Protein AF-0000000069421780 (afdb_homodimer)

Organism: NCBI:txid2607531

Sequence (414 aa):
MPTYKLTYFNGKGRAELTRLLFTAADVEFTDHRIDYYTDWPEIKPHTPNNQLPVLEIDDKHQIPQSLSIARYIAREYGLAGNGNLNQAYADSIVETFDDLHVEFGKTLNEKDEKKKAELTLRFRKETLPRYLGNLEKALKRNNEGTGYFVGDSLTWADLQAFHILDITLGDDDEILKQYPKLEGLRQRIENLPRISIYLQTRPQSKVMPTYKLTYFNGKGRAELTRLLFTAADVEFTDHRIDYYTDWPEIKPHTPNNQLPVLEIDDKHQIPQSLSIARYIAREYGLAGNGNLNQAYADSIVETFDDLHVEFGKTLNEKDEKKKAELTLRFRKETLPRYLGNLEKALKRNNEGTGYFVGDSLTWADLQAFHILDITLGDDDEILKQYPKLEGLRQRIENLPRISIYLQTRPQSKV

Radius of gyration: 21.0 Å; Cα contacts (8 Å, |Δi|>4): 585; chains: 2; bounding box: 51×53×54 Å

Foldseek 3Di:
DKAKEKEDAPACPLQVLVVLLCLVLVHDYHDHHDHVPPPLVPCQVVAPVSDDTWMDINVPDIDHDSVVSNCVSLVVRVQQADDPVLNVQLVVLLVLLVVLLVLVVVLVPDPDPVVSVVSVVCCLPPVLCVSLVVSLVQCCVPPHLQADSGDHDHHSSLSSLLVSVVLVCVVPVCSCVVRVSSVNSNVVSCPDPSNVVCVVPPDDDDD/DKAKEKEDAPACPLQVLVVLLCLVLVHDYHDHHDHPPPPLVPCQVVAPVSDDTWMDINVPDIDHDSVVSNCVSLVVRVQQAPDPVLNVQLVVLLVLLVVLLVLVVVLVPDPDPVVSVVSVVCCLPPVLCVSLVVSLVQCCVPPHLQADSGDHDHHSSLSSLLVSVVLVCVVPVCSCVVRVSSVNSNVVSCPDPSNVVCVVPPDDDDD

Solvent-accessible surface area (backbone atoms only — not comparable to full-atom values): 22089 Å² total; per-residue (Å²): 131,81,46,41,36,41,38,35,56,76,45,46,68,72,46,35,54,42,53,51,49,33,44,68,61,71,49,80,62,43,79,44,61,39,48,70,82,82,41,36,74,76,49,34,84,75,35,78,72,60,57,74,28,37,37,32,40,66,87,73,43,76,39,44,45,46,66,24,43,33,50,39,53,20,53,73,64,71,19,37,46,77,57,67,68,37,27,27,52,26,43,25,49,35,51,50,48,48,51,51,49,52,57,53,46,54,33,70,67,43,79,52,64,71,59,20,53,51,44,41,50,45,36,66,70,47,51,48,49,53,53,51,50,34,51,36,52,49,24,32,72,28,75,70,22,74,61,32,62,46,76,92,46,79,31,53,31,50,50,38,48,39,54,49,48,53,59,51,36,72,78,41,81,63,72,47,72,87,32,57,46,52,46,49,39,39,51,54,53,50,62,35,68,57,43,36,54,44,70,72,66,49,80,88,50,66,115,130,82,47,41,37,40,36,36,56,75,43,47,67,73,47,35,55,41,52,51,49,32,43,68,61,71,47,82,64,42,79,47,61,40,48,68,82,83,42,35,76,74,49,34,84,75,36,78,71,58,56,75,28,35,39,31,40,65,87,75,43,77,40,42,47,47,66,24,43,32,49,40,52,21,54,75,63,70,19,37,46,78,57,67,67,37,27,27,52,25,42,25,51,34,51,51,46,48,51,51,49,52,57,52,46,55,33,72,68,43,79,50,64,70,58,20,54,52,44,42,50,47,34,65,71,47,52,49,50,52,53,51,51,34,50,37,51,50,23,33,72,27,74,70,23,76,61,33,61,44,76,93,47,79,31,52,32,50,49,38,48,38,55,50,49,53,57,52,37,73,77,41,82,61,72,46,74,88,32,60,46,50,46,49,39,39,52,54,54,51,61,35,68,57,43,35,52,46,70,71,65,50,80,89,50,66,116

Structure (mmCIF, N/CA/C/O backbone):
data_AF-0000000069421780-model_v1
#
loop_
_entity.id
_entity.type
_entity.pdbx_description
1 polymer 'Glutathione S-transferase 1'
#
loop_
_atom_site.group_PDB
_atom_site.id
_atom_site.type_symbol
_atom_site.label_atom_id
_atom_site.label_alt_id
_atom_site.label_comp_id
_atom_site.label_asym_id
_atom_site.label_entity_id
_atom_site.label_seq_id
_atom_site.pdbx_PDB_ins_code
_atom_site.Cartn_x
_atom_site.Cartn_y
_atom_site.Cartn_z
_atom_site.occupancy
_atom_site.B_iso_or_equiv
_atom_site.auth_seq_id
_atom_site.auth_comp_id
_atom_site.auth_asym_id
_atom_site.auth_atom_id
_atom_site.pdbx_PDB_model_num
ATOM 1 N N . MET A 1 1 ? -22.906 2.803 -17.234 1 87.81 1 MET A N 1
ATOM 2 C CA . MET A 1 1 ? -21.656 2.355 -16.625 1 87.81 1 MET A CA 1
ATOM 3 C C . MET A 1 1 ? -20.578 3.414 -16.781 1 87.81 1 MET A C 1
ATOM 5 O O . MET A 1 1 ? -20.531 4.133 -17.781 1 87.81 1 MET A O 1
ATOM 9 N N . PRO A 1 2 ? -19.688 3.568 -15.742 1 96.25 2 PRO A N 1
ATOM 10 C CA . PRO A 1 2 ? -18.641 4.582 -15.867 1 96.25 2 PRO A CA 1
ATOM 11 C C . PRO A 1 2 ? -17.672 4.281 -17 1 96.25 2 PRO A C 1
ATOM 13 O O . PRO A 1 2 ? -17.531 3.129 -17.422 1 96.25 2 PRO A O 1
ATOM 16 N N . THR A 1 3 ? -17.094 5.301 -17.562 1 98.38 3 THR A N 1
ATOM 17 C CA . THR A 1 3 ? -15.969 5.141 -18.484 1 98.38 3 THR A CA 1
ATOM 18 C C . THR A 1 3 ? -14.648 5.184 -17.734 1 98.38 3 THR A C 1
ATOM 20 O O . THR A 1 3 ? -14.461 6.016 -16.844 1 98.38 3 THR A O 1
ATOM 23 N N . TYR A 1 4 ? -13.781 4.281 -18.156 1 98.81 4 TYR A N 1
ATOM 24 C CA . TYR A 1 4 ? -12.469 4.191 -17.516 1 98.81 4 TYR A CA 1
ATOM 25 C C . TYR A 1 4 ? -11.352 4.449 -18.516 1 98.81 4 TYR A C 1
ATOM 27 O O . TYR A 1 4 ? -11.383 3.924 -19.625 1 98.81 4 TYR A O 1
ATOM 35 N N . LYS A 1 5 ? -10.359 5.262 -18.094 1 98.88 5 LYS A N 1
ATOM 36 C CA . LYS A 1 5 ? -9.109 5.445 -18.828 1 98.88 5 LYS A CA 1
ATOM 37 C C . LYS A 1 5 ? -7.898 5.281 -17.922 1 98.88 5 LYS A C 1
ATOM 39 O O . LYS A 1 5 ? -7.715 6.055 -16.984 1 98.88 5 LYS A O 1
ATOM 44 N N . LEU A 1 6 ? -7.141 4.242 -18.188 1 98.81 6 LEU A N 1
ATOM 45 C CA . LEU A 1 6 ? -5.914 3.975 -17.438 1 98.81 6 LEU A CA 1
ATOM 46 C C . LEU A 1 6 ? -4.695 4.477 -18.203 1 98.81 6 LEU A C 1
ATOM 48 O O . LEU A 1 6 ? -4.426 4.02 -19.328 1 98.81 6 LEU A O 1
ATOM 52 N N . THR A 1 7 ? -3.977 5.422 -17.625 1 98.88 7 THR A N 1
ATOM 53 C CA . THR A 1 7 ? -2.781 5.965 -18.266 1 98.88 7 THR A CA 1
ATOM 54 C C . THR A 1 7 ? -1.52 5.418 -17.609 1 98.88 7 THR A C 1
ATOM 56 O O . THR A 1 7 ? -1.373 5.488 -16.375 1 98.88 7 THR A O 1
ATOM 59 N N . TYR A 1 8 ? -0.676 4.879 -18.391 1 98.38 8 TYR A N 1
ATOM 60 C CA . TYR A 1 8 ? 0.622 4.359 -17.969 1 98.38 8 TYR A CA 1
ATOM 61 C C . TYR A 1 8 ? 1.586 4.281 -19.156 1 98.38 8 TYR A C 1
ATOM 63 O O . TYR A 1 8 ? 1.231 4.641 -20.281 1 98.38 8 TYR A O 1
ATOM 71 N N . PHE A 1 9 ? 2.869 3.963 -18.875 1 97.38 9 PHE A N 1
ATOM 72 C CA . PHE A 1 9 ? 3.857 3.777 -19.938 1 97.38 9 PHE A CA 1
ATOM 73 C C . PHE A 1 9 ? 3.57 2.512 -20.734 1 97.38 9 PHE A C 1
ATOM 75 O O . PHE A 1 9 ? 2.723 1.706 -20.344 1 97.38 9 PHE A O 1
ATOM 82 N N . ASN A 1 10 ? 4.332 2.441 -21.828 1 93.12 10 ASN A N 1
ATOM 83 C CA . ASN A 1 10 ? 4.148 1.284 -22.703 1 93.12 10 ASN A CA 1
ATOM 84 C C . ASN A 1 10 ? 4.832 0.044 -22.125 1 93.12 10 ASN A C 1
ATOM 86 O O . ASN A 1 10 ? 5.797 -0.457 -22.719 1 93.12 10 ASN A O 1
ATOM 90 N N . GLY A 1 11 ? 4.332 -0.575 -21.141 1 92.56 11 GLY A N 1
ATOM 91 C CA . GLY A 1 11 ? 4.805 -1.758 -20.438 1 92.56 11 GLY A CA 1
ATOM 92 C C . GLY A 1 11 ? 3.826 -2.264 -19.391 1 92.56 11 GLY A C 1
ATOM 93 O O . GLY A 1 11 ? 2.77 -1.664 -19.188 1 92.56 11 GLY A O 1
ATOM 94 N N . LYS A 1 12 ? 3.992 -3.418 -18.828 1 93 12 LYS A N 1
ATOM 95 C CA . LYS A 1 12 ? 3.143 -3.969 -17.781 1 93 12 LYS A CA 1
ATOM 96 C C . LYS A 1 12 ? 3.223 -3.125 -16.5 1 93 12 LYS A C 1
ATOM 98 O O . LYS A 1 12 ? 2.295 -2.377 -16.188 1 93 12 LYS A O 1
ATOM 103 N N . GLY A 1 13 ? 4.504 -3.129 -15.898 1 93.62 13 GLY A N 1
ATOM 104 C CA . GLY A 1 13 ? 4.797 -2.297 -14.742 1 93.62 13 GLY A CA 1
ATOM 105 C C . GLY A 1 13 ? 3.67 -2.266 -13.727 1 93.62 13 GLY A C 1
ATOM 106 O O . GLY A 1 13 ? 2.984 -3.27 -13.523 1 93.62 13 GLY A O 1
ATOM 107 N N . ARG A 1 14 ? 3.459 -1.123 -13.109 1 96.62 14 ARG A N 1
ATOM 108 C CA . ARG A 1 14 ? 2.549 -0.951 -11.984 1 96.62 14 ARG A CA 1
ATOM 109 C C . ARG A 1 14 ? 1.099 -0.902 -12.453 1 96.62 14 ARG A C 1
ATOM 111 O O . ARG A 1 14 ? 0.175 -1.027 -11.648 1 96.62 14 ARG A O 1
ATOM 118 N N . ALA A 1 15 ? 0.823 -0.806 -13.695 1 98.06 15 ALA A N 1
ATOM 119 C CA . ALA A 1 15 ? -0.54 -0.715 -14.211 1 98.06 15 ALA A CA 1
ATOM 120 C C . ALA A 1 15 ? -1.096 -2.098 -14.539 1 98.06 15 ALA A C 1
ATOM 122 O O . ALA A 1 15 ? -2.299 -2.252 -14.766 1 98.06 15 ALA A O 1
ATOM 123 N N . GLU A 1 16 ? -0.221 -3.105 -14.57 1 98 16 GLU A N 1
ATOM 124 C CA . GLU A 1 16 ? -0.622 -4.426 -15.047 1 98 16 GLU A CA 1
ATOM 125 C C . GLU A 1 16 ? -1.702 -5.031 -14.156 1 98 16 GLU A C 1
ATOM 127 O O . GLU A 1 16 ? -2.629 -5.68 -14.648 1 98 16 GLU A O 1
ATOM 132 N N . LEU A 1 17 ? -1.587 -4.906 -12.875 1 98.81 17 LEU A N 1
ATOM 133 C CA . LEU A 1 17 ? -2.604 -5.449 -11.984 1 98.81 17 LEU A CA 1
ATOM 134 C C . LEU A 1 17 ? -3.982 -4.895 -12.328 1 98.81 17 LEU A C 1
ATOM 136 O O . LEU A 1 17 ? -4.969 -5.633 -12.336 1 98.81 17 LEU A O 1
ATOM 140 N N . THR A 1 18 ? -4.082 -3.592 -12.578 1 98.94 18 THR A N 1
ATOM 141 C CA . THR A 1 18 ? -5.355 -2.965 -12.922 1 98.94 18 THR A CA 1
ATOM 142 C C . THR A 1 18 ? -5.875 -3.496 -14.258 1 98.94 18 THR A C 1
ATOM 144 O O . THR A 1 18 ? -7.07 -3.756 -14.398 1 98.94 18 THR A O 1
ATOM 147 N N . ARG A 1 19 ? -4.98 -3.707 -15.227 1 98.62 19 ARG A N 1
ATOM 148 C CA . ARG A 1 19 ? -5.371 -4.289 -16.5 1 98.62 19 ARG A CA 1
ATOM 149 C C . ARG A 1 19 ? -5.938 -5.691 -16.312 1 98.62 19 ARG A C 1
ATOM 151 O O . ARG A 1 19 ? -6.957 -6.043 -16.922 1 98.62 19 ARG A O 1
ATOM 158 N N . LEU A 1 20 ? -5.277 -6.469 -15.492 1 98.81 20 LEU A N 1
ATOM 159 C CA . LEU A 1 20 ? -5.746 -7.816 -15.188 1 98.81 20 LEU A CA 1
ATOM 160 C C . LEU A 1 20 ? -7.113 -7.777 -14.516 1 98.81 20 LEU A C 1
ATOM 162 O O . LEU A 1 20 ? -7.969 -8.625 -14.781 1 98.81 20 LEU A O 1
ATOM 166 N N . LEU A 1 21 ? -7.34 -6.82 -13.656 1 98.94 21 LEU A N 1
ATOM 167 C CA . LEU A 1 21 ? -8.617 -6.672 -12.961 1 98.94 21 LEU A CA 1
ATOM 168 C C . LEU A 1 21 ? -9.734 -6.352 -13.945 1 98.94 21 LEU A C 1
ATOM 170 O O . LEU A 1 21 ? -10.805 -6.969 -13.898 1 98.94 21 LEU A O 1
ATOM 174 N N . PHE A 1 22 ? -9.523 -5.344 -14.812 1 98.81 22 PHE A N 1
ATOM 175 C CA . PHE A 1 22 ? -10.516 -5.016 -15.828 1 98.81 22 PHE A CA 1
ATOM 176 C C . PHE A 1 22 ? -10.844 -6.238 -16.672 1 98.81 22 PHE A C 1
ATOM 178 O O . PHE A 1 22 ? -12.008 -6.496 -16.969 1 98.81 22 PHE A O 1
ATOM 185 N N . THR A 1 23 ? -9.812 -6.969 -17.047 1 98.69 23 THR A N 1
ATOM 186 C CA . THR A 1 23 ? -9.953 -8.156 -17.875 1 98.69 23 THR A CA 1
ATOM 187 C C . THR A 1 23 ? -10.781 -9.227 -17.172 1 98.69 23 THR A C 1
ATOM 189 O O . THR A 1 23 ? -11.758 -9.734 -17.719 1 98.69 23 THR A O 1
ATOM 192 N N . ALA A 1 24 ? -10.414 -9.531 -15.953 1 98.75 24 ALA A N 1
ATOM 193 C CA . ALA A 1 24 ? -11.117 -10.547 -15.172 1 98.75 24 ALA A CA 1
ATOM 194 C C . ALA A 1 24 ? -12.578 -10.164 -14.969 1 98.75 24 ALA A C 1
ATOM 196 O O . ALA A 1 24 ? -13.453 -11.031 -14.953 1 98.75 24 ALA A O 1
ATOM 197 N N . ALA A 1 25 ? -12.828 -8.891 -14.789 1 98.44 25 ALA A N 1
ATOM 198 C CA . ALA A 1 25 ? -14.172 -8.391 -14.508 1 98.44 25 ALA A CA 1
ATOM 199 C C . ALA A 1 25 ? -14.969 -8.203 -15.797 1 98.44 25 ALA A C 1
ATOM 201 O O . ALA A 1 25 ? -16.156 -7.891 -15.75 1 98.44 25 ALA A O 1
ATOM 202 N N . ASP A 1 26 ? -14.336 -8.375 -16.906 1 98.25 26 ASP A N 1
ATOM 203 C CA . ASP A 1 26 ? -14.953 -8.141 -18.203 1 98.25 26 ASP A CA 1
ATOM 204 C C . ASP A 1 26 ? -15.5 -6.719 -18.312 1 98.25 26 ASP A C 1
ATOM 206 O O . ASP A 1 26 ? -16.672 -6.52 -18.656 1 98.25 26 ASP A O 1
ATOM 210 N N . VAL A 1 27 ? -14.664 -5.773 -17.938 1 98.56 27 VAL A N 1
ATOM 211 C CA . VAL A 1 27 ? -15.016 -4.359 -17.969 1 98.56 27 VAL A CA 1
ATOM 212 C C . VAL A 1 27 ? -14.148 -3.633 -18.984 1 98.56 27 VAL A C 1
ATOM 214 O O . VAL A 1 27 ? -12.922 -3.758 -18.984 1 98.56 27 VAL A O 1
ATOM 217 N N . GLU A 1 28 ? -14.781 -2.93 -19.891 1 98.12 28 GLU A N 1
ATOM 218 C CA . GLU A 1 28 ? -14.055 -2.166 -20.891 1 98.12 28 GLU A CA 1
ATOM 219 C C . GLU A 1 28 ? -13.367 -0.951 -20.281 1 98.12 28 GLU A C 1
ATOM 221 O O . GLU A 1 28 ? -13.914 -0.305 -19.391 1 98.12 28 GLU A O 1
ATOM 226 N N . PHE A 1 29 ? -12.219 -0.685 -20.828 1 98.5 29 PHE A N 1
ATOM 227 C CA . PHE A 1 29 ? -11.477 0.51 -20.438 1 98.5 29 PHE A CA 1
ATOM 228 C C . PHE A 1 29 ? -10.531 0.955 -21.547 1 98.5 29 PHE A C 1
ATOM 230 O O . PHE A 1 29 ? -10.18 0.162 -22.422 1 98.5 29 PHE A O 1
ATOM 237 N N . THR A 1 30 ? -10.164 2.207 -21.531 1 98.5 30 THR A N 1
ATOM 238 C CA . THR A 1 30 ? -9.125 2.711 -22.422 1 98.5 30 THR A CA 1
ATOM 239 C C . THR A 1 30 ? -7.742 2.525 -21.797 1 98.5 30 THR A C 1
ATOM 241 O O . THR A 1 30 ? -7.453 3.084 -20.734 1 98.5 30 THR A O 1
ATOM 244 N N . ASP A 1 31 ? -6.957 1.735 -22.438 1 97.75 31 ASP A N 1
ATOM 245 C CA . ASP A 1 31 ? -5.566 1.562 -22.047 1 97.75 31 ASP A CA 1
ATOM 246 C C . ASP A 1 31 ? -4.664 2.592 -22.719 1 97.75 31 ASP A C 1
ATOM 248 O O . ASP A 1 31 ? -4.094 2.324 -23.781 1 97.75 31 ASP A O 1
ATOM 252 N N . HIS A 1 32 ? -4.512 3.719 -22.094 1 98.12 32 HIS A N 1
ATOM 253 C CA . HIS A 1 32 ? -3.73 4.812 -22.656 1 98.12 32 HIS A CA 1
ATOM 254 C C . HIS A 1 32 ? -2.248 4.656 -22.328 1 98.12 32 HIS A C 1
ATOM 256 O O . HIS A 1 32 ? -1.786 5.109 -21.281 1 98.12 32 HIS A O 1
ATOM 262 N N . ARG A 1 33 ? -1.54 4.086 -23.266 1 97.12 33 ARG A N 1
ATOM 263 C CA . ARG A 1 33 ? -0.105 3.857 -23.125 1 97.12 33 ARG A CA 1
ATOM 264 C C . ARG A 1 33 ? 0.691 5.012 -23.734 1 97.12 33 ARG A C 1
ATOM 266 O O . ARG A 1 33 ? 0.492 5.371 -24.891 1 97.12 33 ARG A O 1
ATOM 273 N N . ILE A 1 34 ? 1.571 5.531 -22.906 1 97.69 34 ILE A N 1
ATOM 274 C CA . ILE A 1 34 ? 2.303 6.699 -23.391 1 97.69 34 ILE A CA 1
ATOM 275 C C . ILE A 1 34 ? 3.797 6.387 -23.422 1 97.69 34 ILE A C 1
ATOM 277 O O . ILE A 1 34 ? 4.262 5.453 -22.766 1 97.69 34 ILE A O 1
ATOM 281 N N . ASP A 1 35 ? 4.492 7.223 -24.188 1 97.12 35 ASP A N 1
ATOM 282 C CA . ASP A 1 35 ? 5.941 7.09 -24.297 1 97.12 35 ASP A CA 1
ATOM 283 C C . ASP A 1 35 ? 6.645 7.93 -23.219 1 97.12 35 ASP A C 1
ATOM 285 O O . ASP A 1 35 ? 6.281 9.086 -23 1 97.12 35 ASP A O 1
ATOM 289 N N . TYR A 1 36 ? 7.656 7.383 -22.641 1 96.31 36 TYR A N 1
ATOM 290 C CA . TYR A 1 36 ? 8.359 8.039 -21.547 1 96.31 36 TYR A CA 1
ATOM 291 C C . TYR A 1 36 ? 9.078 9.297 -22.031 1 96.31 36 TYR A C 1
ATOM 293 O O . TYR A 1 36 ? 9.047 10.328 -21.359 1 96.31 36 TYR A O 1
ATOM 301 N N . TYR A 1 37 ? 9.695 9.227 -23.141 1 96.75 37 TYR A N 1
ATOM 302 C CA . TYR A 1 37 ? 10.562 10.312 -23.594 1 96.75 37 TYR A CA 1
ATOM 303 C C . TYR A 1 37 ? 9.766 11.375 -24.328 1 96.75 37 TYR A C 1
ATOM 305 O O . TYR A 1 37 ? 9.969 12.57 -24.109 1 96.75 37 TYR A O 1
ATOM 313 N N . THR A 1 38 ? 8.828 11.016 -25.078 1 97.88 38 THR A N 1
ATOM 314 C CA . THR A 1 38 ? 8.172 11.969 -25.969 1 97.88 38 THR A CA 1
ATOM 315 C C . THR A 1 38 ? 6.914 12.531 -25.312 1 97.88 38 THR A C 1
ATOM 317 O O . THR A 1 38 ? 6.555 13.695 -25.531 1 97.88 38 THR A O 1
ATOM 320 N N . ASP A 1 39 ? 6.238 11.734 -24.469 1 98.44 39 ASP A N 1
ATOM 321 C CA . ASP A 1 39 ? 4.926 12.133 -23.969 1 98.44 39 ASP A CA 1
ATOM 322 C C . ASP A 1 39 ? 4.996 12.547 -22.5 1 98.44 39 ASP A C 1
ATOM 324 O O . ASP A 1 39 ? 4.371 13.531 -22.094 1 98.44 39 ASP A O 1
ATOM 328 N N . TRP A 1 40 ? 5.758 11.906 -21.719 1 98.19 40 TRP A N 1
ATOM 329 C CA . TRP A 1 40 ? 5.715 12.008 -20.266 1 98.19 40 TRP A CA 1
ATOM 330 C C . TRP A 1 40 ? 6.051 13.422 -19.812 1 98.19 40 TRP A C 1
ATOM 332 O O . TRP A 1 40 ? 5.363 13.984 -18.953 1 98.19 40 TRP A O 1
ATOM 342 N N . PRO A 1 41 ? 7.07 14.07 -20.359 1 98.19 41 PRO A N 1
ATOM 343 C CA . PRO A 1 41 ? 7.402 15.422 -19.891 1 98.19 41 PRO A CA 1
ATOM 344 C C . PRO A 1 41 ? 6.219 16.375 -19.969 1 98.19 41 PRO A C 1
ATOM 346 O O . PRO A 1 41 ? 6.059 17.234 -19.094 1 98.19 41 PRO A O 1
ATOM 349 N N . GLU A 1 42 ? 5.367 16.25 -20.891 1 98.12 42 GLU A N 1
ATOM 350 C CA . GLU A 1 42 ? 4.211 17.141 -21.047 1 98.12 42 GLU A CA 1
ATOM 351 C C . GLU A 1 42 ? 3.068 16.719 -20.125 1 98.12 42 GLU A C 1
ATOM 353 O O . GLU A 1 42 ? 2.338 17.578 -19.625 1 98.12 42 GLU A O 1
ATOM 358 N N . ILE A 1 43 ? 2.934 15.461 -19.891 1 98.12 43 ILE A N 1
ATOM 359 C CA . ILE A 1 43 ? 1.798 14.914 -19.156 1 98.12 43 ILE A CA 1
ATOM 360 C C . ILE A 1 43 ? 2.053 15.023 -17.656 1 98.12 43 ILE A C 1
ATOM 362 O O . ILE A 1 43 ? 1.131 15.289 -16.891 1 98.12 43 ILE A O 1
ATOM 366 N N . LYS A 1 44 ? 3.244 14.906 -17.219 1 97.94 44 LYS A N 1
ATOM 367 C CA . LYS A 1 44 ? 3.666 14.75 -15.836 1 97.94 44 LYS A CA 1
ATOM 368 C C . LYS A 1 44 ? 3.096 15.859 -14.953 1 97.94 44 LYS A C 1
ATOM 370 O O . LYS A 1 44 ? 2.484 15.594 -13.922 1 97.94 44 LYS A O 1
ATOM 375 N N . PRO A 1 45 ? 3.174 17.125 -15.305 1 96.94 45 PRO A N 1
ATOM 376 C CA . PRO A 1 45 ? 2.727 18.188 -14.398 1 96.94 45 PRO A CA 1
ATOM 377 C C . PRO A 1 45 ? 1.213 18.188 -14.203 1 96.94 45 PRO A C 1
ATOM 379 O O . PRO A 1 45 ? 0.708 18.875 -13.305 1 96.94 45 PRO A O 1
ATOM 382 N N . HIS A 1 46 ? 0.501 17.406 -14.969 1 96 46 HIS A N 1
ATOM 383 C CA . HIS A 1 46 ? -0.956 17.438 -14.914 1 96 46 HIS A CA 1
ATOM 384 C C . HIS A 1 46 ? -1.505 16.203 -14.211 1 96 46 HIS A C 1
ATOM 386 O O . HIS A 1 46 ? -2.721 16.062 -14.062 1 96 46 HIS A O 1
ATOM 392 N N . THR A 1 47 ? -0.574 15.328 -13.805 1 98.12 47 THR A N 1
ATOM 393 C CA . THR A 1 47 ? -1.006 14.18 -13.008 1 98.12 47 THR A CA 1
ATOM 394 C C . THR A 1 47 ? -1.07 14.531 -11.531 1 98.12 47 THR A C 1
ATOM 396 O O . THR A 1 47 ? -0.357 15.43 -11.07 1 98.12 47 THR A O 1
ATOM 399 N N . PRO A 1 48 ? -1.863 13.82 -10.766 1 97.94 48 PRO A N 1
ATOM 400 C CA . PRO A 1 48 ? -2.062 14.188 -9.359 1 97.94 48 PRO A CA 1
ATOM 401 C C . PRO A 1 48 ? -0.764 14.172 -8.555 1 97.94 48 PRO A C 1
ATOM 403 O O . PRO A 1 48 ? -0.557 15.031 -7.695 1 97.94 48 PRO A O 1
ATOM 406 N N . ASN A 1 49 ? 0.132 13.219 -8.805 1 98.31 49 ASN A N 1
ATOM 407 C CA . ASN A 1 49 ? 1.322 13.047 -7.977 1 98.31 49 ASN A CA 1
ATOM 408 C C . ASN A 1 49 ? 2.6 13.133 -8.812 1 98.31 49 ASN A C 1
ATOM 410 O O . ASN A 1 49 ? 3.674 12.742 -8.344 1 98.31 49 ASN A O 1
ATOM 414 N N . ASN A 1 50 ? 2.467 13.539 -10.07 1 98.12 50 ASN A N 1
ATOM 415 C CA . ASN A 1 50 ? 3.588 13.531 -11.008 1 98.12 50 ASN A CA 1
ATOM 416 C C . ASN A 1 50 ? 4.133 12.117 -11.219 1 98.12 50 ASN A C 1
ATOM 418 O O . ASN A 1 50 ? 5.344 11.93 -11.344 1 98.12 50 ASN A O 1
ATOM 422 N N . GLN A 1 51 ? 3.238 11.203 -11.047 1 98 51 GLN A N 1
ATOM 423 C CA . GLN A 1 51 ? 3.541 9.789 -11.242 1 98 51 GLN A CA 1
ATOM 424 C C . GLN A 1 51 ? 2.418 9.078 -12 1 98 51 GLN A C 1
ATOM 426 O O . GLN A 1 51 ? 1.301 9.594 -12.078 1 98 51 GLN A O 1
ATOM 431 N N . LEU A 1 52 ? 2.73 8.031 -12.57 1 98.38 52 LEU A N 1
ATOM 432 C CA . LEU A 1 52 ? 1.783 7.105 -13.18 1 98.38 52 LEU A CA 1
ATOM 433 C C . LEU A 1 52 ? 1.826 5.754 -12.469 1 98.38 52 LEU A C 1
ATOM 435 O O . LEU A 1 52 ? 2.836 5.398 -11.859 1 98.38 52 LEU A O 1
ATOM 439 N N . PRO A 1 53 ? 0.707 5.031 -12.453 1 98.75 53 PRO A N 1
ATOM 440 C CA . PRO A 1 53 ? -0.52 5.145 -13.242 1 98.75 53 PRO A CA 1
ATOM 441 C C . PRO A 1 53 ? -1.529 6.113 -12.633 1 98.75 53 PRO A C 1
ATOM 443 O O . PRO A 1 53 ? -1.446 6.434 -11.445 1 98.75 53 PRO A O 1
ATOM 446 N N . VAL A 1 54 ? -2.414 6.605 -13.492 1 98.88 54 VAL A N 1
ATOM 447 C CA . VAL A 1 54 ? -3.594 7.375 -13.109 1 98.88 54 VAL A CA 1
ATOM 448 C C . VAL A 1 54 ? -4.836 6.781 -13.773 1 98.88 54 VAL A C 1
ATOM 450 O O . VAL A 1 54 ? -4.816 6.465 -14.969 1 98.88 54 VAL A O 1
ATOM 453 N N . LEU A 1 55 ? -5.871 6.543 -13.008 1 98.94 55 LEU A N 1
ATOM 454 C CA . LEU A 1 55 ? -7.168 6.129 -13.539 1 98.94 55 LEU A CA 1
ATOM 455 C C . LEU A 1 55 ? -8.125 7.312 -13.617 1 98.94 55 LEU A C 1
ATOM 457 O O . LEU A 1 55 ? -8.375 7.973 -12.609 1 98.94 55 LEU A O 1
ATOM 461 N N . GLU A 1 56 ? -8.578 7.605 -14.766 1 98.81 56 GLU A N 1
ATOM 462 C CA . GLU A 1 56 ? -9.656 8.57 -14.953 1 98.81 56 GLU A CA 1
ATOM 463 C C . GLU A 1 56 ? -11.008 7.879 -15.039 1 98.81 56 GLU A C 1
ATOM 465 O O . GLU A 1 56 ? -11.156 6.871 -15.727 1 98.81 56 GLU A O 1
ATOM 470 N N . ILE A 1 57 ? -11.984 8.398 -14.297 1 98.69 57 ILE A N 1
ATOM 471 C CA . ILE A 1 57 ? -13.344 7.867 -14.289 1 98.69 57 ILE A CA 1
ATOM 472 C C . ILE A 1 57 ? -14.312 8.93 -14.797 1 98.69 57 ILE A C 1
ATOM 474 O O . ILE A 1 57 ? -14.43 10.008 -14.211 1 98.69 57 ILE A O 1
ATOM 478 N N . ASP A 1 58 ? -15.102 8.719 -15.859 1 98.25 58 ASP A N 1
ATOM 479 C CA . ASP A 1 58 ? -16.109 9.57 -16.484 1 98.25 58 ASP A CA 1
ATOM 480 C C . ASP A 1 58 ? -15.531 10.938 -16.828 1 98.25 58 ASP A C 1
ATOM 482 O O . ASP A 1 58 ? -16.234 11.953 -16.766 1 98.25 58 ASP A O 1
ATOM 486 N N . ASP A 1 59 ? -14.297 10.992 -16.953 1 94.75 59 ASP A N 1
ATOM 487 C CA . ASP A 1 59 ? -13.602 12.242 -17.234 1 94.75 59 ASP A CA 1
ATOM 488 C C . ASP A 1 59 ? -13.852 13.266 -16.125 1 94.75 59 ASP A C 1
ATOM 490 O O . ASP A 1 59 ? -13.906 14.469 -16.391 1 94.75 59 ASP A O 1
ATOM 494 N N . LYS A 1 60 ? -14.133 12.789 -15.008 1 96.31 60 LYS A N 1
ATOM 495 C CA . LYS A 1 60 ? -14.477 13.648 -13.883 1 96.31 60 LYS A CA 1
ATOM 496 C C . LYS A 1 60 ? -13.531 13.414 -12.703 1 96.31 60 LYS A C 1
ATOM 498 O O . LYS A 1 60 ? -13.211 14.344 -11.969 1 96.31 60 LYS A O 1
ATOM 503 N N . HIS A 1 61 ? -13.125 12.18 -12.523 1 97.5 61 HIS A N 1
ATOM 504 C CA . HIS A 1 61 ? -12.305 11.805 -11.375 1 97.5 61 HIS A CA 1
ATOM 505 C C . HIS A 1 61 ? -10.961 11.234 -11.828 1 97.5 61 HIS A C 1
ATOM 507 O O . HIS A 1 61 ? -10.875 10.578 -12.867 1 97.5 61 HIS A O 1
ATOM 513 N N . GLN A 1 62 ? -9.906 11.531 -11.109 1 98.44 62 GLN A N 1
ATOM 514 C CA . GLN A 1 62 ? -8.586 10.938 -11.297 1 98.44 62 GLN A CA 1
ATOM 515 C C . GLN A 1 62 ? -8.086 10.297 -10 1 98.44 62 GLN A C 1
ATOM 517 O O . GLN A 1 62 ? -8.023 10.953 -8.961 1 98.44 62 GLN A O 1
ATOM 522 N N . ILE A 1 63 ? -7.789 9.062 -10.078 1 98.69 63 ILE A N 1
ATOM 523 C CA . ILE A 1 63 ? -7.23 8.344 -8.945 1 98.69 63 ILE A CA 1
ATOM 524 C C . ILE A 1 63 ? -5.777 7.977 -9.227 1 98.69 63 ILE A C 1
ATOM 526 O O . ILE A 1 63 ? -5.477 7.328 -10.234 1 98.69 63 ILE A O 1
ATOM 530 N N . PRO A 1 64 ? -4.859 8.438 -8.367 1 98.81 64 PRO A N 1
ATOM 531 C CA . PRO A 1 64 ? -3.465 8 -8.469 1 98.81 64 PRO A CA 1
ATOM 532 C C . PRO A 1 64 ? -3.162 6.793 -7.582 1 98.81 64 PRO A C 1
ATOM 534 O O . PRO A 1 64 ? -4.043 6.305 -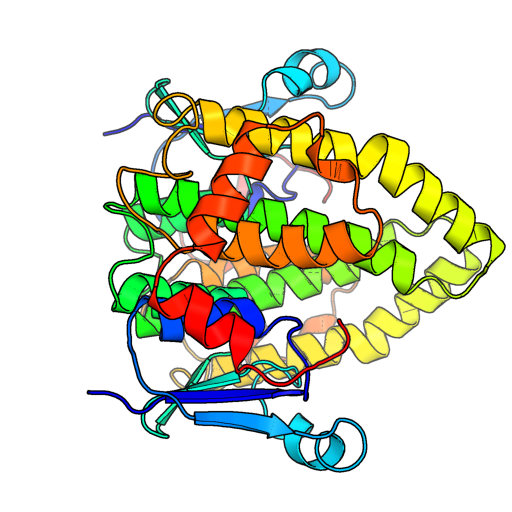6.871 1 98.81 64 PRO A O 1
ATOM 537 N N . GLN A 1 65 ? -1.914 6.336 -7.617 1 98.81 65 GLN A N 1
ATOM 538 C CA . GLN A 1 65 ? -1.4 5.219 -6.836 1 98.81 65 GLN A CA 1
ATOM 539 C C . GLN A 1 65 ? -1.95 3.889 -7.348 1 98.81 65 GLN A C 1
ATOM 541 O O . GLN A 1 65 ? -3.15 3.629 -7.25 1 98.81 65 GLN A O 1
ATOM 546 N N . SER A 1 66 ? -1.064 3.051 -7.793 1 98.75 66 SER A N 1
ATOM 547 C CA . SER A 1 66 ? -1.419 1.832 -8.516 1 98.75 66 SER A CA 1
ATOM 548 C C . SER A 1 66 ? -2.303 0.924 -7.664 1 98.75 66 SER A C 1
ATOM 550 O O . SER A 1 66 ? -3.336 0.442 -8.133 1 98.75 66 SER A O 1
ATOM 552 N N . LEU A 1 67 ? -2 0.771 -6.371 1 98.88 67 LEU A N 1
ATOM 553 C CA . LEU A 1 67 ? -2.766 -0.167 -5.555 1 98.88 67 LEU A CA 1
ATOM 554 C C . LEU A 1 67 ? -4.094 0.444 -5.125 1 98.88 67 LEU A C 1
ATOM 556 O O . LEU A 1 67 ? -5.07 -0.276 -4.902 1 98.88 67 LEU A O 1
ATOM 560 N N . SER A 1 68 ? -4.16 1.796 -5.004 1 98.88 68 SER A N 1
ATOM 561 C CA . SER A 1 68 ? -5.441 2.451 -4.766 1 98.88 68 SER A CA 1
ATOM 562 C C . SER A 1 68 ? -6.383 2.264 -5.949 1 98.88 68 SER A C 1
ATOM 564 O O . SER A 1 68 ? -7.566 1.964 -5.766 1 98.88 68 SER A O 1
ATOM 566 N N . ILE A 1 69 ? -5.836 2.412 -7.152 1 98.94 69 ILE A N 1
ATOM 567 C CA . ILE A 1 69 ? -6.602 2.221 -8.383 1 98.94 69 ILE A CA 1
ATOM 568 C C . ILE A 1 69 ? -7.129 0.788 -8.438 1 98.94 69 ILE A C 1
ATOM 570 O O . ILE A 1 69 ? -8.328 0.568 -8.625 1 98.94 69 ILE A O 1
ATOM 574 N N . ALA A 1 70 ? -6.219 -0.125 -8.242 1 98.94 70 ALA A N 1
ATOM 575 C CA . ALA A 1 70 ? -6.566 -1.539 -8.352 1 98.94 70 ALA A CA 1
ATOM 576 C C . ALA A 1 70 ? -7.613 -1.928 -7.309 1 98.94 70 ALA A C 1
ATOM 578 O O . ALA A 1 70 ? -8.562 -2.654 -7.613 1 98.94 70 ALA A O 1
ATOM 579 N N . ARG A 1 71 ? -7.438 -1.455 -6.102 1 98.88 71 ARG A N 1
ATOM 580 C CA . ARG A 1 71 ? -8.383 -1.759 -5.031 1 98.88 71 ARG A CA 1
ATOM 581 C C . ARG A 1 71 ? -9.766 -1.198 -5.344 1 98.88 71 ARG A C 1
ATOM 583 O O . ARG A 1 71 ? -10.781 -1.838 -5.059 1 98.88 71 ARG A O 1
ATOM 590 N N . TYR A 1 72 ? -9.828 0.006 -5.891 1 98.88 72 TYR A N 1
ATOM 591 C CA . TYR A 1 72 ? -11.094 0.611 -6.293 1 98.88 72 TYR A CA 1
ATOM 592 C C . TYR A 1 72 ? -11.836 -0.282 -7.281 1 98.88 72 TYR A C 1
ATOM 594 O O . TYR A 1 72 ? -13.023 -0.549 -7.117 1 98.88 72 TYR A O 1
ATOM 602 N N . ILE A 1 73 ? -11.125 -0.761 -8.312 1 98.94 73 ILE A N 1
ATOM 603 C CA . ILE A 1 73 ? -11.727 -1.6 -9.344 1 98.94 73 ILE A CA 1
ATOM 604 C C . ILE A 1 73 ? -12.148 -2.939 -8.742 1 98.94 73 ILE A C 1
ATOM 606 O O . ILE A 1 73 ? -13.227 -3.449 -9.031 1 98.94 73 ILE A O 1
ATOM 610 N N . ALA A 1 74 ? -11.281 -3.525 -7.898 1 98.94 74 ALA A N 1
ATOM 611 C CA . ALA A 1 74 ? -11.594 -4.801 -7.262 1 98.94 74 ALA A CA 1
ATOM 612 C C . ALA A 1 74 ? -12.883 -4.711 -6.457 1 98.94 74 ALA A C 1
ATOM 614 O O . ALA A 1 74 ? -13.711 -5.621 -6.496 1 98.94 74 ALA A O 1
ATOM 615 N N . ARG A 1 75 ? -13.039 -3.619 -5.727 1 98.62 75 ARG A N 1
ATOM 616 C CA . ARG A 1 75 ? -14.242 -3.432 -4.926 1 98.62 75 ARG A CA 1
ATOM 617 C C . ARG A 1 75 ? -15.461 -3.219 -5.812 1 98.62 75 ARG A C 1
ATOM 619 O O . ARG A 1 75 ? -16.531 -3.787 -5.562 1 98.62 75 ARG A O 1
ATOM 626 N N . GLU A 1 76 ? -15.297 -2.424 -6.816 1 98.5 76 GLU A N 1
ATOM 627 C CA . GLU A 1 76 ? -16.406 -2.084 -7.691 1 98.5 76 GLU A CA 1
ATOM 628 C C . GLU A 1 76 ? -16.984 -3.33 -8.359 1 98.5 76 GLU A C 1
ATOM 630 O O . GLU A 1 76 ? -18.188 -3.41 -8.602 1 98.5 76 GLU A O 1
ATOM 635 N N . TYR A 1 77 ? -16.156 -4.262 -8.594 1 98.44 77 TYR A N 1
ATOM 636 C CA . TYR A 1 77 ? -16.609 -5.359 -9.445 1 98.44 77 TYR A CA 1
ATOM 637 C C . TYR A 1 77 ? -16.5 -6.691 -8.719 1 98.44 77 TYR A C 1
ATOM 639 O O . TYR A 1 77 ? -16.344 -7.742 -9.352 1 98.44 77 TYR A O 1
ATOM 647 N N . GLY A 1 78 ? -16.453 -6.648 -7.438 1 98.06 78 GLY A N 1
ATOM 648 C CA . GLY A 1 78 ? -16.656 -7.82 -6.605 1 98.06 78 GLY A CA 1
ATOM 649 C C . GLY A 1 78 ? -15.438 -8.727 -6.539 1 98.06 78 GLY A C 1
ATOM 650 O O . GLY A 1 78 ? -15.57 -9.945 -6.387 1 98.06 78 GLY A O 1
ATOM 651 N N . LEU A 1 79 ? -14.242 -8.164 -6.637 1 98.88 79 LEU A N 1
ATOM 652 C CA . LEU A 1 79 ? -13.016 -8.961 -6.652 1 98.88 79 LEU A CA 1
ATOM 653 C C . LEU A 1 79 ? -12.148 -8.641 -5.438 1 98.88 79 LEU A C 1
ATOM 655 O O . LEU A 1 79 ? -11 -9.086 -5.355 1 98.88 79 LEU A O 1
ATOM 659 N N . ALA A 1 80 ? -12.656 -7.867 -4.465 1 98.69 80 ALA A N 1
ATOM 660 C CA . ALA A 1 80 ? -11.844 -7.414 -3.338 1 98.69 80 ALA A CA 1
ATOM 661 C C . ALA A 1 80 ? -11.875 -8.422 -2.193 1 98.69 80 ALA A C 1
ATOM 663 O O . ALA A 1 80 ? -11.039 -8.375 -1.288 1 98.69 80 ALA A O 1
ATOM 664 N N . GLY A 1 81 ? -12.758 -9.391 -2.244 1 98.06 81 GLY A N 1
ATOM 665 C CA . GLY A 1 81 ? -13.039 -10.273 -1.122 1 98.06 81 GLY A CA 1
ATOM 666 C C . GLY A 1 81 ? -14.344 -9.945 -0.421 1 98.06 81 GLY A C 1
ATOM 667 O O . GLY A 1 81 ? -14.695 -8.773 -0.265 1 98.06 81 GLY A O 1
ATOM 668 N N . ASN A 1 82 ? -15.055 -11 0.008 1 97.56 82 ASN A N 1
ATOM 669 C CA . ASN A 1 82 ? -16.359 -10.805 0.645 1 97.56 82 ASN A CA 1
ATOM 670 C C . ASN A 1 82 ? -16.203 -10.453 2.123 1 97.56 82 ASN A C 1
ATOM 672 O O . ASN A 1 82 ? -15.656 -11.242 2.898 1 97.56 82 ASN A O 1
ATOM 676 N N . GLY A 1 83 ? -16.719 -9.273 2.447 1 97.62 83 GLY A N 1
ATOM 677 C CA . GLY A 1 83 ? -16.641 -8.836 3.832 1 97.62 83 GLY A CA 1
ATOM 678 C C . GLY A 1 83 ? -15.32 -8.172 4.176 1 97.62 83 GLY A C 1
ATOM 679 O O . GLY A 1 83 ? -14.32 -8.352 3.471 1 97.62 83 GLY A O 1
ATOM 680 N N . ASN A 1 84 ? -15.32 -7.379 5.238 1 98.12 84 ASN A N 1
ATOM 681 C CA . ASN A 1 84 ? -14.172 -6.551 5.59 1 98.12 84 ASN A CA 1
ATOM 682 C C . ASN A 1 84 ? -12.953 -7.402 5.957 1 98.12 84 ASN A C 1
ATOM 684 O O . ASN A 1 84 ? -11.82 -7.055 5.617 1 98.12 84 ASN A O 1
ATOM 688 N N . LEU A 1 85 ? -13.18 -8.5 6.648 1 98.31 85 LEU A N 1
ATOM 689 C CA . LEU A 1 85 ? -12.062 -9.352 7.059 1 98.31 85 LEU A CA 1
ATOM 690 C C . LEU A 1 85 ? -11.383 -9.969 5.848 1 98.31 85 LEU A C 1
ATOM 692 O O . LEU A 1 85 ? -10.148 -9.938 5.738 1 98.31 85 LEU A O 1
ATOM 696 N N . ASN A 1 86 ? -12.188 -10.531 4.914 1 98.56 86 ASN A N 1
ATOM 697 C CA . ASN A 1 86 ? -11.617 -11.102 3.703 1 98.56 86 ASN A CA 1
ATOM 698 C C . ASN A 1 86 ? -10.914 -10.047 2.855 1 98.56 86 ASN A C 1
ATOM 700 O O . ASN A 1 86 ? -9.883 -10.32 2.246 1 98.56 86 ASN A O 1
ATOM 704 N N . GLN A 1 87 ? -11.461 -8.867 2.822 1 98.81 87 GLN A N 1
ATOM 705 C CA . GLN A 1 87 ? -10.797 -7.777 2.107 1 98.81 87 GLN A CA 1
ATOM 706 C C . GLN A 1 87 ? -9.461 -7.43 2.748 1 98.81 87 GLN A C 1
ATOM 708 O O . GLN A 1 87 ? -8.492 -7.125 2.049 1 98.81 87 GLN A O 1
ATOM 713 N N . ALA A 1 88 ? -9.383 -7.484 4.051 1 98.81 88 ALA A N 1
ATOM 714 C CA . ALA A 1 88 ? -8.133 -7.211 4.75 1 98.81 88 ALA A CA 1
ATOM 715 C C . ALA A 1 88 ? -7.074 -8.266 4.418 1 98.81 88 ALA A C 1
ATOM 717 O O . ALA A 1 88 ? -5.906 -7.938 4.211 1 98.81 88 ALA A O 1
ATOM 718 N N . TYR A 1 89 ? -7.504 -9.477 4.375 1 98.75 89 TYR A N 1
ATOM 719 C CA . TYR A 1 89 ? -6.582 -10.547 4.004 1 98.75 89 TYR A CA 1
ATOM 720 C C . TYR A 1 89 ? -6.094 -10.367 2.57 1 98.75 89 TYR A C 1
ATOM 722 O O . TYR A 1 89 ? -4.895 -10.5 2.299 1 98.75 89 TYR A O 1
ATOM 730 N N . ALA A 1 90 ? -6.988 -10.062 1.7 1 98.94 90 ALA A N 1
ATOM 731 C CA . ALA A 1 90 ? -6.602 -9.836 0.311 1 98.94 90 ALA A CA 1
ATOM 732 C C . ALA A 1 90 ? -5.629 -8.664 0.198 1 98.94 90 ALA A C 1
ATOM 734 O O . ALA A 1 90 ? -4.609 -8.758 -0.486 1 98.94 90 ALA A O 1
ATOM 735 N N . ASP A 1 91 ? -5.93 -7.586 0.913 1 98.88 91 ASP A N 1
ATOM 736 C CA . ASP A 1 91 ? -5.031 -6.434 0.956 1 98.88 91 ASP A CA 1
ATOM 737 C C . ASP A 1 91 ? -3.631 -6.848 1.403 1 98.88 91 ASP A C 1
ATOM 739 O O . ASP A 1 91 ? -2.635 -6.418 0.816 1 98.88 91 ASP A O 1
ATOM 743 N N . SER A 1 92 ? -3.57 -7.613 2.422 1 98.88 92 SER A N 1
ATOM 744 C CA . SER A 1 92 ? -2.279 -7.973 3.004 1 98.88 92 SER A CA 1
ATOM 745 C C . SER A 1 92 ? -1.454 -8.82 2.037 1 98.88 92 SER A C 1
ATOM 747 O O . SER A 1 92 ? -0.232 -8.672 1.97 1 98.88 92 SER A O 1
ATOM 749 N N . ILE A 1 93 ? -2.098 -9.695 1.302 1 98.94 93 ILE A N 1
ATOM 750 C CA . ILE A 1 93 ? -1.413 -10.508 0.305 1 98.94 93 ILE A CA 1
ATOM 751 C C . ILE A 1 93 ? -0.875 -9.617 -0.811 1 98.94 93 ILE A C 1
ATOM 753 O O . ILE A 1 93 ? 0.284 -9.75 -1.212 1 98.94 93 ILE A O 1
ATOM 757 N N . VAL A 1 94 ? -1.708 -8.688 -1.267 1 98.94 94 VAL A N 1
ATOM 758 C CA . VAL A 1 94 ? -1.315 -7.773 -2.334 1 98.94 94 VAL A CA 1
ATOM 759 C C . VAL A 1 94 ? -0.114 -6.941 -1.89 1 98.94 94 VAL A C 1
ATOM 761 O O . VAL A 1 94 ? 0.868 -6.816 -2.625 1 98.94 94 VAL A O 1
ATOM 764 N N . GLU A 1 95 ? -0.206 -6.418 -0.726 1 98.81 95 GLU A N 1
ATOM 765 C CA . GLU A 1 95 ? 0.88 -5.598 -0.201 1 98.81 95 GLU A CA 1
ATOM 766 C C . GLU A 1 95 ? 2.158 -6.414 -0.031 1 98.81 95 GLU A C 1
ATOM 768 O O . GLU A 1 95 ? 3.26 -5.898 -0.229 1 98.81 95 GLU A O 1
ATOM 773 N N . THR A 1 96 ? 2.053 -7.641 0.374 1 98.88 96 THR A N 1
ATOM 774 C CA . THR A 1 96 ? 3.221 -8.5 0.542 1 98.88 96 THR A CA 1
ATOM 775 C C . THR A 1 96 ? 3.896 -8.758 -0.801 1 98.88 96 THR A C 1
ATOM 777 O O . THR A 1 96 ? 5.121 -8.688 -0.909 1 98.88 96 THR A O 1
ATOM 780 N N . PHE A 1 97 ? 3.107 -9.047 -1.805 1 98.75 97 PHE A N 1
ATOM 781 C CA . PHE A 1 97 ? 3.676 -9.211 -3.137 1 98.75 97 PHE A CA 1
ATOM 782 C C . PHE A 1 97 ? 4.297 -7.91 -3.631 1 98.75 97 PHE A C 1
ATOM 784 O O . PHE A 1 97 ? 5.305 -7.93 -4.344 1 98.75 97 PHE A O 1
ATOM 791 N N . ASP A 1 98 ? 3.66 -6.797 -3.295 1 98.44 98 ASP A N 1
ATOM 792 C CA . ASP A 1 98 ? 4.223 -5.508 -3.682 1 98.44 98 ASP A CA 1
ATOM 793 C C . ASP A 1 98 ? 5.586 -5.285 -3.027 1 98.44 98 ASP A C 1
ATOM 795 O O . ASP A 1 98 ? 6.508 -4.77 -3.664 1 98.44 98 ASP A O 1
ATOM 799 N N . ASP A 1 99 ? 5.691 -5.668 -1.739 1 98.06 99 ASP A N 1
ATOM 800 C CA . ASP A 1 99 ? 6.98 -5.598 -1.058 1 98.06 99 ASP A CA 1
ATOM 801 C C . ASP A 1 99 ? 8.031 -6.434 -1.782 1 98.06 99 ASP A C 1
ATOM 803 O O . ASP A 1 99 ? 9.18 -6.012 -1.923 1 98.06 99 ASP A O 1
ATOM 807 N N . LEU A 1 100 ? 7.648 -7.59 -2.168 1 97.81 100 LEU A N 1
ATOM 808 C CA . LEU A 1 100 ? 8.562 -8.453 -2.912 1 97.81 100 LEU A CA 1
ATOM 809 C C . LEU A 1 100 ? 9 -7.793 -4.211 1 97.81 100 LEU A C 1
ATOM 811 O O . LEU A 1 100 ? 10.18 -7.836 -4.562 1 97.81 100 LEU A O 1
ATOM 815 N N . HIS A 1 101 ? 8.055 -7.18 -4.879 1 96.56 101 HIS A N 1
ATOM 816 C CA . HIS A 1 101 ? 8.336 -6.488 -6.133 1 96.56 101 HIS A CA 1
ATOM 817 C C . HIS A 1 101 ? 9.328 -5.355 -5.926 1 96.56 101 HIS A C 1
ATOM 819 O O . HIS A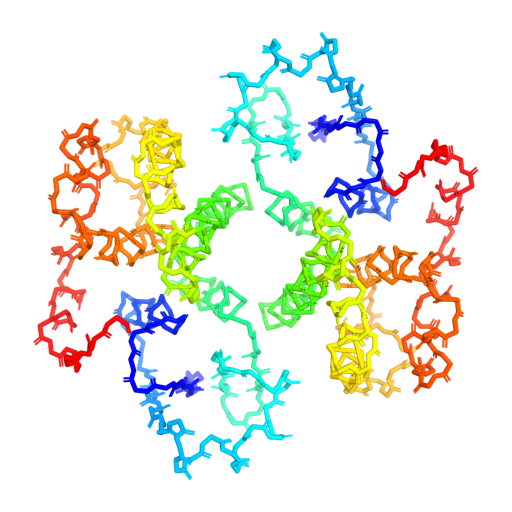 1 101 ? 10.227 -5.152 -6.746 1 96.56 101 HIS A O 1
ATOM 825 N N . VAL A 1 102 ? 9.172 -4.605 -4.91 1 95.75 102 VAL A N 1
ATOM 826 C CA . VAL A 1 102 ? 10.055 -3.496 -4.578 1 95.75 102 VAL A CA 1
ATOM 827 C C . VAL A 1 102 ? 11.461 -4.023 -4.301 1 95.75 102 VAL A C 1
ATOM 829 O O . VAL A 1 102 ? 12.445 -3.455 -4.781 1 95.75 102 VAL A O 1
ATOM 832 N N . GLU A 1 103 ? 11.555 -5.094 -3.506 1 95.75 103 GLU A N 1
ATOM 833 C CA . GLU A 1 103 ? 12.852 -5.695 -3.223 1 95.75 103 GLU A CA 1
ATOM 834 C C . GLU A 1 103 ? 13.547 -6.148 -4.508 1 95.75 103 GLU A C 1
ATOM 836 O O . GLU A 1 103 ? 14.75 -5.961 -4.668 1 95.75 103 GLU A O 1
ATOM 841 N N . PHE A 1 104 ? 12.828 -6.742 -5.355 1 94.94 104 PHE A N 1
ATOM 842 C CA . PHE A 1 104 ? 13.367 -7.164 -6.641 1 94.94 104 PHE A CA 1
ATOM 843 C C . PHE A 1 104 ? 13.867 -5.961 -7.441 1 94.94 104 PHE A C 1
ATOM 845 O O . PHE A 1 104 ? 14.945 -6.008 -8.039 1 94.94 104 PHE A O 1
ATOM 852 N N . GLY A 1 105 ? 13.094 -4.902 -7.457 1 93.06 105 GLY A N 1
ATOM 853 C CA . GLY A 1 105 ? 13.461 -3.688 -8.172 1 93.06 105 GLY A CA 1
ATOM 854 C C . GLY A 1 105 ? 14.781 -3.1 -7.707 1 93.06 105 GLY A C 1
ATOM 855 O O . GLY A 1 105 ? 15.539 -2.547 -8.508 1 93.06 105 GLY A O 1
ATOM 856 N N . LYS A 1 106 ? 15.062 -3.229 -6.426 1 91.94 106 LYS A N 1
ATOM 857 C CA . LYS A 1 106 ? 16.328 -2.725 -5.883 1 91.94 106 LYS A CA 1
ATOM 858 C C . LYS A 1 106 ? 17.516 -3.406 -6.539 1 91.94 106 LYS A C 1
ATOM 860 O O . LYS A 1 106 ? 18.562 -2.781 -6.742 1 91.94 106 LYS A O 1
ATOM 865 N N . THR A 1 107 ? 17.328 -4.691 -6.832 1 93.19 107 THR A N 1
ATOM 866 C CA . THR A 1 107 ? 18.422 -5.426 -7.469 1 93.19 107 THR A CA 1
ATOM 867 C C . THR A 1 107 ? 18.641 -4.941 -8.898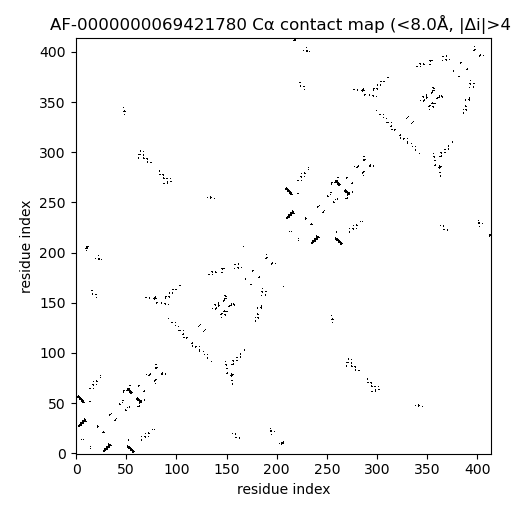 1 93.19 107 THR A C 1
ATOM 869 O O . THR A 1 107 ? 19.781 -4.805 -9.352 1 93.19 107 THR A O 1
ATOM 872 N N . LEU A 1 108 ? 17.609 -4.617 -9.547 1 90 108 LEU A N 1
ATOM 873 C CA . LEU A 1 108 ? 17.656 -4.223 -10.945 1 90 108 LEU A CA 1
ATOM 874 C C . LEU A 1 108 ? 18.172 -2.791 -11.086 1 90 108 LEU A C 1
ATOM 876 O O . LEU A 1 108 ? 18.844 -2.461 -12.062 1 90 108 LEU A O 1
ATOM 880 N N . ASN A 1 109 ? 17.906 -1.97 -10.164 1 90 109 ASN A N 1
ATOM 881 C CA . ASN A 1 109 ? 18.156 -0.54 -10.281 1 90 109 ASN A CA 1
ATOM 882 C C . ASN A 1 109 ? 19.562 -0.178 -9.781 1 90 109 ASN A C 1
ATOM 884 O O . ASN A 1 109 ? 20.031 0.942 -9.984 1 90 109 ASN A O 1
ATOM 888 N N . GLU A 1 110 ? 20.172 -1.143 -9.086 1 91.62 110 GLU A N 1
ATOM 889 C CA . GLU A 1 110 ? 21.516 -0.885 -8.594 1 91.62 110 GLU A CA 1
ATOM 890 C C . GLU A 1 110 ? 22.5 -0.728 -9.734 1 91.62 110 GLU A C 1
ATOM 892 O O . GLU A 1 110 ? 22.609 -1.602 -10.602 1 91.62 110 GLU A O 1
ATOM 897 N N . LYS A 1 111 ? 23.266 0.428 -9.688 1 90.5 111 LYS A N 1
ATOM 898 C CA . LYS A 1 111 ? 24.125 0.773 -10.82 1 90.5 111 LYS A CA 1
ATOM 899 C C . LYS A 1 111 ? 25.531 0.232 -10.625 1 90.5 111 LYS A C 1
ATOM 901 O O . LYS A 1 111 ? 26.25 -0.016 -11.602 1 90.5 111 LYS A O 1
ATOM 906 N N . ASP A 1 112 ? 25.906 0.096 -9.398 1 92 112 ASP A N 1
ATOM 907 C CA . ASP A 1 112 ? 27.219 -0.502 -9.117 1 92 112 ASP A CA 1
ATOM 908 C C . ASP A 1 112 ? 27.188 -2.014 -9.32 1 92 112 ASP A C 1
ATOM 910 O O . ASP A 1 112 ? 26.469 -2.729 -8.602 1 92 112 ASP A O 1
ATOM 914 N N . GLU A 1 113 ? 28.016 -2.428 -10.227 1 94.19 113 GLU A N 1
ATOM 915 C CA . GLU A 1 113 ? 27.953 -3.82 -10.656 1 94.19 113 GLU A CA 1
ATOM 916 C C . GLU A 1 113 ? 28.266 -4.77 -9.508 1 94.19 113 GLU A C 1
ATOM 918 O O . GLU A 1 113 ? 27.656 -5.832 -9.383 1 94.19 113 GLU A O 1
ATOM 923 N N . LYS A 1 114 ? 29.297 -4.426 -8.812 1 94.88 114 LYS A N 1
ATOM 924 C CA . LYS A 1 114 ? 29.656 -5.285 -7.688 1 94.88 114 LYS A CA 1
ATOM 925 C C . LYS A 1 114 ? 28.531 -5.332 -6.648 1 94.88 114 LYS A C 1
ATOM 927 O O . LYS A 1 114 ? 28.172 -6.406 -6.164 1 94.88 114 LYS A O 1
ATOM 932 N N . LYS A 1 115 ? 28.016 -4.262 -6.293 1 92.81 115 LYS A N 1
ATOM 933 C CA . LYS A 1 115 ? 26.906 -4.195 -5.34 1 92.81 115 LYS A CA 1
ATOM 934 C C . LYS A 1 115 ? 25.656 -4.875 -5.898 1 92.81 115 LYS A C 1
ATOM 936 O O . LYS A 1 115 ? 24.906 -5.523 -5.156 1 92.81 115 LYS A O 1
ATOM 941 N N . LYS A 1 116 ? 25.422 -4.707 -7.184 1 94.75 116 LYS A N 1
ATOM 942 C CA . LYS A 1 116 ? 24.281 -5.344 -7.848 1 94.75 116 LYS A CA 1
ATOM 943 C C . LYS A 1 116 ? 24.359 -6.863 -7.719 1 94.75 116 LYS A C 1
ATOM 945 O O . LYS A 1 116 ? 23.344 -7.516 -7.406 1 94.75 116 LYS A O 1
ATOM 950 N N . ALA A 1 117 ? 25.484 -7.371 -7.957 1 95.38 117 ALA A N 1
ATOM 951 C CA . ALA A 1 117 ? 25.688 -8.82 -7.859 1 95.38 117 ALA A CA 1
ATOM 952 C C . ALA A 1 117 ? 25.422 -9.312 -6.441 1 95.38 117 ALA A C 1
ATOM 954 O O . ALA A 1 117 ? 24.781 -10.352 -6.246 1 95.38 117 ALA A O 1
ATOM 955 N N . GLU A 1 118 ? 25.891 -8.547 -5.512 1 95.69 118 GLU A N 1
ATOM 956 C CA . GLU A 1 118 ? 25.703 -8.906 -4.109 1 95.69 118 GLU A CA 1
ATOM 957 C C . GLU A 1 118 ? 24.234 -8.844 -3.719 1 95.69 118 GLU A C 1
ATOM 959 O O . GLU A 1 118 ? 23.719 -9.734 -3.035 1 95.69 118 GLU A O 1
ATOM 964 N N . LEU A 1 119 ? 23.594 -7.816 -4.156 1 94.56 119 LEU A N 1
ATOM 965 C CA . LEU A 1 119 ? 22.172 -7.633 -3.859 1 94.56 119 LEU A CA 1
ATOM 966 C C . LEU A 1 119 ? 21.344 -8.734 -4.504 1 94.56 119 LEU A C 1
ATOM 968 O O . LEU A 1 119 ? 20.391 -9.227 -3.9 1 94.56 119 LEU A O 1
ATOM 972 N N . THR A 1 120 ? 21.719 -9.031 -5.703 1 94.75 120 THR A N 1
ATOM 973 C CA . THR A 1 120 ? 20.984 -10.062 -6.438 1 94.75 120 THR A CA 1
ATOM 974 C C . THR A 1 120 ? 21.125 -11.414 -5.75 1 94.75 120 THR A C 1
ATOM 976 O O . THR A 1 120 ? 20.141 -12.148 -5.605 1 94.75 120 THR A O 1
ATOM 979 N N . LEU A 1 121 ? 22.297 -11.703 -5.336 1 95 121 LEU A N 1
ATOM 980 C CA . LEU A 1 121 ? 22.547 -12.969 -4.641 1 95 121 LEU A CA 1
ATOM 981 C C . LEU A 1 121 ? 21.766 -13.031 -3.334 1 95 121 LEU A C 1
ATOM 983 O O . LEU A 1 121 ? 21.141 -14.047 -3.023 1 95 121 LEU A O 1
ATOM 987 N N . ARG A 1 122 ? 21.812 -11.977 -2.586 1 96.44 122 ARG A N 1
ATOM 988 C CA . ARG A 1 122 ? 21.078 -11.922 -1.327 1 96.44 122 ARG A CA 1
ATOM 989 C C . ARG A 1 122 ? 19.578 -12.039 -1.564 1 96.44 122 ARG A C 1
ATOM 991 O O . ARG A 1 122 ? 18.859 -12.703 -0.802 1 96.44 122 ARG A O 1
ATOM 998 N N . PHE A 1 123 ? 19.156 -11.383 -2.598 1 96.25 123 PHE A N 1
ATOM 999 C CA . PHE A 1 123 ? 17.75 -11.453 -2.953 1 96.25 123 PHE A CA 1
ATOM 1000 C C . PHE A 1 123 ? 17.328 -12.891 -3.242 1 96.25 123 PHE A C 1
ATOM 1002 O O . PHE A 1 123 ? 16.344 -13.383 -2.686 1 96.25 123 PHE A O 1
ATOM 1009 N N . ARG A 1 124 ? 18.031 -13.602 -4.016 1 94.19 124 ARG A N 1
ATOM 1010 C CA . ARG A 1 124 ? 17.672 -14.93 -4.48 1 94.19 124 ARG A CA 1
ATOM 1011 C C . ARG A 1 124 ? 17.828 -15.961 -3.367 1 94.19 124 ARG A C 1
ATOM 1013 O O . ARG A 1 124 ? 17.031 -16.906 -3.277 1 94.19 124 ARG A O 1
ATOM 1020 N N . LYS A 1 125 ? 18.734 -15.719 -2.469 1 94.81 125 LYS A N 1
ATOM 1021 C CA . LYS A 1 125 ? 19.047 -16.734 -1.475 1 94.81 125 LYS A CA 1
ATOM 1022 C C . LYS A 1 125 ? 18.281 -16.5 -0.175 1 94.81 125 LYS A C 1
ATOM 1024 O O . LYS A 1 125 ? 18.031 -17.438 0.578 1 94.81 125 LYS A O 1
ATOM 1029 N N . GLU A 1 126 ? 17.922 -15.273 0.045 1 96.25 126 GLU A N 1
ATOM 1030 C CA . GLU A 1 126 ? 17.359 -14.961 1.352 1 96.25 126 GLU A CA 1
ATOM 1031 C C . GLU A 1 126 ? 15.977 -14.32 1.212 1 96.25 126 GLU A C 1
ATOM 1033 O O . GLU A 1 126 ? 14.984 -14.852 1.719 1 96.25 126 GLU A O 1
ATOM 1038 N N . THR A 1 127 ? 15.945 -13.203 0.494 1 96.94 127 THR A N 1
ATOM 1039 C CA . THR A 1 127 ? 14.734 -12.391 0.441 1 96.94 127 THR A CA 1
ATOM 1040 C C . THR A 1 127 ? 13.609 -13.148 -0.254 1 96.94 127 THR A C 1
ATOM 1042 O O . THR A 1 127 ? 12.523 -13.305 0.307 1 96.94 127 THR A O 1
ATOM 1045 N N . LEU A 1 128 ? 13.906 -13.625 -1.417 1 97 128 LEU A N 1
ATOM 1046 C CA . LEU A 1 128 ? 12.891 -14.266 -2.248 1 97 128 LEU A CA 1
ATOM 1047 C C . LEU A 1 128 ? 12.344 -15.516 -1.563 1 97 128 LEU A C 1
ATOM 1049 O O . LEU A 1 128 ? 11.125 -15.68 -1.452 1 97 128 LEU A O 1
ATOM 1053 N N . PRO A 1 129 ? 13.141 -16.375 -1.004 1 96.62 129 PRO A N 1
ATOM 1054 C CA . PRO A 1 129 ? 12.617 -17.562 -0.319 1 96.62 129 PRO A CA 1
ATOM 1055 C C . PRO A 1 129 ? 11.766 -17.219 0.897 1 96.62 129 PRO A C 1
ATOM 1057 O O . PRO A 1 129 ? 10.766 -17.891 1.171 1 96.62 129 PRO A O 1
ATOM 1060 N N . ARG A 1 130 ? 12.125 -16.188 1.621 1 97.12 130 ARG A N 1
ATOM 1061 C CA . ARG A 1 130 ? 11.328 -15.773 2.77 1 97.12 130 ARG A CA 1
ATOM 1062 C C . ARG A 1 130 ? 9.93 -15.359 2.336 1 97.12 130 ARG A C 1
ATOM 1064 O O . ARG A 1 130 ? 8.93 -15.797 2.918 1 97.12 130 ARG A O 1
ATOM 1071 N N . TYR A 1 131 ? 9.875 -14.5 1.325 1 98.38 131 TYR A N 1
ATOM 1072 C CA . TYR A 1 131 ? 8.586 -14.031 0.835 1 98.38 131 TYR A CA 1
ATOM 1073 C C . TYR A 1 131 ? 7.758 -15.18 0.276 1 98.38 131 TYR A C 1
ATOM 1075 O O . TYR A 1 131 ? 6.586 -15.344 0.632 1 98.38 131 TYR A O 1
ATOM 1083 N N . LEU A 1 132 ? 8.383 -15.992 -0.572 1 98.31 132 LEU A N 1
ATOM 1084 C CA . LEU A 1 132 ? 7.641 -17.078 -1.212 1 98.31 132 LEU A CA 1
ATOM 1085 C C . LEU A 1 132 ? 7.211 -18.125 -0.187 1 98.31 132 LEU A C 1
ATOM 1087 O O . LEU A 1 132 ? 6.117 -18.672 -0.287 1 98.31 132 LEU A O 1
ATOM 1091 N N . GLY A 1 133 ? 8.07 -18.391 0.761 1 98.19 133 GLY A N 1
ATOM 1092 C CA . GLY A 1 133 ? 7.703 -19.312 1.829 1 98.19 133 GLY A CA 1
ATOM 1093 C C . GLY A 1 133 ? 6.492 -18.844 2.621 1 98.19 133 GLY A C 1
ATOM 1094 O O . GLY A 1 133 ? 5.57 -19.625 2.867 1 98.19 133 GLY A O 1
ATOM 1095 N N . ASN A 1 134 ? 6.512 -17.594 3.039 1 98.44 134 ASN A N 1
ATOM 1096 C CA . ASN A 1 134 ? 5.391 -17.031 3.781 1 98.44 134 ASN A CA 1
ATOM 1097 C C . ASN A 1 134 ? 4.113 -17.016 2.949 1 98.44 134 ASN A C 1
ATOM 1099 O O . ASN A 1 134 ? 3.031 -17.312 3.459 1 98.44 134 ASN A O 1
ATOM 1103 N N . LEU A 1 135 ? 4.207 -16.703 1.688 1 98.81 135 LEU A N 1
ATOM 1104 C CA . LEU A 1 135 ? 3.045 -16.609 0.81 1 98.81 135 LEU A CA 1
ATOM 1105 C C . LEU A 1 135 ? 2.496 -18 0.502 1 98.81 135 LEU A C 1
ATOM 1107 O O . LEU A 1 135 ? 1.283 -18.172 0.359 1 98.81 135 LEU A O 1
ATOM 1111 N N . GLU A 1 136 ? 3.381 -19 0.387 1 98.75 136 GLU A N 1
ATOM 1112 C CA . GLU A 1 136 ? 2.961 -20.391 0.249 1 98.75 136 GLU A CA 1
ATOM 1113 C C . GLU A 1 136 ? 2.139 -20.844 1.453 1 98.75 136 GLU A C 1
ATOM 1115 O O . GLU A 1 136 ? 1.097 -21.484 1.295 1 98.75 136 GLU A O 1
ATOM 1120 N N . LYS A 1 137 ? 2.639 -20.5 2.607 1 98.19 137 LYS A N 1
ATOM 1121 C CA . LYS A 1 137 ? 1.929 -20.828 3.842 1 98.19 137 LYS A CA 1
ATOM 1122 C C . LYS A 1 137 ? 0.575 -20.125 3.896 1 98.19 137 LYS A C 1
ATOM 1124 O O . LYS A 1 137 ? -0.423 -20.719 4.305 1 98.19 137 LYS A O 1
ATOM 1129 N N . ALA A 1 138 ? 0.522 -18.891 3.535 1 98.56 138 ALA A N 1
ATOM 1130 C CA . ALA A 1 138 ? -0.724 -18.125 3.529 1 98.56 138 ALA A CA 1
ATOM 1131 C C . ALA A 1 138 ? -1.753 -18.766 2.602 1 98.56 138 ALA A C 1
ATOM 1133 O O . ALA A 1 138 ? -2.932 -18.875 2.949 1 98.56 138 ALA A O 1
ATOM 1134 N N . LEU A 1 139 ? -1.291 -19.141 1.417 1 98.75 139 LEU A N 1
ATOM 1135 C CA . LEU A 1 139 ? -2.184 -19.781 0.462 1 98.75 139 LEU A CA 1
ATOM 1136 C C . LEU A 1 139 ? -2.705 -21.109 1.018 1 98.75 139 LEU A C 1
ATOM 1138 O O . LEU A 1 139 ? -3.896 -21.406 0.909 1 98.75 139 LEU A O 1
ATOM 1142 N N . LYS A 1 140 ? -1.877 -21.859 1.638 1 98.19 140 LYS A N 1
ATOM 1143 C CA . LYS A 1 140 ? -2.223 -23.172 2.184 1 98.19 140 LYS A CA 1
ATOM 1144 C C . LYS A 1 140 ? -3.285 -23.047 3.271 1 98.19 140 LYS A C 1
ATOM 1146 O O . LYS A 1 140 ? -4.098 -23.953 3.457 1 98.19 140 LYS A O 1
ATOM 1151 N N . ARG A 1 141 ? -3.332 -21.922 3.922 1 96.69 141 ARG A N 1
ATOM 1152 C CA . ARG A 1 141 ? -4.273 -21.703 5.02 1 96.69 141 ARG A CA 1
ATOM 1153 C C . ARG A 1 141 ? -5.707 -21.656 4.508 1 96.69 141 ARG A C 1
ATOM 1155 O O . ARG A 1 141 ? -6.652 -21.875 5.27 1 96.69 141 ARG A O 1
ATOM 1162 N N . ASN A 1 142 ? -5.816 -21.266 3.283 1 97.56 142 ASN A N 1
ATOM 1163 C CA . ASN A 1 142 ? -7.148 -21.219 2.689 1 97.56 142 ASN A CA 1
ATOM 1164 C C . ASN A 1 142 ? -7.41 -22.453 1.828 1 97.56 142 ASN A C 1
ATOM 1166 O O . ASN A 1 142 ? -6.82 -22.609 0.757 1 97.56 142 ASN A O 1
ATOM 1170 N N . ASN A 1 143 ? -8.203 -23.375 2.242 1 96.06 143 ASN A N 1
ATOM 1171 C CA . ASN A 1 143 ? -8.594 -24.578 1.51 1 96.06 143 ASN A CA 1
ATOM 1172 C C . ASN A 1 143 ? -7.383 -25.391 1.072 1 96.06 143 ASN A C 1
ATOM 1174 O O . ASN A 1 143 ? -7.316 -25.859 -0.068 1 96.06 143 ASN A O 1
ATOM 1178 N N . GLU A 1 144 ? -6.359 -25.406 1.884 1 96.81 144 GLU A N 1
ATOM 1179 C CA . GLU A 1 144 ? -5.148 -26.188 1.695 1 96.81 144 GLU A CA 1
ATOM 1180 C C . GLU A 1 144 ? -4.383 -25.734 0.455 1 96.81 144 GLU A C 1
ATOM 1182 O O . GLU A 1 144 ? -3.602 -26.5 -0.113 1 96.81 144 GLU A O 1
ATOM 1187 N N . GLY A 1 145 ? -4.727 -24.594 -0.018 1 97.56 145 GLY A N 1
ATOM 1188 C CA . GLY A 1 145 ? -3.988 -23.984 -1.115 1 97.56 145 GLY A CA 1
ATOM 1189 C C . GLY A 1 145 ? -4.445 -24.469 -2.479 1 97.56 145 GLY A C 1
ATOM 1190 O O . GLY A 1 145 ? -3.746 -24.281 -3.477 1 97.56 145 GLY A O 1
ATOM 1191 N N . THR A 1 146 ? -5.582 -25.094 -2.514 1 96.75 146 THR A N 1
ATOM 1192 C CA . THR A 1 146 ? -6.039 -25.672 -3.773 1 96.75 146 THR A CA 1
ATOM 1193 C C . THR A 1 146 ? -6.895 -24.688 -4.547 1 96.75 146 THR A C 1
ATOM 1195 O O . THR A 1 146 ? -7.207 -24.906 -5.719 1 96.75 146 THR A O 1
ATOM 1198 N N . GLY A 1 147 ? -7.355 -23.609 -3.924 1 97.56 147 GLY A N 1
ATOM 1199 C CA . GLY A 1 147 ? -8.156 -22.578 -4.559 1 97.56 147 GLY A CA 1
ATOM 1200 C C . GLY A 1 147 ? -7.441 -21.25 -4.676 1 97.56 147 GLY A C 1
ATOM 1201 O O . GLY A 1 147 ? -6.41 -21.156 -5.348 1 97.56 147 GLY A O 1
ATOM 1202 N N . TYR A 1 148 ? -8.016 -20.25 -3.939 1 98.69 148 TYR A N 1
ATOM 1203 C CA . TYR A 1 148 ? -7.508 -18.891 -3.986 1 98.69 148 TYR A CA 1
ATOM 1204 C C . TYR A 1 148 ? -6.988 -18.453 -2.623 1 98.69 148 TYR A C 1
ATOM 1206 O O . TYR A 1 148 ? -7.102 -19.188 -1.642 1 98.69 148 TYR A O 1
ATOM 1214 N N . PHE A 1 149 ? -6.293 -17.312 -2.574 1 98.81 149 PHE A N 1
ATOM 1215 C CA . PHE A 1 149 ? -5.738 -16.828 -1.312 1 98.81 149 PHE A CA 1
ATOM 1216 C C . PHE A 1 149 ? -6.84 -16.609 -0.286 1 98.81 149 PHE A C 1
ATOM 1218 O O . PHE A 1 149 ? -6.648 -16.859 0.905 1 98.81 149 PHE A O 1
ATOM 1225 N N . VAL A 1 150 ? -7.965 -16.047 -0.794 1 98.5 150 VAL A N 1
ATOM 1226 C CA . VAL A 1 150 ? -9.008 -15.617 0.134 1 98.5 150 VAL A CA 1
ATOM 1227 C C . VAL A 1 150 ? -10.367 -16.094 -0.36 1 98.5 150 VAL A C 1
ATOM 1229 O O . VAL A 1 150 ? -10.727 -15.875 -1.518 1 98.5 150 VAL A O 1
ATOM 1232 N N . GLY A 1 151 ? -11.102 -16.703 0.485 1 97.69 151 GLY A N 1
ATOM 1233 C CA . GLY A 1 151 ? -12.453 -17.109 0.142 1 97.69 151 GLY A CA 1
ATOM 1234 C C . GLY A 1 151 ? -12.492 -18.188 -0.935 1 97.69 151 GLY A C 1
ATOM 1235 O O . GLY A 1 151 ? -11.547 -18.953 -1.083 1 97.69 151 GLY A O 1
ATOM 1236 N N . ASP A 1 152 ? -13.602 -18.25 -1.652 1 97 152 ASP A N 1
ATOM 1237 C CA . ASP A 1 152 ? -13.828 -19.359 -2.562 1 97 152 ASP A CA 1
ATOM 1238 C C . ASP A 1 152 ? -13.82 -18.906 -4.016 1 97 152 ASP A C 1
ATOM 1240 O O . ASP A 1 152 ? -14.188 -19.656 -4.918 1 97 152 ASP A O 1
ATOM 1244 N N . SER A 1 153 ? -13.445 -17.719 -4.176 1 97.06 153 SER A N 1
ATOM 1245 C CA . SER A 1 153 ? -13.438 -17.188 -5.531 1 97.06 153 SER A CA 1
ATOM 1246 C C . SER A 1 153 ? -12.25 -16.25 -5.758 1 97.06 153 SER A C 1
ATOM 1248 O O . SER A 1 153 ? -11.562 -15.875 -4.805 1 97.06 153 SER A O 1
ATOM 1250 N N . LEU A 1 154 ? -12.031 -15.961 -7.035 1 98.62 154 LEU A N 1
ATOM 1251 C CA . LEU A 1 154 ? -10.953 -15.078 -7.461 1 98.62 154 LEU A CA 1
ATOM 1252 C C . LEU A 1 154 ? -11.047 -13.719 -6.762 1 98.62 154 LEU A C 1
ATOM 1254 O O . LEU A 1 154 ? -12.133 -13.148 -6.668 1 98.62 154 LEU A O 1
ATOM 1258 N N . THR A 1 155 ? -9.945 -13.281 -6.227 1 98.88 155 THR A N 1
ATOM 1259 C CA . THR A 1 155 ? -9.828 -11.898 -5.77 1 98.88 155 THR A CA 1
ATOM 1260 C C . THR A 1 155 ? -8.617 -11.219 -6.398 1 98.88 155 THR A C 1
ATOM 1262 O O . THR A 1 155 ? -7.816 -11.875 -7.078 1 98.88 155 THR A O 1
ATOM 1265 N N . TRP A 1 156 ? -8.445 -9.922 -6.148 1 98.94 156 TRP A N 1
ATOM 1266 C CA . TRP A 1 156 ? -7.312 -9.18 -6.695 1 98.94 156 TRP A CA 1
ATOM 1267 C C . TRP A 1 156 ? -6.004 -9.633 -6.062 1 98.94 156 TRP A C 1
ATOM 1269 O O . TRP A 1 156 ? -4.922 -9.383 -6.602 1 98.94 156 TRP A O 1
ATOM 1279 N N . ALA A 1 157 ? -6.035 -10.336 -4.906 1 98.94 157 ALA A N 1
ATOM 1280 C CA . ALA A 1 157 ? -4.832 -10.93 -4.332 1 98.94 157 ALA A CA 1
ATOM 1281 C C . ALA A 1 157 ? -4.223 -11.961 -5.277 1 98.94 157 ALA A C 1
ATOM 1283 O O . ALA A 1 157 ? -3.002 -12.016 -5.441 1 98.94 157 ALA A O 1
ATOM 1284 N N . ASP A 1 158 ? -5.047 -12.734 -5.891 1 98.94 158 ASP A N 1
ATOM 1285 C CA . ASP A 1 158 ? -4.59 -13.781 -6.801 1 98.94 158 ASP A CA 1
ATOM 1286 C C . ASP A 1 158 ? -4.008 -13.188 -8.078 1 98.94 158 ASP A C 1
ATOM 1288 O O . ASP A 1 158 ? -3.016 -13.688 -8.609 1 98.94 158 ASP A O 1
ATOM 1292 N N . LEU A 1 159 ? -4.621 -12.141 -8.539 1 98.94 159 LEU A N 1
ATOM 1293 C CA . LEU A 1 159 ? -4.141 -11.477 -9.742 1 98.94 159 LEU A CA 1
ATOM 1294 C C . LEU A 1 159 ? -2.805 -10.789 -9.492 1 98.94 159 LEU A C 1
ATOM 1296 O O . LEU A 1 159 ? -1.929 -10.781 -10.359 1 98.94 159 LEU A O 1
ATOM 1300 N N . GLN A 1 160 ? -2.662 -10.164 -8.336 1 98.94 160 GLN A N 1
ATOM 1301 C CA . GLN A 1 160 ? -1.375 -9.586 -7.957 1 98.94 160 GLN A CA 1
ATOM 1302 C C . GLN A 1 160 ? -0.296 -10.664 -7.867 1 98.94 160 GLN A C 1
ATOM 1304 O O . GLN A 1 160 ? 0.834 -10.453 -8.312 1 98.94 160 GLN A O 1
ATOM 1309 N N . ALA A 1 161 ? -0.673 -11.789 -7.242 1 98.81 161 ALA A N 1
ATOM 1310 C CA . ALA A 1 161 ? 0.26 -12.906 -7.168 1 98.81 161 ALA A CA 1
ATOM 1311 C C . ALA A 1 161 ? 0.731 -13.328 -8.555 1 98.81 161 ALA A C 1
ATOM 1313 O O . ALA A 1 161 ? 1.933 -13.477 -8.789 1 98.81 161 ALA A O 1
ATOM 1314 N N . PHE A 1 162 ? -0.2 -13.445 -9.43 1 98.62 162 PHE A N 1
ATOM 1315 C CA . PHE A 1 162 ? 0.133 -13.836 -10.797 1 98.62 162 PHE A CA 1
ATOM 1316 C C . PHE A 1 162 ? 1.088 -12.828 -11.43 1 98.62 162 PHE A C 1
ATOM 1318 O O . PHE A 1 162 ? 2.102 -13.211 -12.016 1 98.62 162 PHE A O 1
ATOM 1325 N N . HIS A 1 163 ? 0.787 -11.578 -11.297 1 97.88 163 HIS A N 1
ATOM 1326 C CA . HIS A 1 163 ? 1.56 -10.508 -11.914 1 97.88 163 HIS A CA 1
ATOM 1327 C C . HIS A 1 163 ? 2.998 -10.5 -11.406 1 97.88 163 HIS A C 1
ATOM 1329 O O . HIS A 1 163 ? 3.941 -10.539 -12.195 1 97.88 163 HIS A O 1
ATOM 1335 N N . ILE A 1 164 ? 3.209 -10.555 -10.086 1 97.81 164 ILE A N 1
ATOM 1336 C CA . ILE A 1 164 ? 4.535 -10.422 -9.492 1 97.81 164 ILE A CA 1
ATOM 1337 C C . ILE A 1 164 ? 5.332 -11.703 -9.727 1 97.81 164 ILE A C 1
ATOM 1339 O O . ILE A 1 164 ? 6.535 -11.656 -9.992 1 97.81 164 ILE A O 1
ATOM 1343 N N . LEU A 1 165 ? 4.648 -12.844 -9.633 1 96.88 165 LEU A N 1
ATOM 1344 C CA . LEU A 1 165 ? 5.344 -14.094 -9.898 1 96.88 165 LEU A CA 1
ATOM 1345 C C . LEU A 1 165 ? 5.805 -14.164 -11.352 1 96.88 165 LEU A C 1
ATOM 1347 O O . LEU A 1 165 ? 6.875 -14.695 -11.641 1 96.88 165 LEU A O 1
ATOM 1351 N N . ASP A 1 166 ? 4.984 -13.664 -12.242 1 93.56 166 ASP A N 1
ATOM 1352 C CA . ASP A 1 166 ? 5.355 -13.625 -13.648 1 93.56 166 ASP A CA 1
ATOM 1353 C C . ASP A 1 166 ? 6.641 -12.828 -13.859 1 93.56 166 ASP A C 1
ATOM 1355 O O . ASP A 1 166 ? 7.52 -13.25 -14.617 1 93.56 166 ASP A O 1
ATOM 1359 N N . ILE A 1 167 ? 6.77 -11.711 -13.211 1 92.56 167 ILE A N 1
ATOM 1360 C CA . ILE A 1 167 ? 7.965 -10.875 -13.297 1 92.56 167 ILE A CA 1
ATOM 1361 C C . ILE A 1 167 ? 9.164 -11.633 -12.727 1 92.56 167 ILE A C 1
ATOM 1363 O O . ILE A 1 167 ? 10.234 -11.672 -13.344 1 92.56 167 ILE A O 1
ATOM 1367 N N . THR A 1 168 ? 8.969 -12.25 -11.602 1 91.31 168 THR A N 1
ATOM 1368 C CA . THR A 1 168 ? 10.055 -12.922 -10.883 1 91.31 168 THR A CA 1
ATOM 1369 C C . THR A 1 168 ? 10.531 -14.141 -11.656 1 91.31 168 THR A C 1
ATOM 1371 O O . THR A 1 168 ? 11.727 -14.445 -11.664 1 91.31 168 THR A O 1
ATOM 1374 N N . LEU A 1 169 ? 9.664 -14.82 -12.297 1 91.31 169 LEU A N 1
ATOM 1375 C CA . LEU A 1 169 ? 10 -16 -13.086 1 91.31 169 LEU A CA 1
ATOM 1376 C C . LEU A 1 169 ? 10.812 -15.625 -14.32 1 91.31 169 LEU A C 1
ATOM 1378 O O . LEU A 1 169 ? 11.578 -16.438 -14.836 1 91.31 169 LEU A O 1
ATOM 1382 N N . GLY A 1 170 ? 10.625 -14.445 -14.797 1 87.5 170 GLY A N 1
ATOM 1383 C CA . GLY A 1 170 ? 11.453 -13.953 -15.883 1 87.5 170 GLY A CA 1
ATOM 1384 C C . GLY A 1 170 ? 12.93 -13.883 -15.523 1 87.5 170 GLY A C 1
ATOM 1385 O O . GLY A 1 170 ? 13.789 -13.984 -16.406 1 87.5 170 GLY A O 1
ATOM 1386 N N . ASP A 1 171 ? 13.227 -13.758 -14.297 1 84.56 171 ASP A N 1
ATOM 1387 C CA . ASP A 1 171 ? 14.594 -13.695 -13.797 1 84.56 171 ASP A CA 1
ATOM 1388 C C . ASP A 1 171 ? 15.156 -15.094 -13.57 1 84.56 171 ASP A C 1
ATOM 1390 O O . ASP A 1 171 ? 16.359 -15.328 -13.773 1 84.56 171 ASP A O 1
ATOM 1394 N N . ASP A 1 172 ? 14.359 -15.945 -12.984 1 86.75 172 ASP A N 1
ATOM 1395 C CA . ASP A 1 172 ? 14.688 -17.328 -12.695 1 86.75 172 ASP A CA 1
ATOM 1396 C C . ASP A 1 172 ? 13.461 -18.234 -12.836 1 86.75 172 ASP A C 1
ATOM 1398 O O . ASP A 1 172 ? 12.539 -18.172 -12.016 1 86.75 172 ASP A O 1
ATOM 1402 N N . ASP A 1 173 ? 13.523 -19.172 -13.727 1 90.5 173 ASP A N 1
ATOM 1403 C CA . ASP A 1 173 ? 12.336 -19.953 -14.07 1 90.5 173 ASP A CA 1
ATOM 1404 C C . ASP A 1 173 ? 12.172 -21.141 -13.133 1 90.5 173 ASP A C 1
ATOM 1406 O O . ASP A 1 173 ? 11.211 -21.906 -13.25 1 90.5 173 ASP A O 1
ATOM 1410 N N . GLU A 1 174 ? 13.008 -21.281 -12.172 1 91.69 174 GLU A N 1
ATOM 1411 C CA . GLU A 1 174 ? 12.953 -22.438 -11.297 1 91.69 174 GLU A CA 1
ATOM 1412 C C . GLU A 1 174 ? 12.5 -22.047 -9.891 1 91.69 174 GLU A C 1
ATOM 1414 O O . GLU A 1 174 ? 12.383 -22.906 -9.016 1 91.69 174 GLU A O 1
ATOM 1419 N N . ILE A 1 175 ? 12.117 -20.844 -9.719 1 91.19 175 ILE A N 1
ATOM 1420 C CA . ILE A 1 175 ? 11.953 -20.297 -8.383 1 91.19 175 ILE A CA 1
ATOM 1421 C C . ILE A 1 175 ? 10.734 -20.938 -7.711 1 91.19 175 ILE A C 1
ATOM 1423 O O . ILE A 1 175 ? 10.656 -21 -6.48 1 91.19 175 ILE A O 1
ATOM 1427 N N . LEU A 1 176 ? 9.773 -21.438 -8.469 1 95.5 176 LEU A N 1
ATOM 1428 C CA . LEU A 1 176 ? 8.516 -21.891 -7.879 1 95.5 176 LEU A CA 1
ATOM 1429 C C . LEU A 1 176 ? 8.555 -23.406 -7.645 1 95.5 176 LEU A C 1
ATOM 1431 O O . LEU A 1 176 ? 7.605 -23.969 -7.098 1 95.5 176 LEU A O 1
ATOM 1435 N N . LYS A 1 177 ? 9.633 -24.031 -7.988 1 95.25 177 LYS A N 1
ATOM 1436 C CA . LYS A 1 177 ? 9.75 -25.484 -7.859 1 95.25 177 LYS A CA 1
ATOM 1437 C C . LYS A 1 177 ? 9.492 -25.938 -6.426 1 95.25 177 LYS A C 1
ATOM 1439 O O . LYS A 1 177 ? 8.938 -27.016 -6.195 1 95.25 177 LYS A O 1
ATOM 1444 N N . GLN A 1 178 ? 9.898 -25.188 -5.473 1 96.62 178 GLN A N 1
ATOM 1445 C CA . GLN A 1 178 ? 9.766 -25.547 -4.066 1 96.62 178 GLN A CA 1
ATOM 1446 C C . GLN A 1 178 ? 8.453 -25.016 -3.486 1 96.62 178 GLN A C 1
ATOM 1448 O O . GLN A 1 178 ? 8.188 -25.172 -2.293 1 96.62 178 GLN A O 1
ATOM 1453 N N . TYR A 1 179 ? 7.621 -24.406 -4.277 1 98.25 179 TYR A N 1
ATOM 1454 C CA . TYR A 1 179 ? 6.379 -23.781 -3.842 1 98.25 179 TYR A CA 1
ATOM 1455 C C . TYR A 1 179 ? 5.211 -24.219 -4.723 1 98.25 179 TYR A C 1
ATOM 1457 O O . TYR A 1 179 ? 4.648 -23.406 -5.461 1 98.25 179 TYR A O 1
ATOM 1465 N N . PRO A 1 180 ? 4.789 -25.422 -4.527 1 98.12 180 PRO A N 1
ATOM 1466 C CA . PRO A 1 180 ? 3.818 -26.016 -5.453 1 98.12 180 PRO A CA 1
ATOM 1467 C C . PRO A 1 180 ? 2.449 -25.328 -5.383 1 98.12 180 PRO A C 1
ATOM 1469 O O . PRO A 1 180 ? 1.727 -25.297 -6.379 1 98.12 180 PRO A O 1
ATOM 1472 N N . LYS A 1 181 ? 2.035 -24.844 -4.219 1 98.69 181 LYS A N 1
ATOM 1473 C CA . LYS A 1 181 ? 0.738 -24.188 -4.125 1 98.69 181 LYS A CA 1
ATOM 1474 C C . LYS A 1 181 ? 0.734 -22.875 -4.914 1 98.69 181 LYS A C 1
ATOM 1476 O O . LYS A 1 181 ? -0.234 -22.562 -5.613 1 98.69 181 LYS A O 1
ATOM 1481 N N . LEU A 1 182 ? 1.821 -22.125 -4.781 1 98.75 182 LEU A N 1
ATOM 1482 C CA . LEU A 1 182 ? 1.941 -20.906 -5.559 1 98.75 182 LEU A CA 1
ATOM 1483 C C . LEU A 1 182 ? 1.995 -21.203 -7.055 1 98.75 182 LEU A C 1
ATOM 1485 O O . LEU A 1 182 ? 1.391 -20.5 -7.859 1 98.75 182 LEU A O 1
ATOM 1489 N N . GLU A 1 183 ? 2.77 -22.234 -7.402 1 98.12 183 GLU A N 1
ATOM 1490 C CA . GLU A 1 183 ? 2.816 -22.641 -8.805 1 98.12 183 GLU A CA 1
ATOM 1491 C C . GLU A 1 183 ? 1.43 -23.016 -9.312 1 98.12 183 GLU A C 1
ATOM 1493 O O . GLU A 1 183 ? 1.042 -22.625 -10.422 1 98.12 183 GLU A O 1
ATOM 1498 N N . GLY A 1 184 ? 0.731 -23.781 -8.523 1 98.25 184 GLY A N 1
ATOM 1499 C CA . GLY A 1 184 ? -0.63 -24.141 -8.875 1 98.25 184 GLY A CA 1
ATOM 1500 C C . GLY A 1 184 ? -1.547 -22.953 -9.047 1 98.25 184 GLY A C 1
ATOM 1501 O O . GLY A 1 184 ? -2.346 -22.906 -9.984 1 98.25 184 GLY A O 1
ATOM 1502 N N . LEU A 1 185 ? -1.477 -22 -8.148 1 98.75 185 LEU A N 1
ATOM 1503 C CA . LEU A 1 185 ? -2.285 -20.781 -8.242 1 98.75 185 LEU A CA 1
ATOM 1504 C C . LEU A 1 185 ? -1.974 -20.031 -9.531 1 98.75 185 LEU A C 1
ATOM 1506 O O . LEU A 1 185 ? -2.887 -19.578 -10.219 1 98.75 185 LEU A O 1
ATOM 1510 N N . ARG A 1 186 ? -0.716 -19.859 -9.781 1 98.19 186 ARG A N 1
ATOM 1511 C CA . ARG A 1 186 ? -0.309 -19.156 -11 1 98.19 186 ARG A CA 1
ATOM 1512 C C . ARG A 1 186 ? -0.925 -19.797 -12.234 1 98.19 186 ARG A C 1
ATOM 1514 O O . ARG A 1 186 ? -1.453 -19.109 -13.102 1 98.19 186 ARG A O 1
ATOM 1521 N N . GLN A 1 187 ? -0.835 -21.062 -12.32 1 97.75 187 GLN A N 1
ATOM 1522 C CA . GLN A 1 187 ? -1.394 -21.797 -13.453 1 97.75 187 GLN A CA 1
ATOM 1523 C C . GLN A 1 187 ? -2.908 -21.625 -13.523 1 97.75 187 GLN A C 1
ATOM 1525 O O . GLN A 1 187 ? -3.469 -21.469 -14.609 1 97.75 187 GLN A O 1
ATOM 1530 N N . ARG A 1 188 ? -3.57 -21.719 -12.398 1 98.25 188 ARG A N 1
ATOM 1531 C CA . ARG A 1 188 ? -5.016 -21.516 -12.344 1 98.25 188 ARG A CA 1
ATOM 1532 C C . ARG A 1 188 ? -5.406 -20.156 -12.906 1 98.25 188 ARG A C 1
ATOM 1534 O O . ARG A 1 188 ? -6.348 -20.047 -13.695 1 98.25 188 ARG A O 1
ATOM 1541 N N . ILE A 1 189 ? -4.68 -19.125 -12.5 1 98.69 189 ILE A N 1
ATOM 1542 C CA . ILE A 1 189 ? -4.992 -17.766 -12.945 1 98.69 189 ILE A CA 1
ATOM 1543 C C . ILE A 1 189 ? -4.715 -17.641 -14.445 1 98.69 189 ILE A C 1
ATOM 1545 O O . ILE A 1 189 ? -5.516 -17.062 -15.188 1 98.69 189 ILE A O 1
ATOM 1549 N N . GLU A 1 190 ? -3.609 -18.203 -14.867 1 97.62 190 GLU A N 1
ATOM 1550 C CA . GLU A 1 190 ? -3.211 -18.156 -16.281 1 97.62 190 GLU A CA 1
ATOM 1551 C C . GLU A 1 190 ? -4.266 -18.812 -17.172 1 97.62 190 GLU A C 1
ATOM 1553 O O . GLU A 1 190 ? -4.453 -18.406 -18.312 1 97.62 190 GLU A O 1
ATOM 1558 N N . ASN A 1 191 ? -4.949 -19.734 -16.625 1 97.88 191 ASN A N 1
ATOM 1559 C CA . ASN A 1 191 ? -5.867 -20.531 -17.438 1 97.88 191 ASN A CA 1
ATOM 1560 C C . ASN A 1 191 ? -7.297 -20.016 -17.344 1 97.88 191 ASN A C 1
ATOM 1562 O O . ASN A 1 191 ? -8.195 -20.547 -17.984 1 97.88 191 ASN A O 1
ATOM 1566 N N . LEU A 1 192 ? -7.559 -19 -16.516 1 98.31 192 LEU A N 1
ATOM 1567 C CA . LEU A 1 192 ? -8.875 -18.375 -16.562 1 98.31 192 LEU A CA 1
ATOM 1568 C C . LEU A 1 192 ? -9.172 -17.859 -17.969 1 98.31 192 LEU A C 1
ATOM 1570 O O . LEU A 1 192 ? -8.32 -17.203 -18.594 1 98.31 192 LEU A O 1
ATOM 1574 N N . PRO A 1 193 ? -10.297 -18.109 -18.484 1 97.5 193 PRO A N 1
ATOM 1575 C CA . PRO A 1 193 ? -10.562 -17.859 -19.906 1 97.5 193 PRO A CA 1
ATOM 1576 C C . PRO A 1 193 ? -10.242 -16.438 -20.328 1 97.5 193 PRO A C 1
ATOM 1578 O O . PRO A 1 193 ? -9.469 -16.219 -21.266 1 97.5 193 PRO A O 1
ATOM 1581 N N . ARG A 1 194 ? -10.734 -15.438 -19.656 1 97.94 194 ARG A N 1
ATOM 1582 C CA . ARG A 1 194 ? -10.516 -14.047 -20.047 1 97.94 194 ARG A CA 1
ATOM 1583 C C . ARG A 1 194 ? -9.047 -13.656 -19.875 1 97.94 194 ARG A C 1
ATOM 1585 O O . ARG A 1 194 ? -8.5 -12.906 -20.688 1 97.94 194 ARG A O 1
ATOM 1592 N N . ILE A 1 195 ? -8.422 -14.18 -18.844 1 98.44 195 ILE A N 1
ATOM 1593 C CA . ILE A 1 195 ? -7.023 -13.859 -18.562 1 98.44 195 ILE A CA 1
ATOM 1594 C C . ILE A 1 195 ? -6.129 -14.508 -19.625 1 98.44 195 ILE A C 1
ATOM 1596 O O . ILE A 1 195 ? -5.207 -13.875 -20.141 1 98.44 195 ILE A O 1
ATOM 1600 N N . SER A 1 196 ? -6.418 -15.703 -19.922 1 97.88 196 SER A N 1
ATOM 1601 C CA . SER A 1 196 ? -5.645 -16.422 -20.922 1 97.88 196 SER A CA 1
ATOM 1602 C C . SER A 1 196 ? -5.656 -15.688 -22.266 1 97.88 196 SER A C 1
ATOM 1604 O O . SER A 1 196 ? -4.617 -15.539 -22.906 1 97.88 196 SER A O 1
ATOM 1606 N N . ILE A 1 197 ? -6.797 -15.258 -22.688 1 97.62 197 ILE A N 1
ATOM 1607 C CA . ILE A 1 197 ? -6.934 -14.523 -23.938 1 97.62 197 ILE A CA 1
ATOM 1608 C C . ILE A 1 197 ? -6.137 -13.227 -23.875 1 97.62 197 ILE A C 1
ATOM 1610 O O . ILE A 1 197 ? -5.414 -12.883 -24.812 1 97.62 197 ILE A O 1
ATOM 1614 N N . TYR A 1 198 ? -6.285 -12.547 -22.781 1 97.38 198 TYR A N 1
ATOM 1615 C CA . TYR A 1 198 ? -5.566 -11.289 -22.594 1 97.38 198 TYR A CA 1
ATOM 1616 C C . TYR A 1 198 ? -4.062 -11.508 -22.688 1 97.38 198 TYR A C 1
ATOM 1618 O O . TYR A 1 198 ? -3.357 -10.734 -23.344 1 97.38 198 TYR A O 1
ATOM 1626 N N . LEU A 1 199 ? -3.551 -12.562 -22.062 1 96 199 LEU A N 1
ATOM 1627 C CA . LEU A 1 199 ? -2.117 -12.836 -22.016 1 96 199 LEU A CA 1
ATOM 1628 C C . LEU A 1 199 ? -1.578 -13.133 -23.406 1 96 199 LEU A C 1
ATOM 1630 O O . LEU A 1 199 ? -0.418 -12.844 -23.703 1 96 199 LEU A O 1
ATOM 1634 N N . GLN A 1 200 ? -2.395 -13.562 -24.25 1 94.44 200 GLN A N 1
ATOM 1635 C CA . GLN A 1 200 ? -1.983 -13.914 -25.609 1 94.44 200 GLN A CA 1
ATOM 1636 C C . GLN A 1 200 ? -2.016 -12.695 -26.531 1 94.44 200 GLN A C 1
ATOM 1638 O O . GLN A 1 200 ? -1.35 -12.68 -27.562 1 94.44 200 GLN A O 1
ATOM 1643 N N . THR A 1 201 ? -2.797 -11.695 -26.125 1 92.19 201 THR A N 1
ATOM 1644 C CA . THR A 1 201 ? -3.047 -10.609 -27.062 1 92.19 201 THR A CA 1
ATOM 1645 C C . THR A 1 201 ? -2.426 -9.312 -26.562 1 92.19 201 THR A C 1
ATOM 1647 O O . THR A 1 201 ? -2.309 -8.344 -27.328 1 92.19 201 THR A O 1
ATOM 1650 N N . ARG A 1 202 ? -2.059 -9.344 -25.328 1 89.19 202 ARG A N 1
ATOM 1651 C CA . ARG A 1 202 ? -1.522 -8.086 -24.812 1 89.19 202 ARG A CA 1
ATOM 1652 C C . ARG A 1 202 ? -0.203 -7.734 -25.484 1 89.19 202 ARG A C 1
ATOM 1654 O O . ARG A 1 202 ? 0.508 -8.617 -25.969 1 89.19 202 ARG A O 1
ATOM 1661 N N . PRO A 1 203 ? 0.047 -6.445 -25.594 1 84.56 203 PRO A N 1
ATOM 1662 C CA . PRO A 1 203 ? 1.314 -6.039 -26.203 1 84.56 203 PRO A CA 1
ATOM 1663 C C . PRO A 1 203 ? 2.527 -6.664 -25.516 1 84.56 203 PRO A C 1
ATOM 1665 O O . PRO A 1 203 ? 2.541 -6.809 -24.297 1 84.56 203 PRO A O 1
ATOM 1668 N N . GLN A 1 204 ? 3.396 -7.113 -26.406 1 77.69 204 GLN A N 1
ATOM 1669 C CA . GLN A 1 204 ? 4.629 -7.676 -25.859 1 77.69 204 GLN A CA 1
ATOM 1670 C C . GLN A 1 204 ? 5.535 -6.586 -25.297 1 77.69 204 GLN A C 1
ATOM 1672 O O . GLN A 1 204 ? 5.691 -5.523 -25.906 1 77.69 204 GLN A O 1
ATOM 1677 N N . SER A 1 205 ? 5.676 -6.605 -24.109 1 70.88 205 SER A N 1
ATOM 1678 C CA . SER A 1 205 ? 6.566 -5.629 -23.484 1 70.88 205 SER A CA 1
ATOM 1679 C C . SER A 1 205 ? 7.516 -6.301 -22.5 1 70.88 205 SER A C 1
ATOM 1681 O O . SER A 1 205 ? 7.246 -7.406 -22.016 1 70.88 205 SER A O 1
ATOM 1683 N N . LYS A 1 206 ? 8.734 -5.609 -22.719 1 60.22 206 LYS A N 1
ATOM 1684 C CA . LYS A 1 206 ? 9.641 -6.066 -21.672 1 60.22 206 LYS A CA 1
ATOM 1685 C C . LYS A 1 206 ? 9.023 -5.875 -20.297 1 60.22 206 LYS A C 1
ATOM 1687 O O . LYS A 1 206 ? 8.023 -5.168 -20.141 1 60.22 206 LYS A O 1
ATOM 1692 N N . VAL A 1 207 ? 9.578 -6.184 -19.312 1 53.12 207 VAL A N 1
ATOM 1693 C CA . VAL A 1 207 ? 9.125 -6.035 -17.938 1 53.12 207 VAL A CA 1
ATOM 1694 C C . VAL A 1 207 ? 8.719 -4.586 -17.688 1 53.12 207 VAL A C 1
ATOM 1696 O O . VAL A 1 207 ? 9.344 -3.656 -18.203 1 53.12 207 VAL A O 1
ATOM 1699 N N . MET B 1 1 ? -18.453 -7.051 20.906 1 87.88 1 MET B N 1
ATOM 1700 C CA . MET B 1 1 ? -17.453 -6.391 20.078 1 87.88 1 MET B CA 1
ATOM 1701 C C . MET B 1 1 ? -16.172 -7.219 20.016 1 87.88 1 MET B C 1
ATOM 1703 O O . MET B 1 1 ? -15.812 -7.898 20.984 1 87.88 1 MET B O 1
ATOM 1707 N N . PRO B 1 2 ? -15.477 -7.234 18.844 1 96.31 2 PRO B N 1
ATOM 1708 C CA . PRO B 1 2 ? -14.242 -8.031 18.766 1 96.31 2 PRO B CA 1
ATOM 1709 C C . PRO B 1 2 ? -13.164 -7.527 19.719 1 96.31 2 PRO B C 1
ATOM 1711 O O . PRO B 1 2 ? -13.18 -6.363 20.125 1 96.31 2 PRO B O 1
ATOM 1714 N N . THR B 1 3 ? -12.312 -8.414 20.156 1 98.38 3 THR B N 1
ATOM 1715 C CA . THR B 1 3 ? -11.102 -8.023 20.859 1 98.38 3 THR B CA 1
ATOM 1716 C C . THR B 1 3 ? -9.945 -7.816 19.891 1 98.38 3 THR B C 1
ATOM 1718 O O . THR B 1 3 ? -9.758 -8.609 18.969 1 98.38 3 THR B O 1
ATOM 1721 N N . TYR B 1 4 ? -9.211 -6.758 20.156 1 98.81 4 TYR B N 1
ATOM 1722 C CA . TYR B 1 4 ? -8.078 -6.43 19.297 1 98.81 4 TYR B CA 1
ATOM 1723 C C . TYR B 1 4 ? -6.777 -6.445 20.078 1 98.81 4 TYR B C 1
ATOM 1725 O O . TYR B 1 4 ? -6.703 -5.914 21.188 1 98.81 4 TYR B O 1
ATOM 1733 N N . LYS B 1 5 ? -5.73 -7.047 19.484 1 98.88 5 LYS B N 1
ATOM 1734 C CA . LYS B 1 5 ? -4.363 -6.969 19.984 1 98.88 5 LYS B CA 1
ATOM 1735 C C . LYS B 1 5 ? -3.389 -6.59 18.875 1 98.88 5 LYS B C 1
ATOM 1737 O O . LYS B 1 5 ? -3.23 -7.328 17.906 1 98.88 5 LYS B O 1
ATOM 1742 N N . LEU B 1 6 ? -2.803 -5.434 19.016 1 98.81 6 LEU B N 1
ATOM 1743 C CA . LEU B 1 6 ? -1.8 -4.945 18.062 1 98.81 6 LEU B CA 1
ATOM 1744 C C . LEU B 1 6 ? -0.392 -5.191 18.594 1 98.81 6 LEU B C 1
ATOM 1746 O O . LEU B 1 6 ? -0.027 -4.676 19.656 1 98.81 6 LEU B O 1
ATOM 1750 N N . THR B 1 7 ? 0.38 -5.98 17.875 1 98.88 7 THR B N 1
ATOM 1751 C CA . THR B 1 7 ? 1.751 -6.273 18.281 1 98.88 7 THR B CA 1
ATOM 1752 C C . THR B 1 7 ? 2.744 -5.504 17.422 1 98.88 7 THR B C 1
ATOM 1754 O O . THR B 1 7 ? 2.684 -5.566 16.188 1 98.88 7 THR B O 1
ATOM 1757 N N . TYR B 1 8 ? 3.6 -4.801 18.062 1 98.38 8 TYR B N 1
ATOM 1758 C CA . TYR B 1 8 ? 4.676 -4.055 17.422 1 98.38 8 TYR B CA 1
ATOM 1759 C C . TYR B 1 8 ? 5.801 -3.768 18.422 1 98.38 8 TYR B C 1
ATOM 1761 O O . TYR B 1 8 ? 5.723 -4.156 19.578 1 98.38 8 TYR B O 1
ATOM 1769 N N . PHE B 1 9 ? 6.938 -3.221 17.922 1 97.31 9 PHE B N 1
ATOM 1770 C CA . PHE B 1 9 ? 8.047 -2.828 18.781 1 97.31 9 PHE B CA 1
ATOM 1771 C C . PHE B 1 9 ? 7.66 -1.629 19.641 1 97.31 9 PHE B C 1
ATOM 1773 O O . PHE B 1 9 ? 6.617 -1.012 19.422 1 97.31 9 PHE B O 1
ATOM 1780 N N . ASN B 1 10 ? 8.57 -1.388 20.578 1 93.06 10 ASN B N 1
ATOM 1781 C CA . ASN B 1 10 ? 8.32 -0.274 21.484 1 93.06 10 ASN B CA 1
ATOM 1782 C C . ASN B 1 10 ? 8.641 1.067 20.844 1 93.06 10 ASN B C 1
ATOM 1784 O O . ASN B 1 10 ? 9.57 1.759 21.25 1 93.06 10 ASN B O 1
ATOM 1788 N N . GLY B 1 11 ? 7.875 1.556 19.953 1 92.44 11 GLY B N 1
ATOM 1789 C CA . GLY B 1 11 ? 7.977 2.797 19.203 1 92.44 11 GLY B CA 1
ATOM 1790 C C . GLY B 1 11 ? 6.75 3.088 18.359 1 92.44 11 GLY B C 1
ATOM 1791 O O . GLY B 1 11 ? 5.809 2.291 18.328 1 92.44 11 GLY B O 1
ATOM 1792 N N . LYS B 1 12 ? 6.586 4.25 17.797 1 92.94 12 LYS B N 1
ATOM 1793 C CA . LYS B 1 12 ? 5.469 4.613 16.922 1 92.94 12 LYS B CA 1
ATOM 1794 C C . LYS B 1 12 ? 5.48 3.779 15.648 1 92.94 12 LYS B C 1
ATOM 1796 O O . LYS B 1 12 ? 4.645 2.887 15.469 1 92.94 12 LYS B O 1
ATOM 1801 N N . GLY B 1 13 ? 6.625 4.008 14.828 1 93.62 13 GLY B N 1
ATOM 1802 C CA . GLY B 1 13 ? 6.863 3.227 13.625 1 93.62 13 GLY B CA 1
ATOM 1803 C C . GLY B 1 13 ? 5.598 2.963 12.828 1 93.62 13 GLY B C 1
ATOM 1804 O O . GLY B 1 13 ? 4.707 3.812 12.766 1 93.62 13 GLY B O 1
ATOM 1805 N N . ARG B 1 14 ? 5.504 1.787 12.227 1 96.69 14 ARG B N 1
ATOM 1806 C CA . ARG B 1 14 ? 4.453 1.425 11.281 1 96.69 14 ARG B CA 1
ATOM 1807 C C . ARG B 1 14 ? 3.148 1.106 12 1 96.69 14 ARG B C 1
ATOM 1809 O O . ARG B 1 14 ? 2.09 1.036 11.375 1 96.69 14 ARG B O 1
ATOM 1816 N N . ALA B 1 15 ? 3.121 0.983 13.273 1 98.06 15 ALA B N 1
ATOM 1817 C CA . ALA B 1 15 ? 1.914 0.64 14.016 1 98.06 15 ALA B CA 1
ATOM 1818 C C . ALA B 1 15 ? 1.17 1.896 14.469 1 98.06 15 ALA B C 1
ATOM 1820 O O . ALA B 1 15 ? 0.019 1.819 14.898 1 98.06 15 ALA B O 1
ATOM 1821 N N . GLU B 1 16 ? 1.82 3.053 14.352 1 97.94 16 GLU B N 1
ATOM 1822 C CA . GLU B 1 16 ? 1.266 4.277 14.914 1 97.94 16 GLU B CA 1
ATOM 1823 C C . GLU B 1 16 ? -0.054 4.648 14.25 1 97.94 16 GLU B C 1
ATOM 1825 O O . GLU B 1 16 ? -0.983 5.113 14.906 1 97.94 16 GLU B O 1
ATOM 1830 N N . LEU B 1 17 ? -0.155 4.527 12.969 1 98.75 17 LEU B N 1
ATOM 1831 C CA . LEU B 1 17 ? -1.4 4.844 12.281 1 98.75 17 LEU B CA 1
ATOM 1832 C C . LEU B 1 17 ? -2.561 4.039 12.859 1 98.75 17 LEU B C 1
ATOM 1834 O O . LEU B 1 17 ? -3.654 4.574 13.055 1 98.75 17 LEU B O 1
ATOM 1838 N N . THR B 1 18 ? -2.359 2.746 13.094 1 98.88 18 THR B N 1
ATOM 1839 C CA . THR B 1 18 ? -3.4 1.889 13.648 1 98.88 18 THR B CA 1
ATOM 1840 C C . THR B 1 18 ? -3.771 2.332 15.062 1 98.88 18 THR B C 1
ATOM 1842 O O . THR B 1 18 ? -4.949 2.355 15.422 1 98.88 18 THR B O 1
ATOM 1845 N N . ARG B 1 19 ? -2.773 2.736 15.859 1 98.62 19 ARG B N 1
ATOM 1846 C CA . ARG B 1 19 ? -3.035 3.256 17.203 1 98.62 19 ARG B CA 1
ATOM 1847 C C . ARG B 1 19 ? -3.887 4.52 17.141 1 98.62 19 ARG B C 1
ATOM 1849 O O . ARG B 1 19 ? -4.832 4.676 17.922 1 98.62 19 ARG B O 1
ATOM 1856 N N . LEU B 1 20 ? -3.545 5.391 16.219 1 98.81 20 LEU B N 1
ATOM 1857 C CA . LEU B 1 20 ? -4.312 6.617 16.031 1 98.81 20 LEU B CA 1
ATOM 1858 C C . LEU B 1 20 ? -5.746 6.305 15.609 1 98.81 20 LEU B C 1
ATOM 1860 O O . LEU B 1 20 ? -6.684 6.977 16.047 1 98.81 20 LEU B O 1
ATOM 1864 N N . LEU B 1 21 ? -5.934 5.309 14.797 1 98.94 21 LEU B N 1
ATOM 1865 C CA . LEU B 1 21 ? -7.258 4.906 14.336 1 98.94 21 LEU B CA 1
ATOM 1866 C C . LEU B 1 21 ? -8.102 4.387 15.492 1 98.94 21 LEU B C 1
ATOM 1868 O O . LEU B 1 21 ? -9.258 4.789 15.648 1 98.94 21 LEU B O 1
ATOM 1872 N N . PHE B 1 22 ? -7.547 3.461 16.281 1 98.81 22 PHE B N 1
ATOM 1873 C CA . PHE B 1 22 ? -8.266 2.965 17.453 1 98.81 22 PHE B CA 1
ATOM 1874 C C . PHE B 1 22 ? -8.664 4.113 18.375 1 98.81 22 PHE B C 1
ATOM 1876 O O . PHE B 1 22 ? -9.781 4.148 18.875 1 98.81 22 PHE B O 1
ATOM 1883 N N . THR B 1 23 ? -7.738 5.035 18.562 1 98.69 23 THR B N 1
ATOM 1884 C CA . THR B 1 23 ? -7.957 6.188 19.438 1 98.69 23 THR B CA 1
ATOM 1885 C C . THR B 1 23 ? -9.094 7.059 18.891 1 98.69 23 THR B C 1
ATOM 1887 O O . THR B 1 23 ? -10.031 7.383 19.625 1 98.69 23 THR B O 1
ATOM 1890 N N . ALA B 1 24 ? -9.008 7.414 17.641 1 98.75 24 ALA B N 1
ATOM 1891 C CA . ALA B 1 24 ? -10.023 8.258 17.016 1 98.75 24 ALA B CA 1
ATOM 1892 C C . ALA B 1 24 ? -11.398 7.602 17.078 1 98.75 24 ALA B C 1
ATOM 1894 O O . ALA B 1 24 ? -12.414 8.281 17.234 1 98.75 24 ALA B O 1
ATOM 1895 N N . ALA B 1 25 ? -11.43 6.289 16.922 1 98.44 25 ALA B N 1
ATOM 1896 C CA . ALA B 1 25 ? -12.68 5.539 16.875 1 98.44 25 ALA B CA 1
ATOM 1897 C C . ALA B 1 25 ? -13.188 5.219 18.281 1 98.44 25 ALA B C 1
ATOM 1899 O O . ALA B 1 25 ? -14.281 4.68 18.438 1 98.44 25 ALA B O 1
ATOM 1900 N N . ASP B 1 26 ? -12.414 5.535 19.25 1 98.25 26 ASP B N 1
ATOM 1901 C CA . ASP B 1 26 ? -12.727 5.207 20.641 1 98.25 26 ASP B CA 1
ATOM 1902 C C . ASP B 1 26 ? -12.969 3.707 20.812 1 98.25 26 ASP B C 1
ATOM 1904 O O . ASP B 1 26 ? -13.992 3.291 21.344 1 98.25 26 ASP B O 1
ATOM 1908 N N . VAL B 1 27 ? -12.039 2.938 20.281 1 98.5 27 VAL B N 1
ATOM 1909 C CA . VAL B 1 27 ? -12.102 1.481 20.344 1 98.5 27 VAL B CA 1
ATOM 1910 C C . VAL B 1 27 ? -10.938 0.953 21.188 1 98.5 27 VAL B C 1
ATOM 1912 O O . VAL B 1 27 ? -9.781 1.313 20.969 1 98.5 27 VAL B O 1
ATOM 1915 N N . GLU B 1 28 ? -11.258 0.151 22.156 1 98.19 28 GLU B N 1
ATOM 1916 C CA . GLU B 1 28 ? -10.242 -0.444 23.016 1 98.19 28 GLU B CA 1
ATOM 1917 C C . GLU B 1 28 ? -9.445 -1.511 22.266 1 98.19 28 GLU B C 1
ATOM 1919 O O . GLU B 1 28 ? -10.008 -2.266 21.469 1 98.19 28 GLU B O 1
ATOM 1924 N N . PHE B 1 29 ? -8.18 -1.544 22.609 1 98.5 29 PHE B N 1
ATOM 1925 C CA . PHE B 1 29 ? -7.309 -2.578 22.062 1 98.5 29 PHE B CA 1
ATOM 1926 C C . PHE B 1 29 ? -6.113 -2.811 22.984 1 98.5 29 PHE B C 1
ATOM 1928 O O . PHE B 1 29 ? -5.773 -1.95 23.797 1 98.5 29 PHE B O 1
ATOM 1935 N N . THR B 1 30 ? -5.52 -3.961 22.875 1 98.5 30 THR B N 1
ATOM 1936 C CA . THR B 1 30 ? -4.262 -4.238 23.562 1 98.5 30 THR B CA 1
ATOM 1937 C C . THR B 1 30 ? -3.074 -3.797 22.719 1 98.5 30 THR B C 1
ATOM 1939 O O . THR B 1 30 ? -2.873 -4.305 21.609 1 98.5 30 THR B O 1
ATOM 1942 N N . ASP B 1 31 ? -2.348 -2.865 23.219 1 97.75 31 ASP B N 1
ATOM 1943 C CA . ASP B 1 31 ? -1.108 -2.434 22.578 1 97.75 31 ASP B CA 1
ATOM 1944 C C . ASP B 1 31 ? 0.079 -3.26 23.062 1 97.75 31 ASP B C 1
ATOM 1946 O O . ASP B 1 31 ? 0.773 -2.867 24 1 97.75 31 ASP B O 1
ATOM 1950 N N . HIS B 1 32 ? 0.326 -4.348 22.391 1 98.06 32 HIS B N 1
ATOM 1951 C CA . HIS B 1 32 ? 1.393 -5.258 22.797 1 98.06 32 HIS B CA 1
ATOM 1952 C C . HIS B 1 32 ? 2.734 -4.82 22.219 1 98.06 32 HIS B C 1
ATOM 1954 O O . HIS B 1 32 ? 3.086 -5.195 21.094 1 98.06 32 HIS B O 1
ATOM 1960 N N . ARG B 1 33 ? 3.479 -4.113 23.016 1 97.06 33 ARG B N 1
ATOM 1961 C CA . ARG B 1 33 ? 4.793 -3.613 22.625 1 97.06 33 ARG B CA 1
ATOM 1962 C C . ARG B 1 33 ? 5.895 -4.582 23.062 1 97.06 33 ARG B C 1
ATOM 1964 O O . ARG B 1 33 ? 5.977 -4.957 24.234 1 97.06 33 ARG B O 1
ATOM 1971 N N . ILE B 1 34 ? 6.691 -4.93 22.078 1 97.62 34 ILE B N 1
ATOM 1972 C CA . ILE B 1 34 ? 7.703 -5.926 22.406 1 97.62 34 ILE B CA 1
ATOM 1973 C C . ILE B 1 34 ? 9.094 -5.336 22.188 1 97.62 34 ILE B C 1
ATOM 1975 O O . ILE B 1 34 ? 9.25 -4.336 21.484 1 97.62 34 ILE B O 1
ATOM 1979 N N . ASP B 1 35 ? 10.062 -6.016 22.797 1 97.12 35 ASP B N 1
ATOM 1980 C CA . ASP B 1 35 ? 11.461 -5.605 22.641 1 97.12 35 ASP B CA 1
ATOM 1981 C C . ASP B 1 35 ? 12.109 -6.312 21.453 1 97.12 35 ASP B C 1
ATOM 1983 O O . ASP B 1 35 ? 11.945 -7.523 21.281 1 97.12 35 ASP B O 1
ATOM 1987 N N . TYR B 1 36 ? 12.883 -5.586 20.703 1 96.31 36 TYR B N 1
ATOM 1988 C CA . TYR B 1 36 ? 13.492 -6.113 19.5 1 96.31 36 TYR B CA 1
ATOM 1989 C C . TYR B 1 36 ? 14.508 -7.199 19.828 1 96.31 36 TYR B C 1
ATOM 1991 O O . TYR B 1 36 ? 14.562 -8.234 19.156 1 96.31 36 TYR B O 1
ATOM 1999 N N . TYR B 1 37 ? 15.297 -6.996 20.797 1 96.75 37 TYR B N 1
ATOM 2000 C CA . TYR B 1 37 ? 16.422 -7.883 21.078 1 96.75 37 TYR B CA 1
ATOM 2001 C C . TYR B 1 37 ? 15.977 -9.07 21.922 1 96.75 37 TYR B C 1
ATOM 2003 O O . TYR B 1 37 ? 16.375 -10.211 21.656 1 96.75 37 TYR B O 1
ATOM 2011 N N . THR B 1 38 ? 15.133 -8.891 22.844 1 97.81 38 THR B N 1
ATOM 2012 C CA . THR B 1 38 ? 14.836 -9.938 23.812 1 97.81 38 THR B CA 1
ATOM 2013 C C . THR B 1 38 ? 13.617 -10.742 23.375 1 97.81 38 THR B C 1
ATOM 2015 O O . THR B 1 38 ? 13.539 -11.945 23.625 1 97.81 38 THR B O 1
ATOM 2018 N N . ASP B 1 39 ? 12.664 -10.102 22.672 1 98.38 39 ASP B N 1
ATOM 2019 C CA . ASP B 1 39 ? 11.383 -10.75 22.406 1 98.38 39 ASP B CA 1
ATOM 2020 C C . ASP B 1 39 ? 11.273 -11.172 20.953 1 98.38 39 ASP B C 1
ATOM 2022 O O . ASP B 1 39 ? 10.789 -12.266 20.641 1 98.38 39 ASP B O 1
ATOM 2026 N N . TRP B 1 40 ? 11.758 -10.406 20.062 1 98.19 40 TRP B N 1
ATOM 2027 C CA . TRP B 1 40 ? 11.477 -10.531 18.641 1 98.19 40 TRP B CA 1
ATOM 2028 C C . TRP B 1 40 ? 11.992 -11.867 18.094 1 98.19 40 TRP B C 1
ATOM 2030 O O . TRP B 1 40 ? 11.289 -12.562 17.359 1 98.19 40 TRP B O 1
ATOM 2040 N N . PRO B 1 41 ? 13.203 -12.297 18.453 1 98.19 41 PRO B N 1
ATOM 2041 C CA . PRO B 1 41 ? 13.695 -13.555 17.906 1 98.19 41 PRO B CA 1
ATOM 2042 C C . PRO B 1 41 ? 12.758 -14.727 18.172 1 98.19 41 PRO B C 1
ATOM 2044 O O . PRO B 1 41 ? 12.609 -15.617 17.328 1 98.19 41 PRO B O 1
ATOM 2047 N N . GLU B 1 42 ? 12.07 -14.758 19.219 1 98.12 42 GLU B N 1
ATOM 2048 C CA . GLU B 1 42 ? 11.156 -15.844 19.562 1 98.12 42 GLU B CA 1
ATOM 2049 C C . GLU B 1 42 ? 9.812 -15.672 18.859 1 98.12 42 GLU B C 1
ATOM 2051 O O . GLU B 1 42 ? 9.18 -16.656 18.484 1 98.12 42 GLU B O 1
ATOM 2056 N N . ILE B 1 43 ? 9.391 -14.477 18.688 1 98.12 43 ILE B N 1
ATOM 2057 C CA . ILE B 1 43 ? 8.062 -14.164 18.172 1 98.12 43 ILE B CA 1
ATOM 2058 C C . ILE B 1 43 ? 8.062 -14.242 16.641 1 98.12 43 ILE B C 1
ATOM 2060 O O . ILE B 1 43 ? 7.086 -14.688 16.047 1 98.12 43 ILE B O 1
ATOM 2064 N N . LYS B 1 44 ? 9.109 -13.906 16.016 1 98 44 LYS B N 1
ATOM 2065 C CA . LYS B 1 44 ? 9.242 -13.688 14.57 1 98 44 LYS B CA 1
ATOM 2066 C C . LYS B 1 44 ? 8.75 -14.898 13.789 1 98 44 LYS B C 1
ATOM 2068 O O . LYS B 1 44 ? 7.926 -14.766 12.883 1 98 44 LYS B O 1
ATOM 2073 N N . PRO B 1 45 ? 9.125 -16.109 14.094 1 97 45 PRO B N 1
ATOM 2074 C CA . PRO B 1 45 ? 8.742 -17.25 13.258 1 97 45 PRO B CA 1
ATOM 2075 C C . PRO B 1 45 ? 7.246 -17.547 13.328 1 97 45 PRO B C 1
ATOM 2077 O O . PRO B 1 45 ? 6.727 -18.328 12.523 1 97 45 PRO B O 1
ATOM 2080 N N . HIS B 1 46 ? 6.539 -16.922 14.227 1 96.06 46 HIS B N 1
ATOM 2081 C CA . HIS B 1 46 ? 5.129 -17.234 14.43 1 96.06 46 HIS B CA 1
ATOM 2082 C C . HIS B 1 46 ? 4.238 -16.141 13.859 1 96.06 46 HIS B C 1
ATOM 2084 O O . HIS B 1 46 ? 3.01 -16.219 13.93 1 96.06 46 HIS B O 1
ATOM 2090 N N . THR B 1 47 ? 4.898 -15.094 13.312 1 98.12 47 THR B N 1
ATOM 2091 C CA . THR B 1 47 ? 4.121 -14.062 12.633 1 98.12 47 THR B CA 1
ATOM 2092 C C . THR B 1 47 ? 3.867 -14.445 11.18 1 98.12 47 THR B C 1
ATOM 2094 O O . THR B 1 47 ? 4.648 -15.195 10.586 1 98.12 47 THR B O 1
ATOM 2097 N N . PRO B 1 48 ? 2.822 -13.914 10.594 1 98 48 PRO B N 1
ATOM 2098 C CA . PRO B 1 48 ? 2.451 -14.344 9.242 1 98 48 PRO B CA 1
ATOM 2099 C C . PRO B 1 48 ? 3.557 -14.094 8.219 1 98 48 PRO B C 1
ATOM 2101 O O . PRO B 1 48 ? 3.771 -14.914 7.32 1 98 48 PRO B O 1
ATOM 2104 N N . ASN B 1 49 ? 4.277 -12.984 8.305 1 98.31 49 ASN B N 1
ATOM 2105 C CA . ASN B 1 49 ? 5.246 -12.594 7.281 1 98.31 49 ASN B CA 1
ATOM 2106 C C . ASN B 1 49 ? 6.641 -12.422 7.875 1 98.31 49 ASN B C 1
ATOM 2108 O O . ASN B 1 49 ? 7.523 -11.836 7.242 1 98.31 49 ASN B O 1
ATOM 2112 N N . ASN B 1 50 ? 6.816 -12.82 9.133 1 98.12 50 ASN B N 1
ATOM 2113 C CA . ASN B 1 50 ? 8.062 -12.586 9.859 1 98.12 50 ASN B CA 1
ATOM 2114 C C . ASN B 1 50 ? 8.352 -11.094 10 1 98.12 50 ASN B C 1
ATOM 2116 O O . ASN B 1 50 ? 9.5 -10.672 9.922 1 98.12 50 ASN B O 1
ATOM 2120 N N . GLN B 1 51 ? 7.285 -10.359 10.016 1 98 51 GLN B N 1
ATOM 2121 C CA . GLN B 1 51 ? 7.34 -8.914 10.172 1 98 51 GLN B CA 1
ATOM 2122 C C . GLN B 1 51 ? 6.254 -8.422 11.125 1 98 51 GLN B C 1
ATOM 2124 O O . GLN B 1 51 ? 5.293 -9.141 11.398 1 98 51 GLN B O 1
ATOM 2129 N N . LEU B 1 52 ? 6.453 -7.324 11.656 1 98.38 52 LEU B N 1
ATOM 2130 C CA . LEU B 1 52 ? 5.469 -6.582 12.438 1 98.38 52 LEU B CA 1
ATOM 2131 C C . LEU B 1 52 ? 5.121 -5.262 11.758 1 98.38 52 LEU B C 1
ATOM 2133 O O . LEU B 1 52 ? 5.914 -4.73 10.977 1 98.38 52 LEU B O 1
ATOM 2137 N N . PRO B 1 53 ? 3.898 -4.773 11.961 1 98.75 53 PRO B N 1
ATOM 2138 C CA . PRO B 1 53 ? 2.881 -5.109 12.961 1 98.75 53 PRO B CA 1
ATOM 2139 C C . PRO B 1 53 ? 1.986 -6.27 12.523 1 98.75 53 PRO B C 1
ATOM 2141 O O . PRO B 1 53 ? 1.914 -6.586 11.336 1 98.75 53 PRO B O 1
ATOM 2144 N N . VAL B 1 54 ? 1.383 -6.906 13.516 1 98.88 54 VAL B N 1
ATOM 2145 C CA . VAL B 1 54 ? 0.326 -7.898 13.336 1 98.88 54 VAL B CA 1
ATOM 2146 C C . VAL B 1 54 ? -0.867 -7.547 14.227 1 98.88 54 VAL B C 1
ATOM 2148 O O . VAL B 1 54 ? -0.699 -7.215 15.398 1 98.88 54 VAL B O 1
ATOM 2151 N N . LEU B 1 55 ? -2.053 -7.527 13.664 1 98.94 55 LEU B N 1
ATOM 2152 C CA . LEU B 1 55 ? -3.287 -7.363 14.422 1 98.94 55 LEU B CA 1
ATOM 2153 C C . LEU B 1 55 ? -3.971 -8.711 14.641 1 98.94 55 LEU B C 1
ATOM 2155 O O . LEU B 1 55 ? -4.262 -9.43 13.688 1 98.94 55 LEU B O 1
ATOM 2159 N N . GLU B 1 56 ? -4.152 -9.062 15.844 1 98.81 56 GLU B N 1
ATOM 2160 C CA . GLU B 1 56 ? -4.973 -10.219 16.203 1 98.81 56 GLU B CA 1
ATOM 2161 C C . GLU B 1 56 ? -6.398 -9.797 16.531 1 98.81 56 GLU B C 1
ATOM 2163 O O . GLU B 1 56 ? -6.613 -8.82 17.266 1 98.81 56 GLU B O 1
ATOM 2168 N N . ILE B 1 57 ? -7.371 -10.5 15.969 1 98.69 57 ILE B N 1
ATOM 2169 C CA . ILE B 1 57 ? -8.789 -10.25 16.203 1 98.69 57 ILE B CA 1
ATOM 2170 C C . ILE B 1 57 ? -9.43 -11.469 16.859 1 98.69 57 ILE B C 1
ATOM 2172 O O . ILE B 1 57 ? -9.438 -12.555 16.281 1 98.69 57 ILE B O 1
ATOM 2176 N N . ASP B 1 58 ? -10.039 -11.398 18.062 1 98.19 58 ASP B N 1
ATOM 2177 C CA . ASP B 1 58 ? -10.734 -12.422 18.828 1 98.19 58 ASP B CA 1
ATOM 2178 C C . ASP B 1 58 ? -9.852 -13.641 19.047 1 98.19 58 ASP B C 1
ATOM 2180 O O . ASP B 1 58 ? -10.344 -14.773 19.094 1 98.19 58 ASP B O 1
ATOM 2184 N N . ASP B 1 59 ? -8.617 -13.445 18.953 1 94.75 59 ASP B N 1
ATOM 2185 C CA . ASP B 1 59 ? -7.66 -14.539 19.078 1 94.75 59 ASP B CA 1
ATOM 2186 C C . ASP B 1 59 ? -7.906 -15.617 18.016 1 94.75 59 ASP B C 1
ATOM 2188 O O . ASP B 1 59 ? -7.68 -16.797 18.266 1 94.75 59 ASP B O 1
ATOM 2192 N N . LYS B 1 60 ? -8.469 -15.211 16.969 1 96.31 60 LYS B N 1
ATOM 2193 C CA . LYS B 1 60 ? -8.836 -16.141 15.898 1 96.31 60 LYS B CA 1
ATOM 2194 C C . LYS B 1 60 ? -8.172 -15.75 14.586 1 96.31 60 LYS B C 1
ATOM 2196 O O . LYS B 1 60 ? -7.809 -16.609 13.781 1 96.31 60 LYS B O 1
ATOM 2201 N N . HIS B 1 61 ? -8.047 -14.461 14.359 1 97.5 61 HIS B N 1
ATOM 2202 C CA . HIS B 1 61 ? -7.527 -13.953 13.094 1 97.5 61 HIS B CA 1
ATOM 2203 C C . HIS B 1 61 ? -6.266 -13.133 13.312 1 97.5 61 HIS B C 1
ATOM 2205 O O . HIS B 1 61 ? -6.129 -12.445 14.328 1 97.5 61 HIS B O 1
ATOM 2211 N N . GLN B 1 62 ? -5.309 -13.234 12.414 1 98.44 62 GLN B N 1
ATOM 2212 C CA . GLN B 1 62 ? -4.117 -12.391 12.375 1 98.44 62 GLN B CA 1
ATOM 2213 C C . GLN B 1 62 ? -3.99 -11.688 11.023 1 98.44 62 GLN B C 1
ATOM 2215 O O . GLN B 1 62 ? -3.994 -12.336 9.977 1 98.44 62 GLN B O 1
ATOM 2220 N N . ILE B 1 63 ? -3.936 -10.422 11.07 1 98.69 63 ILE B N 1
ATOM 2221 C CA . ILE B 1 63 ? -3.74 -9.625 9.859 1 98.69 63 ILE B CA 1
ATOM 2222 C C . ILE B 1 63 ? -2.357 -8.977 9.883 1 98.69 63 ILE B C 1
ATOM 2224 O O . ILE B 1 63 ? -2.018 -8.266 10.836 1 98.69 63 ILE B O 1
ATOM 2228 N N . PRO B 1 64 ? -1.538 -9.258 8.867 1 98.81 64 PRO B N 1
ATOM 2229 C CA . PRO B 1 64 ? -0.26 -8.555 8.727 1 98.81 64 PRO B CA 1
ATOM 2230 C C . PRO B 1 64 ? -0.36 -7.328 7.824 1 98.81 64 PRO B C 1
ATOM 2232 O O . PRO B 1 64 ? -1.435 -7.031 7.297 1 98.81 64 PRO B O 1
ATOM 2235 N N . GLN B 1 65 ? 0.763 -6.648 7.637 1 98.81 65 GLN B N 1
ATOM 2236 C CA . GLN B 1 65 ? 0.898 -5.461 6.801 1 98.81 65 GLN B CA 1
ATOM 2237 C C . GLN B 1 65 ? 0.203 -4.258 7.434 1 98.81 65 GLN B C 1
ATOM 2239 O O . GLN B 1 65 ? -1.023 -4.238 7.559 1 98.81 65 GLN B O 1
ATOM 2244 N N . SER B 1 66 ? 0.972 -3.258 7.719 1 98.75 66 SER B N 1
ATOM 2245 C CA . SER B 1 66 ? 0.523 -2.119 8.516 1 98.75 66 SER B CA 1
ATOM 2246 C C . SER B 1 66 ? -0.659 -1.416 7.852 1 98.75 66 SER B C 1
ATOM 2248 O O . SER B 1 66 ? -1.667 -1.14 8.508 1 98.75 66 SER B O 1
ATOM 2250 N N . LEU B 1 67 ? -0.632 -1.235 6.523 1 98.88 67 LEU B N 1
ATOM 2251 C CA . LEU B 1 67 ? -1.698 -0.479 5.875 1 98.88 67 LEU B CA 1
ATOM 2252 C C . LEU B 1 67 ? -2.939 -1.344 5.68 1 98.88 67 LEU B C 1
ATOM 2254 O O . LEU B 1 67 ? -4.059 -0.831 5.648 1 98.88 67 LEU B O 1
ATOM 2258 N N . SER B 1 68 ? -2.762 -2.686 5.551 1 98.88 68 SER B N 1
ATOM 2259 C CA . SER B 1 68 ? -3.914 -3.578 5.535 1 98.88 68 SER B CA 1
ATOM 2260 C C . SER B 1 68 ? -4.648 -3.557 6.871 1 98.88 68 SER B C 1
ATOM 2262 O O . SER B 1 68 ? -5.879 -3.49 6.906 1 98.88 68 SER B O 1
ATOM 2264 N N . ILE B 1 69 ? -3.877 -3.572 7.953 1 98.94 69 ILE B N 1
ATOM 2265 C CA . ILE B 1 69 ? -4.434 -3.512 9.297 1 98.94 69 ILE B CA 1
ATOM 2266 C C . ILE B 1 69 ? -5.207 -2.207 9.477 1 98.94 69 ILE B C 1
ATOM 2268 O O . ILE B 1 69 ? -6.371 -2.219 9.883 1 98.94 69 ILE B O 1
ATOM 2272 N N . ALA B 1 70 ? -4.539 -1.134 9.141 1 98.94 70 ALA B N 1
ATOM 2273 C CA . ALA B 1 70 ? -5.125 0.189 9.336 1 98.94 70 ALA B CA 1
ATOM 2274 C C . ALA B 1 70 ? -6.398 0.355 8.508 1 98.94 70 ALA B C 1
ATOM 2276 O O . ALA B 1 70 ? -7.395 0.891 8.992 1 98.94 70 ALA B O 1
ATOM 2277 N N . ARG B 1 71 ? -6.352 -0.099 7.281 1 98.88 71 ARG B N 1
ATOM 2278 C CA . ARG B 1 71 ? -7.516 0.003 6.406 1 98.88 71 ARG B CA 1
ATOM 2279 C C . ARG B 1 71 ? -8.688 -0.809 6.949 1 98.88 71 ARG B C 1
ATOM 2281 O O . ARG B 1 71 ? -9.836 -0.382 6.859 1 98.88 71 ARG B O 1
ATOM 2288 N N . TYR B 1 72 ? -8.414 -1.992 7.473 1 98.88 72 TYR B N 1
ATOM 2289 C CA . TYR B 1 72 ? -9.445 -2.824 8.086 1 98.88 72 TYR B CA 1
ATOM 2290 C C . TYR B 1 72 ? -10.156 -2.074 9.211 1 98.88 72 TYR B C 1
ATOM 2292 O O . TYR B 1 72 ? -11.383 -2.045 9.258 1 98.88 72 TYR B O 1
ATOM 2300 N N . ILE B 1 73 ? -9.383 -1.457 10.094 1 98.94 73 ILE B N 1
ATOM 2301 C CA . ILE B 1 73 ? -9.945 -0.734 11.227 1 98.94 73 ILE B CA 1
ATOM 2302 C C . ILE B 1 73 ? -10.711 0.49 10.734 1 98.94 73 ILE B C 1
ATOM 2304 O O . ILE B 1 73 ? -11.805 0.786 11.227 1 98.94 73 ILE B O 1
ATOM 2308 N N . ALA B 1 74 ? -10.141 1.217 9.773 1 98.94 74 ALA B N 1
ATOM 2309 C CA . ALA B 1 74 ? -10.805 2.398 9.227 1 98.94 74 ALA B CA 1
ATOM 2310 C C . ALA B 1 74 ? -12.18 2.045 8.664 1 98.94 74 ALA B C 1
ATOM 2312 O O . ALA B 1 74 ? -13.148 2.779 8.867 1 98.94 74 ALA B O 1
ATOM 2313 N N . ARG B 1 75 ? -12.242 0.935 7.949 1 98.69 75 ARG B N 1
ATOM 2314 C CA . ARG B 1 75 ? -13.516 0.506 7.375 1 98.69 75 ARG B CA 1
ATOM 2315 C C . ARG B 1 75 ? -14.492 0.075 8.461 1 98.69 75 ARG B C 1
ATOM 2317 O O . ARG B 1 75 ? -15.672 0.421 8.414 1 98.69 75 ARG B O 1
ATOM 2324 N N . GLU B 1 76 ? -14 -0.655 9.406 1 98.5 76 GLU B N 1
ATOM 2325 C CA . GLU B 1 76 ? -14.859 -1.19 10.461 1 98.5 76 GLU B CA 1
ATOM 2326 C C . GLU B 1 76 ? -15.531 -0.069 11.242 1 98.5 76 GLU B C 1
ATOM 2328 O O . GLU B 1 76 ? -16.672 -0.219 11.703 1 98.5 76 GLU B O 1
ATOM 2333 N N . TYR B 1 77 ? -14.867 1.012 11.344 1 98.44 77 TYR B N 1
ATOM 2334 C CA . TYR B 1 77 ? -15.359 2.014 12.281 1 98.44 77 TYR B CA 1
ATOM 2335 C C . TYR B 1 77 ? -15.641 3.334 11.57 1 98.44 77 TYR B C 1
ATOM 2337 O O . TYR B 1 77 ? -15.586 4.402 12.188 1 98.44 77 TYR B O 1
ATOM 2345 N N . GLY B 1 78 ? -15.812 3.281 10.297 1 98 78 GLY B N 1
ATOM 2346 C CA . GLY B 1 78 ? -16.391 4.383 9.539 1 98 78 GLY B CA 1
ATOM 2347 C C . GLY B 1 78 ? -15.398 5.5 9.273 1 98 78 GLY B C 1
ATOM 2348 O O . GLY B 1 78 ? -15.789 6.668 9.172 1 98 78 GLY B O 1
ATOM 2349 N N . LEU B 1 79 ? -14.117 5.188 9.141 1 98.88 79 LEU B N 1
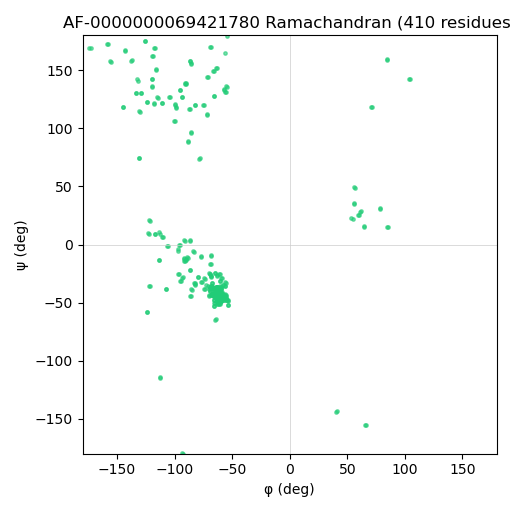ATOM 2350 C CA . LEU B 1 79 ? -13.086 6.199 8.953 1 98.88 79 LEU B CA 1
ATOM 2351 C C . LEU B 1 79 ? -12.406 6.035 7.598 1 98.88 79 LEU B C 1
ATOM 2353 O O . LEU B 1 79 ? -11.398 6.691 7.316 1 98.88 79 LEU B O 1
ATOM 2357 N N . ALA B 1 80 ? -12.922 5.16 6.715 1 98.69 80 ALA B N 1
ATOM 2358 C CA . ALA B 1 80 ? -12.25 4.852 5.453 1 98.69 80 ALA B CA 1
ATOM 2359 C C . ALA B 1 80 ? -12.688 5.812 4.352 1 98.69 80 ALA B C 1
ATOM 2361 O O . ALA B 1 80 ? -12.039 5.906 3.309 1 98.69 80 ALA B O 1
ATOM 2362 N N . GLY B 1 81 ? -13.719 6.602 4.574 1 98.06 81 GLY B N 1
ATOM 2363 C CA . GLY B 1 81 ? -14.359 7.395 3.537 1 98.06 81 GLY B CA 1
ATOM 2364 C C . GLY B 1 81 ? -15.68 6.805 3.068 1 98.06 81 GLY B C 1
ATOM 2365 O O . GLY B 1 81 ? -15.812 5.586 2.953 1 98.06 81 GLY B O 1
ATOM 2366 N N . ASN B 1 82 ? -16.641 7.688 2.787 1 97.5 82 ASN B N 1
ATOM 2367 C CA . ASN B 1 82 ? -17.969 7.234 2.385 1 97.5 82 ASN B CA 1
ATOM 2368 C C . ASN B 1 82 ? -18.016 6.898 0.898 1 97.5 82 ASN B C 1
ATOM 2370 O O . ASN B 1 82 ? -17.766 7.758 0.052 1 97.5 82 ASN B O 1
ATOM 2374 N N . GLY B 1 83 ? -18.344 5.641 0.645 1 97.56 83 GLY B N 1
ATOM 2375 C CA . GLY B 1 83 ? -18.438 5.199 -0.739 1 97.56 83 GLY B CA 1
ATOM 2376 C C . GLY B 1 83 ? -17.094 4.793 -1.321 1 97.56 83 GLY B C 1
ATOM 2377 O O . GLY B 1 83 ? -16.047 5.172 -0.799 1 97.56 83 GLY B O 1
ATOM 2378 N N . ASN B 1 84 ? -17.141 4.004 -2.381 1 98.12 84 ASN B N 1
ATOM 2379 C CA . ASN B 1 84 ? -15.93 3.406 -2.943 1 98.12 84 ASN B CA 1
ATOM 2380 C C . ASN B 1 84 ? -14.984 4.469 -3.504 1 98.12 84 ASN B C 1
ATOM 2382 O O . ASN B 1 84 ? -13.766 4.352 -3.379 1 98.12 84 ASN B O 1
ATOM 2386 N N . LEU B 1 85 ? -15.531 5.496 -4.117 1 98.31 85 LEU B N 1
ATOM 2387 C CA . LEU B 1 85 ? -14.695 6.539 -4.703 1 98.31 85 LEU B CA 1
ATOM 2388 C C . LEU B 1 85 ? -13.93 7.297 -3.619 1 98.31 85 LEU B C 1
ATOM 2390 O O . LEU B 1 85 ? -12.727 7.504 -3.732 1 98.31 85 LEU B O 1
ATOM 2394 N N . ASN B 1 86 ? -14.656 7.703 -2.547 1 98.56 86 ASN B N 1
ATOM 2395 C CA . ASN B 1 86 ? -14 8.391 -1.444 1 98.56 86 ASN B CA 1
ATOM 2396 C C . ASN B 1 86 ? -12.969 7.504 -0.755 1 98.56 86 ASN B C 1
ATOM 2398 O O . ASN B 1 86 ? -11.914 7.977 -0.334 1 98.56 86 ASN B O 1
ATOM 2402 N N . GLN B 1 87 ? -13.266 6.242 -0.655 1 98.81 87 GLN B N 1
ATOM 2403 C CA . GLN B 1 87 ? -12.297 5.312 -0.088 1 98.81 87 GLN B CA 1
ATOM 2404 C C . GLN B 1 87 ? -11.047 5.219 -0.962 1 98.81 87 GLN B C 1
ATOM 2406 O O . GLN B 1 87 ? -9.93 5.117 -0.45 1 98.81 87 GLN B O 1
ATOM 2411 N N . ALA B 1 88 ? -11.219 5.266 -2.252 1 98.81 88 ALA B N 1
ATOM 2412 C CA . ALA B 1 88 ? -10.078 5.227 -3.166 1 98.81 88 ALA B CA 1
ATOM 2413 C C . ALA B 1 88 ? -9.203 6.465 -3.008 1 98.81 88 ALA B C 1
ATOM 2415 O O . ALA B 1 88 ? -7.977 6.371 -3.018 1 98.81 88 ALA B O 1
ATOM 2416 N N . TYR B 1 89 ? -9.844 7.578 -2.873 1 98.75 89 TYR B N 1
ATOM 2417 C CA . TYR B 1 89 ? -9.094 8.812 -2.652 1 98.75 89 TYR B CA 1
ATOM 2418 C C . TYR B 1 89 ? -8.328 8.758 -1.334 1 98.75 89 TYR B C 1
ATOM 2420 O O . TYR B 1 89 ? -7.152 9.117 -1.276 1 98.75 89 TYR B O 1
ATOM 2428 N N . ALA B 1 90 ? -8.984 8.297 -0.322 1 98.88 90 ALA B N 1
ATOM 2429 C CA . ALA B 1 90 ? -8.312 8.172 0.971 1 98.88 90 ALA B CA 1
ATOM 2430 C C . ALA B 1 90 ? -7.133 7.211 0.887 1 98.88 90 ALA B C 1
ATOM 2432 O O . ALA B 1 90 ? -6.043 7.512 1.382 1 98.88 90 ALA B O 1
ATOM 2433 N N . ASP B 1 91 ? -7.336 6.082 0.215 1 98.88 91 ASP B N 1
ATOM 2434 C CA . ASP B 1 91 ? -6.258 5.125 -0.008 1 98.88 91 ASP B CA 1
ATOM 2435 C C . ASP B 1 91 ? -5.066 5.789 -0.694 1 98.88 91 ASP B C 1
ATOM 2437 O O . ASP B 1 91 ? -3.916 5.566 -0.305 1 98.88 91 ASP B O 1
ATOM 2441 N N . SER B 1 92 ? -5.34 6.539 -1.689 1 98.88 92 SER B N 1
ATOM 2442 C CA . SER B 1 92 ? -4.273 7.129 -2.486 1 98.88 92 SER B CA 1
ATOM 2443 C C . SER B 1 92 ? -3.463 8.133 -1.671 1 98.88 92 SER B C 1
ATOM 2445 O O . SER B 1 92 ? -2.244 8.227 -1.826 1 98.88 92 SER B O 1
ATOM 2447 N N . ILE B 1 93 ? -4.121 8.883 -0.813 1 98.94 93 ILE B N 1
ATOM 2448 C CA . ILE B 1 93 ? -3.438 9.836 0.059 1 98.94 93 ILE B CA 1
ATOM 2449 C C . ILE B 1 93 ? -2.545 9.078 1.043 1 98.94 93 ILE B C 1
ATOM 2451 O O . ILE B 1 93 ? -1.38 9.438 1.231 1 98.94 93 ILE B O 1
ATOM 2455 N N . VAL B 1 94 ? -3.086 8.008 1.614 1 98.94 94 VAL B N 1
ATOM 2456 C CA . VAL B 1 94 ? -2.34 7.207 2.578 1 98.94 94 VAL B CA 1
ATOM 2457 C C . VAL B 1 94 ? -1.101 6.617 1.909 1 98.94 94 VAL B C 1
ATOM 2459 O O . VAL B 1 94 ? 0.003 6.691 2.453 1 98.94 94 VAL B O 1
ATOM 2462 N N . GLU B 1 95 ? -1.3 6.062 0.774 1 98.81 95 GLU B N 1
ATOM 2463 C CA . GLU B 1 95 ? -0.188 5.457 0.045 1 98.81 95 GLU B CA 1
ATOM 2464 C C . GLU B 1 95 ? 0.857 6.504 -0.331 1 98.81 95 GLU B C 1
ATOM 2466 O O . GLU B 1 95 ? 2.057 6.215 -0.343 1 98.81 95 GLU B O 1
ATOM 2471 N N . THR B 1 96 ? 0.447 7.68 -0.694 1 98.88 96 THR B N 1
ATOM 2472 C CA . THR B 1 96 ? 1.376 8.742 -1.053 1 98.88 96 THR B CA 1
ATOM 2473 C C . THR B 1 96 ? 2.219 9.156 0.151 1 98.88 96 THR B C 1
ATOM 2475 O O . THR B 1 96 ? 3.436 9.32 0.035 1 98.88 96 THR B O 1
ATOM 2478 N N . PHE B 1 97 ? 1.584 9.289 1.29 1 98.75 97 PHE B N 1
ATOM 2479 C CA . PHE B 1 97 ? 2.338 9.586 2.502 1 98.75 97 PHE B CA 1
ATOM 2480 C C . PHE B 1 97 ? 3.275 8.438 2.85 1 98.75 97 PHE B C 1
ATOM 2482 O O . PHE B 1 97 ? 4.371 8.656 3.373 1 98.75 97 PHE B O 1
ATOM 2489 N N . ASP B 1 98 ? 2.816 7.219 2.609 1 98.44 98 ASP B N 1
ATOM 2490 C CA . ASP B 1 98 ? 3.676 6.066 2.861 1 98.44 98 ASP B CA 1
ATOM 2491 C C . ASP B 1 98 ? 4.914 6.102 1.972 1 98.44 98 ASP B C 1
ATOM 2493 O O . ASP B 1 98 ? 6.02 5.781 2.422 1 98.44 98 ASP B O 1
ATOM 2497 N N . ASP B 1 99 ? 4.723 6.477 0.691 1 98.12 99 ASP B N 1
ATOM 2498 C CA . ASP B 1 99 ? 5.859 6.645 -0.209 1 98.12 99 ASP B CA 1
ATOM 2499 C C . ASP B 1 99 ? 6.84 7.68 0.336 1 98.12 99 ASP B C 1
ATOM 2501 O O . ASP B 1 99 ? 8.055 7.492 0.258 1 98.12 99 ASP B O 1
ATOM 2505 N N . LEU B 1 100 ? 6.312 8.75 0.813 1 97.81 100 LEU B N 1
ATOM 2506 C CA . LEU B 1 100 ? 7.156 9.781 1.402 1 97.81 100 LEU B CA 1
ATOM 2507 C C . LEU B 1 100 ? 7.941 9.234 2.588 1 97.81 100 LEU B C 1
ATOM 2509 O O . LEU B 1 100 ? 9.133 9.508 2.729 1 97.81 100 LEU B O 1
ATOM 2513 N N . HIS B 1 101 ? 7.258 8.453 3.402 1 96.56 101 HIS B N 1
ATOM 2514 C CA . HIS B 1 101 ? 7.887 7.848 4.57 1 96.56 101 HIS B CA 1
ATOM 2515 C C . HIS B 1 101 ? 9.031 6.922 4.164 1 96.56 101 HIS B C 1
ATOM 2517 O O . HIS B 1 101 ? 10.086 6.914 4.805 1 96.56 101 HIS B O 1
ATOM 2523 N N . VAL B 1 102 ? 8.836 6.148 3.174 1 95.75 102 VAL B N 1
ATOM 2524 C CA . VAL B 1 102 ? 9.852 5.227 2.666 1 95.75 102 VAL B CA 1
ATOM 2525 C C . VAL B 1 102 ? 11.055 6.008 2.156 1 95.75 102 VAL B C 1
ATOM 2527 O O . VAL B 1 102 ? 12.203 5.652 2.441 1 95.75 102 VAL B O 1
ATOM 2530 N N . GLU B 1 103 ? 10.797 7.066 1.382 1 95.81 103 GLU B N 1
ATOM 2531 C CA . GLU B 1 103 ? 11.891 7.906 0.886 1 95.81 103 GLU B CA 1
ATOM 2532 C C . GLU B 1 103 ? 12.695 8.5 2.037 1 95.81 103 GLU B C 1
ATOM 2534 O O . GLU B 1 103 ? 13.922 8.555 1.975 1 95.81 103 GLU B O 1
ATOM 2539 N N . PHE B 1 104 ? 12.023 8.953 3.01 1 94.94 104 PHE B N 1
ATOM 2540 C CA .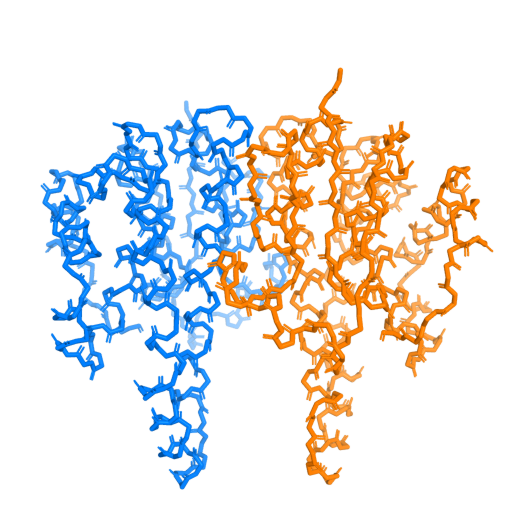 PHE B 1 104 ? 12.695 9.484 4.188 1 94.94 104 PHE B CA 1
ATOM 2541 C C . PHE B 1 104 ? 13.547 8.414 4.855 1 94.94 104 PHE B C 1
ATOM 2543 O O . PHE B 1 104 ? 14.68 8.68 5.258 1 94.94 104 PHE B O 1
ATOM 2550 N N . GLY B 1 105 ? 13.023 7.227 4.992 1 93.12 105 GLY B N 1
ATOM 2551 C CA . GLY B 1 105 ? 13.742 6.117 5.598 1 93.12 105 GLY B CA 1
ATOM 2552 C C . GLY B 1 105 ? 15.039 5.789 4.891 1 93.12 105 GLY B C 1
ATOM 2553 O O . GLY B 1 105 ? 16.016 5.406 5.531 1 93.12 105 GLY B O 1
ATOM 2554 N N . LYS B 1 106 ? 15.062 5.941 3.574 1 91.94 106 LYS B N 1
ATOM 2555 C CA . LYS B 1 106 ? 16.281 5.688 2.803 1 91.94 106 LYS B CA 1
ATOM 2556 C C . LYS B 1 106 ? 17.406 6.598 3.252 1 91.94 106 LYS B C 1
ATOM 2558 O O . LYS B 1 106 ? 18.578 6.191 3.254 1 91.94 106 LYS B O 1
ATOM 2563 N N . THR B 1 107 ? 17.031 7.828 3.596 1 93.31 107 THR B N 1
ATOM 2564 C CA . THR B 1 107 ? 18.062 8.766 4.047 1 93.31 107 THR B CA 1
ATOM 2565 C C . THR B 1 107 ? 18.609 8.352 5.406 1 93.31 107 THR B C 1
ATOM 2567 O O . THR B 1 107 ? 19.828 8.422 5.637 1 93.31 107 THR B O 1
ATOM 2570 N N . LEU B 1 108 ? 17.797 7.852 6.227 1 90 108 LEU B N 1
ATOM 2571 C CA . LEU B 1 108 ? 18.172 7.496 7.59 1 90 108 LEU B CA 1
ATOM 2572 C C . LEU B 1 108 ? 18.969 6.199 7.609 1 90 108 LEU B C 1
ATOM 2574 O O . LEU B 1 108 ? 19.859 6.023 8.445 1 90 108 LEU B O 1
ATOM 2578 N N . ASN B 1 109 ? 18.703 5.32 6.73 1 89.94 109 ASN B N 1
ATOM 2579 C CA . ASN B 1 109 ? 19.25 3.971 6.773 1 89.94 109 ASN B CA 1
ATOM 2580 C C . ASN B 1 109 ? 20.578 3.883 6.027 1 89.94 109 ASN B C 1
ATOM 2582 O O . ASN B 1 109 ? 21.297 2.879 6.125 1 89.94 109 ASN B O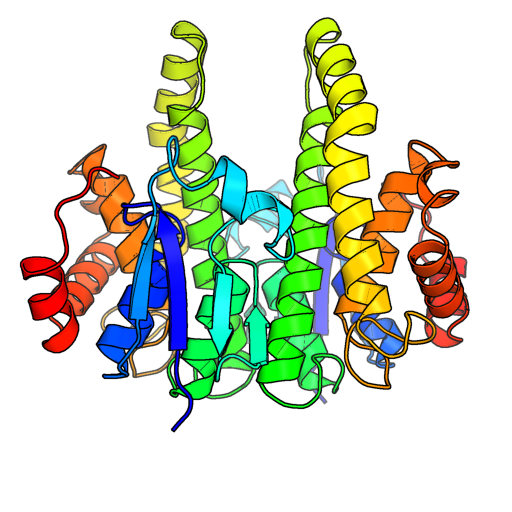 1
ATOM 2586 N N . GLU B 1 110 ? 20.859 4.941 5.262 1 91.75 110 GLU B N 1
ATOM 2587 C CA . GLU B 1 110 ? 22.125 4.945 4.527 1 91.75 110 GLU B CA 1
ATOM 2588 C C . GLU B 1 110 ? 23.312 5 5.48 1 91.75 110 GLU B C 1
ATOM 2590 O O . GLU B 1 110 ? 23.391 5.895 6.32 1 91.75 110 GLU B O 1
ATOM 2595 N N . LYS B 1 111 ? 24.266 4.023 5.273 1 90.44 111 LYS B N 1
ATOM 2596 C CA . LYS B 1 111 ? 25.344 3.865 6.23 1 90.44 111 LYS B CA 1
ATOM 2597 C C . LYS B 1 111 ? 26.578 4.668 5.809 1 90.44 111 LYS B C 1
ATOM 2599 O O . LYS B 1 111 ? 27.391 5.066 6.648 1 90.44 111 LYS B O 1
ATOM 2604 N N . ASP B 1 112 ? 26.703 4.84 4.535 1 91.88 112 ASP B N 1
ATOM 2605 C CA . ASP B 1 112 ? 27.797 5.676 4.047 1 91.88 112 ASP B CA 1
ATOM 2606 C C . ASP B 1 112 ? 27.5 7.156 4.289 1 91.88 112 ASP B C 1
ATOM 2608 O O . ASP B 1 112 ? 26.562 7.707 3.723 1 91.88 112 ASP B O 1
ATOM 2612 N N . GLU B 1 113 ? 28.391 7.734 5.039 1 94.25 113 GLU B N 1
ATOM 2613 C CA . GLU B 1 113 ? 28.141 9.094 5.504 1 94.25 113 GLU B CA 1
ATOM 2614 C C . GLU B 1 113 ? 28.062 10.07 4.336 1 94.25 113 GLU B C 1
ATOM 2616 O O . GLU B 1 113 ? 27.234 10.984 4.344 1 94.25 113 GLU B O 1
ATOM 2621 N N . LYS B 1 114 ? 29 9.938 3.459 1 94.69 114 LYS B N 1
ATOM 2622 C CA . LYS B 1 114 ? 28.969 10.836 2.307 1 94.69 114 LYS B CA 1
ATOM 2623 C C . LYS B 1 114 ? 27.703 10.641 1.48 1 94.69 114 LYS B C 1
ATOM 2625 O O . LYS B 1 114 ? 27.062 11.617 1.085 1 94.69 114 LYS B O 1
ATOM 2630 N N . LYS B 1 115 ? 27.344 9.492 1.2 1 92.62 115 LYS B N 1
ATOM 2631 C CA . LYS B 1 115 ? 26.109 9.188 0.457 1 92.62 115 LYS B CA 1
ATOM 2632 C C . LYS B 1 115 ? 24.875 9.625 1.237 1 92.62 115 LYS B C 1
ATOM 2634 O O . LYS B 1 115 ? 23.906 10.094 0.651 1 92.62 115 LYS B O 1
ATOM 2639 N N . LYS B 1 116 ? 24.906 9.43 2.547 1 94.75 116 LYS B N 1
ATOM 2640 C CA . LYS B 1 116 ? 23.797 9.844 3.41 1 94.75 116 LYS B CA 1
ATOM 2641 C C . LYS B 1 116 ? 23.547 11.344 3.301 1 94.75 116 LYS B C 1
ATOM 2643 O O . LYS B 1 116 ? 22.406 11.781 3.188 1 94.75 116 LYS B O 1
ATOM 2648 N N . ALA B 1 117 ? 24.594 12.062 3.357 1 95.31 117 ALA B N 1
ATOM 2649 C CA . ALA B 1 117 ? 24.469 13.516 3.258 1 95.31 117 ALA B CA 1
ATOM 2650 C C . ALA B 1 117 ? 23.875 13.93 1.915 1 95.31 117 ALA B C 1
ATOM 2652 O O . ALA B 1 117 ? 23.031 14.82 1.854 1 95.31 117 ALA B O 1
ATOM 2653 N N . GLU B 1 118 ? 24.312 13.266 0.892 1 95.69 118 GLU B N 1
ATOM 2654 C CA . GLU B 1 118 ? 23.812 13.562 -0.448 1 95.69 118 GLU B CA 1
ATOM 2655 C C . GLU B 1 118 ? 22.328 13.203 -0.573 1 95.69 118 GLU B C 1
ATOM 2657 O O . GLU B 1 118 ? 21.547 13.969 -1.141 1 95.69 118 GLU B O 1
ATOM 2662 N N . LEU B 1 119 ? 22 12.078 -0.042 1 94.56 119 LEU B N 1
ATOM 2663 C CA . LEU B 1 119 ? 20.609 11.617 -0.091 1 94.56 119 LEU B CA 1
ATOM 2664 C C . LEU B 1 119 ? 19.703 12.547 0.716 1 94.56 119 LEU B C 1
ATOM 2666 O O . LEU B 1 119 ? 18.578 12.836 0.3 1 94.56 119 LEU B O 1
ATOM 2670 N N . THR B 1 120 ? 20.234 12.938 1.833 1 94.62 120 THR B N 1
ATOM 2671 C CA . THR B 1 120 ? 19.453 13.812 2.705 1 94.62 120 THR B CA 1
ATOM 2672 C C . THR B 1 120 ? 19.203 15.156 2.033 1 94.62 120 THR B C 1
ATOM 2674 O O . THR B 1 120 ? 18.094 15.688 2.08 1 94.62 120 THR B O 1
ATOM 2677 N N . LEU B 1 121 ? 20.203 15.664 1.42 1 94.88 121 LEU B N 1
ATOM 2678 C CA . LEU B 1 121 ? 20.078 16.938 0.72 1 94.88 121 LEU B CA 1
ATOM 2679 C C . LEU B 1 121 ? 19.078 16.828 -0.429 1 94.88 121 LEU B C 1
ATOM 2681 O O . LEU B 1 121 ? 18.234 17.703 -0.606 1 94.88 121 LEU B O 1
ATOM 2685 N N . ARG B 1 122 ? 19.188 15.797 -1.195 1 96.38 122 ARG B N 1
ATOM 2686 C CA . ARG B 1 122 ? 18.266 15.578 -2.307 1 96.38 122 ARG B CA 1
ATOM 2687 C C . ARG B 1 122 ? 16.844 15.398 -1.806 1 96.38 122 ARG B C 1
ATOM 2689 O O . ARG B 1 122 ? 15.891 15.898 -2.42 1 96.38 122 ARG B O 1
ATOM 2696 N N . PHE B 1 123 ? 16.75 14.695 -0.722 1 96.19 123 PHE B N 1
ATOM 2697 C CA . PHE B 1 123 ? 15.438 14.492 -0.122 1 96.19 123 PHE B CA 1
ATOM 2698 C C . PHE B 1 123 ? 14.812 15.82 0.265 1 96.19 123 PHE B C 1
ATOM 2700 O O . PHE B 1 123 ? 13.664 16.109 -0.101 1 96.19 123 PHE B O 1
ATOM 2707 N N . ARG B 1 124 ? 15.492 16.672 0.907 1 94.12 124 ARG B N 1
ATOM 2708 C CA . ARG B 1 124 ? 14.969 17.906 1.456 1 94.12 124 ARG B CA 1
ATOM 2709 C C . ARG B 1 124 ? 14.711 18.938 0.352 1 94.12 124 ARG B C 1
ATOM 2711 O O . ARG B 1 124 ? 13.75 19.703 0.423 1 94.12 124 ARG B O 1
ATOM 2718 N N . LYS B 1 125 ? 15.469 18.859 -0.701 1 94.69 125 LYS B N 1
ATOM 2719 C CA . LYS B 1 125 ? 15.406 19.906 -1.715 1 94.69 125 LYS B CA 1
ATOM 2720 C C . LYS B 1 125 ? 14.484 19.5 -2.863 1 94.69 125 LYS B C 1
ATOM 2722 O O . LYS B 1 125 ? 13.922 20.375 -3.543 1 94.69 125 LYS B O 1
ATOM 2727 N N . GLU B 1 126 ? 14.336 18.219 -3.037 1 96.25 126 GLU B N 1
ATOM 2728 C CA . GLU B 1 126 ? 13.609 17.781 -4.227 1 96.25 126 GLU B CA 1
ATOM 2729 C C . GLU B 1 126 ? 12.43 16.891 -3.859 1 96.25 126 GLU B C 1
ATOM 2731 O O . GLU B 1 126 ? 11.281 17.203 -4.164 1 96.25 126 GLU B O 1
ATOM 2736 N N . THR B 1 127 ? 12.742 15.805 -3.17 1 96.94 127 THR B N 1
ATOM 2737 C CA . THR B 1 127 ? 11.742 14.773 -2.92 1 96.94 127 THR B CA 1
ATOM 2738 C C . THR B 1 127 ? 10.633 15.305 -2.021 1 96.94 127 THR B C 1
ATOM 2740 O O . THR B 1 127 ? 9.453 15.242 -2.379 1 96.94 127 THR B O 1
ATOM 2743 N N . LEU B 1 128 ? 11.047 15.844 -0.919 1 97 128 LEU B N 1
ATOM 2744 C CA . LEU B 1 128 ? 10.094 16.297 0.09 1 97 128 LEU B CA 1
ATOM 2745 C C . LEU B 1 128 ? 9.195 17.406 -0.462 1 97 128 LEU B C 1
ATOM 2747 O O . LEU B 1 128 ? 7.973 17.328 -0.352 1 97 128 LEU B O 1
ATOM 2751 N N . PRO B 1 129 ? 9.695 18.406 -1.144 1 96.56 129 PRO B N 1
ATOM 2752 C CA . PRO B 1 129 ? 8.844 19.453 -1.701 1 96.56 129 PRO B CA 1
ATOM 2753 C C . PRO B 1 129 ? 7.867 18.922 -2.752 1 96.56 129 PRO B C 1
ATOM 2755 O O . PRO B 1 129 ? 6.727 19.391 -2.832 1 96.56 129 PRO B O 1
ATOM 2758 N N . ARG B 1 130 ? 8.281 17.984 -3.545 1 97.06 130 ARG B N 1
ATOM 2759 C CA . ARG B 1 130 ? 7.383 17.406 -4.539 1 97.06 130 ARG B CA 1
ATOM 2760 C C . ARG B 1 130 ? 6.188 16.734 -3.875 1 97.06 130 ARG B C 1
ATOM 2762 O O . ARG B 1 130 ? 5.043 16.969 -4.262 1 97.06 130 ARG B O 1
ATOM 2769 N N . TYR B 1 131 ? 6.492 15.898 -2.889 1 98.38 131 TYR B N 1
ATOM 2770 C CA . TYR B 1 131 ? 5.426 15.195 -2.188 1 98.38 131 TYR B CA 1
ATOM 2771 C C . TYR B 1 131 ? 4.508 16.172 -1.468 1 98.38 131 TYR B C 1
ATOM 2773 O O . TYR B 1 131 ? 3.283 16.109 -1.605 1 98.38 131 TYR B O 1
ATOM 2781 N N . LEU B 1 132 ? 5.105 17.109 -0.715 1 98.31 132 LEU B N 1
ATOM 2782 C CA . LEU B 1 132 ? 4.297 18.031 0.066 1 98.31 132 LEU B CA 1
ATOM 2783 C C . LEU B 1 132 ? 3.498 18.953 -0.847 1 98.31 132 LEU B C 1
ATOM 2785 O O . LEU B 1 132 ? 2.354 19.297 -0.542 1 98.31 132 LEU B O 1
ATOM 2789 N N . GLY B 1 133 ? 4.102 19.375 -1.937 1 98.19 133 GLY B N 1
ATOM 2790 C CA . GLY B 1 133 ? 3.379 20.188 -2.904 1 98.19 133 GLY B CA 1
ATOM 2791 C C . GLY B 1 133 ? 2.162 19.484 -3.479 1 98.19 133 GLY B C 1
ATOM 2792 O O . GLY B 1 133 ? 1.077 20.062 -3.541 1 98.19 133 GLY B O 1
ATOM 2793 N N . ASN B 1 134 ? 2.34 18.266 -3.918 1 98.44 134 ASN B N 1
ATOM 2794 C CA . ASN B 1 134 ? 1.238 17.469 -4.461 1 98.44 134 ASN B CA 1
ATOM 2795 C C . ASN B 1 134 ? 0.155 17.234 -3.412 1 98.44 134 ASN B C 1
ATOM 2797 O O . ASN B 1 134 ? -1.037 17.297 -3.719 1 98.44 134 ASN B O 1
ATOM 2801 N N . LEU B 1 135 ? 0.536 16.953 -2.193 1 98.81 135 LEU B N 1
ATOM 2802 C CA . LEU B 1 135 ? -0.414 16.672 -1.126 1 98.81 135 LEU B CA 1
ATOM 2803 C C . LEU B 1 135 ? -1.156 17.922 -0.701 1 98.81 135 LEU B C 1
ATOM 2805 O O . LEU B 1 135 ? -2.334 17.875 -0.341 1 98.81 135 LEU B O 1
ATOM 2809 N N . GLU B 1 136 ? -0.476 19.078 -0.719 1 98.75 136 GLU B N 1
ATOM 2810 C CA . GLU B 1 136 ? -1.124 20.375 -0.482 1 98.75 136 GLU B CA 1
ATOM 2811 C C . GLU B 1 136 ? -2.219 20.641 -1.512 1 98.75 136 GLU B C 1
ATOM 2813 O O . GLU B 1 136 ? -3.318 21.062 -1.16 1 98.75 136 GLU B O 1
ATOM 2818 N N . LYS B 1 137 ? -1.886 20.375 -2.748 1 98.19 137 LYS B N 1
ATOM 2819 C CA . LYS B 1 137 ? -2.854 20.531 -3.83 1 98.19 137 LYS B CA 1
ATOM 2820 C C . LYS B 1 137 ? -4.035 19.578 -3.658 1 98.19 137 LYS B C 1
ATOM 2822 O O . LYS B 1 137 ? -5.184 19.969 -3.873 1 98.19 137 LYS B O 1
ATOM 2827 N N . ALA B 1 138 ? -3.771 18.359 -3.314 1 98.56 138 ALA B N 1
ATOM 2828 C CA . ALA B 1 138 ? -4.828 17.375 -3.102 1 98.56 138 ALA B CA 1
ATOM 2829 C C . ALA B 1 138 ? -5.777 17.828 -1.993 1 98.56 138 ALA B C 1
ATOM 2831 O O . ALA B 1 138 ? -6.996 17.688 -2.125 1 98.56 138 ALA B O 1
ATOM 2832 N N . LEU B 1 139 ? -5.184 18.297 -0.91 1 98.75 139 LEU B N 1
ATOM 2833 C CA . LEU B 1 139 ? -6 18.781 0.198 1 98.75 139 LEU B CA 1
ATOM 2834 C C . LEU B 1 139 ? -6.859 19.969 -0.234 1 98.75 139 LEU B C 1
ATOM 2836 O O . LEU B 1 139 ? -8.047 20.031 0.085 1 98.75 139 LEU B O 1
ATOM 2840 N N . LYS B 1 140 ? -6.324 20.859 -0.978 1 98.19 140 LYS B N 1
ATOM 2841 C CA . LYS B 1 140 ? -7.012 22.062 -1.432 1 98.19 140 LYS B CA 1
ATOM 2842 C C . LYS B 1 140 ? -8.203 21.719 -2.318 1 98.19 140 LYS B C 1
ATOM 2844 O O . LYS B 1 140 ? -9.195 22.453 -2.342 1 98.19 140 LYS B O 1
ATOM 2849 N N . ARG B 1 141 ? -8.141 20.578 -2.973 1 96.62 141 ARG B N 1
ATOM 2850 C CA . ARG B 1 141 ? -9.203 20.172 -3.889 1 96.62 141 ARG B CA 1
ATOM 2851 C C . ARG B 1 141 ? -10.484 19.844 -3.131 1 96.62 141 ARG B C 1
ATOM 2853 O O . ARG B 1 141 ? -11.57 19.844 -3.713 1 96.62 141 ARG B O 1
ATOM 2860 N N . ASN B 1 142 ? -10.297 19.484 -1.901 1 97.5 142 ASN B N 1
ATOM 2861 C CA . ASN B 1 142 ? -11.469 19.203 -1.077 1 97.5 142 ASN B CA 1
ATOM 2862 C C . ASN B 1 142 ? -11.805 20.375 -0.158 1 97.5 142 ASN B C 1
ATOM 2864 O O . ASN B 1 142 ? -11.07 20.656 0.795 1 97.5 142 ASN B O 1
ATOM 2868 N N . ASN B 1 143 ? -12.812 21.125 -0.402 1 96 143 ASN B N 1
ATOM 2869 C CA . ASN B 1 143 ? -13.289 22.234 0.413 1 96 143 ASN B CA 1
ATOM 2870 C C . ASN B 1 143 ? -12.188 23.266 0.64 1 96 1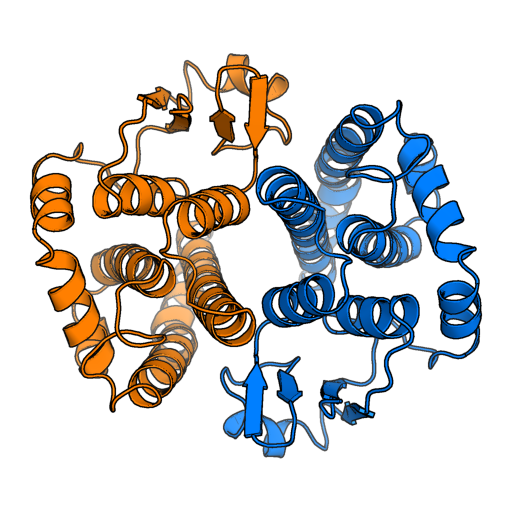43 ASN B C 1
ATOM 2872 O O . ASN B 1 143 ? -12.008 23.75 1.761 1 96 143 ASN B O 1
ATOM 2876 N N . GLU B 1 144 ? -11.359 23.469 -0.343 1 96.81 144 GLU B N 1
ATOM 2877 C CA . GLU B 1 144 ? -10.305 24.484 -0.358 1 96.81 144 GLU B CA 1
ATOM 2878 C C . GLU B 1 144 ? -9.258 24.203 0.718 1 96.81 144 GLU B C 1
ATOM 2880 O O . GLU B 1 144 ? -8.555 25.125 1.156 1 96.81 144 GLU B O 1
ATOM 2885 N N . GLY B 1 145 ? -9.289 23.031 1.227 1 97.62 145 GLY B N 1
ATOM 2886 C CA . GLY B 1 145 ? -8.266 22.594 2.164 1 97.62 145 GLY B CA 1
ATOM 2887 C C . GLY B 1 145 ? -8.555 23 3.596 1 97.62 145 GLY B C 1
ATOM 2888 O O . GLY B 1 145 ? -7.66 22.969 4.445 1 97.62 145 GLY B O 1
ATOM 2889 N N . THR B 1 146 ? -9.766 23.391 3.844 1 96.81 146 THR B N 1
ATOM 2890 C CA . THR B 1 146 ? -10.086 23.891 5.176 1 96.81 146 THR B CA 1
ATOM 2891 C C . THR B 1 146 ? -10.586 22.766 6.074 1 96.81 146 THR B C 1
ATOM 2893 O O . THR B 1 146 ? -10.719 22.953 7.285 1 96.81 146 THR B O 1
ATOM 2896 N N . GLY B 1 147 ? -10.93 21.625 5.527 1 97.62 147 GLY B N 1
ATOM 2897 C CA . GLY B 1 147 ? -11.391 20.469 6.277 1 97.62 147 GLY B CA 1
ATOM 2898 C C . GLY B 1 147 ? -10.422 19.297 6.242 1 97.62 147 GLY B C 1
ATOM 2899 O O . GLY B 1 147 ? -9.289 19.406 6.719 1 97.62 147 GLY B O 1
ATOM 2900 N N . TYR B 1 148 ? -10.922 18.203 5.586 1 98.69 148 TYR B N 1
ATOM 2901 C CA . TYR B 1 148 ? -10.164 16.953 5.52 1 98.69 148 TYR B CA 1
ATOM 2902 C C . TYR B 1 148 ? -9.828 16.609 4.074 1 98.69 148 TYR B C 1
ATOM 2904 O O . TYR B 1 148 ? -10.258 17.281 3.143 1 98.69 148 TYR B O 1
ATOM 2912 N N . PHE B 1 149 ? -8.945 15.617 3.883 1 98.81 149 PHE B N 1
ATOM 2913 C CA . PHE B 1 149 ? -8.547 15.227 2.537 1 98.81 149 PHE B CA 1
ATOM 2914 C C . PHE B 1 149 ? -9.75 14.781 1.72 1 98.81 149 PHE B C 1
ATOM 2916 O O . PHE B 1 149 ? -9.828 15.039 0.519 1 98.81 149 PHE B O 1
ATOM 2923 N N . VAL B 1 150 ? -10.633 14.016 2.41 1 98.5 150 VAL B N 1
ATOM 2924 C CA . VAL B 1 150 ? -11.719 13.383 1.677 1 98.5 150 VAL B CA 1
ATOM 2925 C C . VAL B 1 150 ? -13.039 13.602 2.416 1 98.5 150 VAL B C 1
ATOM 2927 O O . VAL B 1 150 ? -13.133 13.328 3.615 1 98.5 150 VAL B O 1
ATOM 2930 N N . GLY B 1 151 ? -14.008 14.031 1.73 1 97.75 151 GLY B N 1
ATOM 2931 C CA . GLY B 1 151 ? -15.328 14.188 2.32 1 97.75 151 GLY B CA 1
ATOM 2932 C C . GLY B 1 151 ? -15.375 15.25 3.404 1 97.75 151 GLY B C 1
ATOM 2933 O O . GLY B 1 151 ? -14.578 16.188 3.393 1 97.75 151 GLY B O 1
ATOM 2934 N N . ASP B 1 152 ? -16.328 15.117 4.309 1 97.06 152 ASP B N 1
ATOM 2935 C CA . ASP B 1 152 ? -16.594 16.188 5.262 1 97.06 152 ASP B CA 1
ATOM 2936 C C . ASP B 1 152 ? -16.25 15.758 6.688 1 97.06 152 ASP B C 1
ATOM 2938 O O . ASP B 1 152 ? -16.609 16.438 7.652 1 97.06 152 ASP B O 1
ATOM 2942 N N . SER B 1 153 ? -15.617 14.664 6.75 1 97.06 153 SER B N 1
ATOM 2943 C CA . SER B 1 153 ? -15.273 14.164 8.078 1 97.06 153 SER B CA 1
ATOM 2944 C C . SER B 1 153 ? -13.898 13.492 8.07 1 97.06 153 SER B C 1
ATOM 2946 O O . SER B 1 153 ? -13.336 13.234 7.008 1 97.06 153 SER B O 1
ATOM 2948 N N . LEU B 1 154 ? -13.414 13.258 9.289 1 98.69 154 LEU B N 1
ATOM 2949 C CA . LEU B 1 154 ? -12.125 12.602 9.5 1 98.69 154 LEU B CA 1
ATOM 2950 C C . LEU B 1 154 ? -12.086 11.25 8.805 1 98.69 154 LEU B C 1
ATOM 2952 O O . LEU B 1 154 ? -13.039 10.469 8.891 1 98.69 154 LEU B O 1
ATOM 2956 N N . THR B 1 155 ? -11.031 11.023 8.07 1 98.88 155 THR B N 1
ATOM 2957 C CA . THR B 1 155 ? -10.734 9.68 7.57 1 98.88 155 THR B CA 1
ATOM 2958 C C . THR B 1 155 ? -9.328 9.258 7.965 1 98.88 155 THR B C 1
ATOM 2960 O O . THR B 1 155 ? -8.555 10.062 8.5 1 98.88 155 THR B O 1
ATOM 2963 N N . TRP B 1 156 ? -8.953 8.008 7.652 1 98.94 156 TRP B N 1
ATOM 2964 C CA . TRP B 1 156 ? -7.625 7.5 7.973 1 98.94 156 TRP B CA 1
ATOM 2965 C C . TRP B 1 156 ? -6.562 8.188 7.125 1 98.94 156 TRP B C 1
ATOM 2967 O O . TRP B 1 156 ? -5.375 8.164 7.461 1 98.94 156 TRP B O 1
ATOM 2977 N N . ALA B 1 157 ? -6.934 8.859 6.016 1 98.94 157 ALA B N 1
ATOM 2978 C CA . ALA B 1 157 ? -5.992 9.664 5.242 1 98.94 157 ALA B CA 1
ATOM 2979 C C . ALA B 1 157 ? -5.434 10.805 6.082 1 98.94 157 ALA B C 1
ATOM 2981 O O . ALA B 1 157 ? -4.238 11.102 6.027 1 98.94 157 ALA B O 1
ATOM 2982 N N . ASP B 1 158 ? -6.27 11.43 6.844 1 98.94 158 ASP B N 1
ATOM 2983 C CA . ASP B 1 158 ? -5.867 12.555 7.676 1 98.94 158 ASP B CA 1
ATOM 2984 C C . ASP B 1 158 ? -4.961 12.102 8.82 1 98.94 158 ASP B C 1
ATOM 2986 O O . ASP B 1 158 ? -4.004 12.797 9.172 1 98.94 158 ASP B O 1
ATOM 2990 N N . LEU B 1 159 ? -5.266 10.969 9.359 1 98.94 159 LEU B N 1
ATOM 2991 C CA . LEU B 1 159 ? -4.457 10.43 10.453 1 98.94 159 LEU B CA 1
ATOM 2992 C C . LEU B 1 159 ? -3.082 10.008 9.953 1 98.94 159 LEU B C 1
ATOM 2994 O O . LEU B 1 159 ? -2.08 10.18 10.648 1 98.94 159 LEU B O 1
ATOM 2998 N N . GLN B 1 160 ? -3.027 9.398 8.773 1 98.94 160 GLN B N 1
ATOM 2999 C CA . GLN B 1 160 ? -1.744 9.078 8.164 1 98.94 160 GLN B CA 1
ATOM 3000 C C . GLN B 1 160 ? -0.925 10.336 7.898 1 98.94 160 GLN B C 1
ATOM 3002 O O . GLN B 1 160 ? 0.286 10.359 8.125 1 98.94 160 GLN B O 1
ATOM 3007 N N . ALA B 1 161 ? -1.62 11.352 7.375 1 98.81 161 ALA B N 1
ATOM 3008 C CA . ALA B 1 161 ? -0.948 12.633 7.156 1 98.81 161 ALA B CA 1
ATOM 3009 C C . ALA B 1 161 ? -0.324 13.148 8.445 1 98.81 161 ALA B C 1
ATOM 3011 O O . ALA B 1 161 ? 0.848 13.531 8.469 1 98.81 161 ALA B O 1
ATOM 3012 N N . PHE B 1 162 ? -1.09 13.109 9.477 1 98.62 162 PHE B N 1
ATOM 3013 C CA . PHE B 1 162 ? -0.601 13.578 10.766 1 98.62 162 PHE B CA 1
ATOM 3014 C C . PHE B 1 162 ? 0.626 12.789 11.203 1 98.62 162 PHE B C 1
ATOM 3016 O O . PHE B 1 162 ? 1.634 13.367 11.609 1 98.62 162 PHE B O 1
ATOM 3023 N N . HIS B 1 163 ? 0.556 11.5 11.102 1 97.81 163 HIS B N 1
ATOM 3024 C CA . HIS B 1 163 ? 1.617 10.602 11.539 1 97.81 163 HIS B CA 1
ATOM 3025 C C . HIS B 1 163 ? 2.914 10.867 10.789 1 97.81 163 HIS B C 1
ATOM 3027 O O . HIS B 1 163 ? 3.959 11.102 11.398 1 97.81 163 HIS B O 1
ATOM 3033 N N . ILE B 1 164 ? 2.873 10.93 9.445 1 97.75 164 ILE B N 1
ATOM 3034 C CA . ILE B 1 164 ? 4.074 11.047 8.625 1 97.75 164 ILE B CA 1
ATOM 3035 C C . ILE B 1 164 ? 4.641 12.461 8.742 1 97.75 164 ILE B C 1
ATOM 3037 O O . ILE B 1 164 ? 5.859 12.648 8.789 1 97.75 164 ILE B O 1
ATOM 3041 N N . LEU B 1 165 ? 3.744 13.445 8.789 1 96.81 165 LEU B N 1
ATOM 3042 C CA . LEU B 1 165 ? 4.223 14.812 8.945 1 96.81 165 LEU B CA 1
ATOM 3043 C C . LEU B 1 165 ? 4.914 14.992 10.297 1 96.81 165 LEU B C 1
ATOM 3045 O O . LEU B 1 165 ? 5.898 15.727 10.406 1 96.81 165 LEU B O 1
ATOM 3049 N N . ASP B 1 166 ? 4.387 14.359 11.305 1 93.56 166 ASP B N 1
ATOM 3050 C CA . ASP B 1 166 ? 5 14.414 12.625 1 93.56 166 ASP B CA 1
ATOM 3051 C C . ASP B 1 166 ? 6.43 13.883 12.586 1 93.56 166 ASP B C 1
ATOM 3053 O O . ASP B 1 166 ? 7.336 14.469 13.188 1 93.56 166 ASP B O 1
ATOM 3057 N N . ILE B 1 167 ? 6.656 12.805 11.914 1 92.56 167 ILE B N 1
ATOM 3058 C CA . ILE B 1 167 ? 7.98 12.211 11.766 1 92.56 167 ILE B CA 1
ATOM 3059 C C . ILE B 1 167 ? 8.891 13.172 11.008 1 92.56 167 ILE B C 1
ATOM 3061 O O . ILE B 1 167 ? 10.023 13.422 11.422 1 92.56 167 ILE B O 1
ATOM 3065 N N . THR B 1 168 ? 8.398 13.719 9.938 1 91.25 168 THR B N 1
ATOM 3066 C CA . THR B 1 168 ? 9.188 14.57 9.062 1 91.25 168 THR B CA 1
ATOM 3067 C C . THR B 1 168 ? 9.555 15.875 9.758 1 91.25 168 THR B C 1
ATOM 3069 O O . THR B 1 168 ? 10.648 16.406 9.555 1 91.25 168 THR B O 1
ATOM 3072 N N . LEU B 1 169 ? 8.688 16.375 10.547 1 91.06 169 LEU B N 1
ATOM 3073 C CA . LEU B 1 169 ? 8.922 17.625 11.281 1 91.06 169 LEU B CA 1
ATOM 3074 C C . LEU B 1 169 ? 10 17.422 12.344 1 91.06 169 LEU B C 1
ATOM 3076 O O . LEU B 1 169 ? 10.68 18.391 12.734 1 91.06 169 LEU B O 1
ATOM 3080 N N . GLY B 1 170 ? 10.148 16.25 12.828 1 87.25 170 GLY B N 1
ATOM 3081 C CA . GLY B 1 170 ? 11.234 15.945 13.742 1 87.25 170 GLY B CA 1
ATOM 3082 C C . GLY B 1 170 ? 12.609 16.156 13.133 1 87.25 170 GLY B C 1
ATOM 3083 O O . GLY B 1 170 ? 13.578 16.438 13.844 1 87.25 170 GLY B O 1
ATOM 3084 N N . ASP B 1 171 ? 12.703 16.078 11.867 1 84.19 171 ASP B N 1
ATOM 3085 C CA . ASP B 1 171 ? 13.945 16.266 11.133 1 84.19 171 ASP B CA 1
ATOM 3086 C C . ASP B 1 171 ? 14.18 17.75 10.828 1 84.19 171 ASP B C 1
ATOM 3088 O O . ASP B 1 171 ? 15.32 18.219 10.828 1 84.19 171 ASP B O 1
ATOM 3092 N N . ASP B 1 172 ? 13.117 18.422 10.398 1 86.44 172 ASP B N 1
ATOM 3093 C CA . ASP B 1 172 ? 13.117 19.844 10.078 1 86.44 172 ASP B CA 1
ATOM 3094 C C . ASP B 1 172 ? 11.781 20.484 10.453 1 86.44 172 ASP B C 1
ATOM 3096 O O . ASP B 1 172 ? 10.766 20.234 9.812 1 86.44 172 ASP B O 1
ATOM 3100 N N . ASP B 1 173 ? 11.828 21.438 11.352 1 90.38 173 ASP B N 1
ATOM 3101 C CA . ASP B 1 173 ? 10.594 21.969 11.914 1 90.38 173 ASP B CA 1
ATOM 3102 C C . ASP B 1 173 ? 10.039 23.094 11.039 1 90.38 173 ASP B C 1
ATOM 3104 O O . ASP B 1 173 ? 8.977 23.656 11.336 1 90.38 173 ASP B O 1
ATOM 3108 N N . GLU B 1 174 ? 10.641 23.375 9.945 1 91.69 174 GLU B N 1
ATOM 3109 C CA . GLU B 1 174 ? 10.203 24.484 9.109 1 91.69 174 GLU B CA 1
ATOM 3110 C C . GLU B 1 174 ? 9.578 23.984 7.809 1 91.69 174 GLU B C 1
ATOM 3112 O O . GLU B 1 174 ? 9.141 24.781 6.977 1 91.69 174 GLU B O 1
ATOM 3117 N N . ILE B 1 175 ? 9.414 22.734 7.691 1 91.06 175 ILE B N 1
ATOM 3118 C CA . ILE B 1 175 ? 9.109 22.125 6.395 1 91.06 175 ILE B CA 1
ATOM 3119 C C . ILE B 1 175 ? 7.695 22.516 5.965 1 91.06 175 ILE B C 1
ATOM 3121 O O . ILE B 1 175 ? 7.387 22.531 4.773 1 91.06 175 ILE B O 1
ATOM 3125 N N . LEU B 1 176 ? 6.809 22.828 6.891 1 95.44 176 LEU B N 1
ATOM 3126 C CA . LEU B 1 176 ? 5.406 23.047 6.547 1 95.44 176 LEU B CA 1
ATOM 3127 C C . LEU B 1 176 ? 5.113 24.516 6.336 1 95.44 176 LEU B C 1
ATOM 3129 O O . LEU B 1 176 ? 3.99 24.891 5.98 1 95.44 176 LEU B O 1
ATOM 3133 N N . LYS B 1 177 ? 6.094 25.359 6.488 1 95.31 177 LYS B N 1
ATOM 3134 C CA . LYS B 1 177 ? 5.91 26.812 6.367 1 95.31 177 LYS B CA 1
ATOM 3135 C C . LYS B 1 177 ? 5.316 27.172 5.008 1 95.31 177 LYS B C 1
ATOM 3137 O O . LYS B 1 177 ? 4.535 28.125 4.902 1 95.31 177 LYS B O 1
ATOM 3142 N N . GLN B 1 178 ? 5.676 26.484 3.982 1 96.62 178 GLN B N 1
ATOM 3143 C CA . GLN B 1 178 ? 5.227 26.797 2.629 1 96.62 178 GLN B CA 1
ATOM 3144 C C . GLN B 1 178 ? 3.959 26.016 2.281 1 96.62 178 GLN B C 1
ATOM 3146 O O . GLN B 1 178 ? 3.461 26.094 1.158 1 96.62 178 GLN B O 1
ATOM 3151 N N . TYR B 1 179 ? 3.42 25.281 3.203 1 98.25 179 TYR B N 1
ATOM 3152 C CA . TYR B 1 179 ? 2.26 24.422 2.984 1 98.25 179 TYR B CA 1
ATOM 3153 C C . TYR B 1 179 ? 1.21 24.641 4.066 1 98.25 179 TYR B C 1
ATOM 3155 O O . TYR B 1 179 ? 0.951 23.734 4.875 1 98.25 179 TYR B O 1
ATOM 3163 N N . PRO B 1 180 ? 0.54 25.734 3.977 1 98.19 180 PRO B N 1
ATOM 3164 C CA . PRO B 1 180 ? -0.345 26.141 5.07 1 98.19 180 PRO B CA 1
ATOM 3165 C C . PRO B 1 180 ? -1.548 25.219 5.234 1 98.19 180 PRO B C 1
ATOM 3167 O O . PRO B 1 180 ? -2.059 25.062 6.344 1 98.19 180 PRO B O 1
ATOM 3170 N N . LYS B 1 181 ? -2.072 24.641 4.156 1 98.69 181 LYS B N 1
ATOM 3171 C CA . LYS B 1 181 ? -3.215 23.734 4.289 1 98.69 181 LYS B CA 1
ATOM 3172 C C . LYS B 1 181 ? -2.826 22.469 5.035 1 98.69 181 LYS B C 1
ATOM 3174 O O . LYS B 1 181 ? -3.576 21.984 5.891 1 98.69 181 LYS B O 1
ATOM 3179 N N . LEU B 1 182 ? -1.655 21.953 4.703 1 98.75 182 LEU B N 1
ATOM 3180 C CA . LEU B 1 182 ? -1.166 20.781 5.426 1 98.75 182 LEU B CA 1
ATOM 3181 C C . LEU B 1 182 ? -0.904 21.109 6.891 1 98.75 182 LEU B C 1
ATOM 3183 O O . LEU B 1 182 ? -1.206 20.312 7.777 1 98.75 182 LEU B O 1
ATOM 3187 N N . GLU B 1 183 ? -0.289 22.266 7.109 1 98.12 183 GLU B N 1
ATOM 3188 C CA . GLU B 1 183 ? -0.072 22.703 8.484 1 98.12 183 GLU B CA 1
ATOM 3189 C C . GLU B 1 183 ? -1.393 22.812 9.242 1 98.12 183 GLU B C 1
ATOM 3191 O O . GLU B 1 183 ? -1.496 22.375 10.391 1 98.12 183 GLU B O 1
ATOM 3196 N N . GLY B 1 184 ? -2.359 23.406 8.602 1 98.25 184 GLY B N 1
ATOM 3197 C CA . GLY B 1 184 ? -3.684 23.516 9.195 1 98.25 184 GLY B CA 1
ATOM 3198 C C . GLY B 1 184 ? -4.309 22.172 9.5 1 98.25 184 GLY B C 1
ATOM 3199 O O . GLY B 1 184 ? -4.902 21.984 10.562 1 98.25 184 GLY B O 1
ATOM 3200 N N . LEU B 1 185 ? -4.215 21.234 8.586 1 98.75 185 LEU B N 1
ATOM 3201 C CA . LEU B 1 185 ? -4.742 19.891 8.805 1 98.75 185 LEU B CA 1
ATOM 3202 C C . LEU B 1 185 ? -4.07 19.234 10 1 98.75 185 LEU B C 1
ATOM 3204 O O . LEU B 1 185 ? -4.738 18.625 10.836 1 98.75 185 LEU B O 1
ATOM 3208 N N . ARG B 1 186 ? -2.768 19.312 10.031 1 98.19 186 ARG B N 1
ATOM 3209 C CA . ARG B 1 186 ? -2.025 18.719 11.141 1 98.19 186 ARG B CA 1
ATOM 3210 C C . ARG B 1 186 ? -2.525 19.25 12.477 1 98.19 186 ARG B C 1
ATOM 3212 O O . ARG B 1 186 ? -2.748 18.484 13.414 1 98.19 186 ARG B O 1
ATOM 3219 N N . GLN B 1 187 ? -2.666 20.516 12.57 1 97.75 187 GLN B N 1
ATOM 3220 C CA . GLN B 1 187 ? -3.145 21.141 13.797 1 97.75 187 GLN B CA 1
ATOM 3221 C C . GLN B 1 187 ? -4.559 20.688 14.133 1 97.75 187 GLN B C 1
ATOM 3223 O O . GLN B 1 187 ? -4.879 20.453 15.297 1 97.75 187 GLN B O 1
ATOM 3228 N N . ARG B 1 188 ? -5.422 20.625 13.141 1 98.25 188 ARG B N 1
ATOM 3229 C CA . ARG B 1 188 ? -6.789 20.156 13.344 1 98.25 188 ARG B CA 1
ATOM 3230 C C . ARG B 1 188 ? -6.801 18.75 13.945 1 98.25 188 ARG B C 1
ATOM 3232 O O . ARG B 1 188 ? -7.551 18.484 14.891 1 98.25 188 ARG B O 1
ATOM 3239 N N . ILE B 1 189 ? -5.969 17.875 13.398 1 98.69 189 ILE B N 1
ATOM 3240 C CA . ILE B 1 189 ? -5.926 16.5 13.875 1 98.69 189 ILE B CA 1
ATOM 3241 C C . ILE B 1 189 ? -5.367 16.453 15.297 1 98.69 189 ILE B C 1
ATOM 3243 O O . ILE B 1 189 ? -5.898 15.75 16.156 1 98.69 189 ILE B O 1
ATOM 3247 N N . GLU B 1 190 ? -4.328 17.219 15.531 1 97.62 190 GLU B N 1
ATOM 3248 C CA . GLU B 1 190 ? -3.686 17.281 16.844 1 97.62 190 GLU B CA 1
ATOM 3249 C C . GLU B 1 190 ? -4.672 17.734 17.922 1 97.62 190 GLU B C 1
ATOM 3251 O O . GLU B 1 190 ? -4.566 17.312 19.078 1 97.62 190 GLU B O 1
ATOM 3256 N N . ASN B 1 191 ? -5.609 18.484 17.531 1 97.81 191 ASN B N 1
ATOM 3257 C CA . ASN B 1 191 ? -6.508 19.109 18.484 1 97.81 191 ASN B CA 1
ATOM 3258 C C . ASN B 1 191 ? -7.801 18.312 18.641 1 97.81 191 ASN B C 1
ATOM 3260 O O . ASN B 1 191 ? -8.664 18.688 19.438 1 97.81 191 ASN B O 1
ATOM 3264 N N . LEU B 1 192 ? -8.008 17.266 17.859 1 98.31 192 LEU B N 1
ATOM 3265 C CA . LEU B 1 192 ? -9.141 16.391 18.125 1 98.31 192 LEU B CA 1
ATOM 3266 C C . LEU B 1 192 ? -9.078 15.844 19.547 1 98.31 192 LEU B C 1
ATOM 3268 O O . LEU B 1 192 ? -8.023 15.398 20 1 98.31 192 LEU B O 1
ATOM 3272 N N . PRO B 1 193 ? -10.125 15.883 20.25 1 97.5 193 PRO B N 1
ATOM 3273 C CA . PRO B 1 193 ? -10.086 15.617 21.703 1 97.5 193 PRO B CA 1
ATOM 3274 C C . PRO B 1 193 ? -9.422 14.281 22.031 1 97.5 193 PRO B C 1
ATOM 3276 O O . PRO B 1 193 ? -8.469 14.242 22.812 1 97.5 193 PRO B O 1
ATOM 3279 N N . ARG B 1 194 ? -9.82 13.203 21.438 1 97.94 194 ARG B N 1
ATOM 3280 C CA . ARG B 1 194 ? -9.266 11.891 21.766 1 97.94 194 ARG B CA 1
ATOM 3281 C C . ARG B 1 194 ? -7.809 11.789 21.328 1 97.94 194 ARG B C 1
ATOM 3283 O O . ARG B 1 194 ? -6.992 11.172 22.016 1 97.94 194 ARG B O 1
ATOM 3290 N N . ILE B 1 195 ? -7.48 12.406 20.203 1 98.38 195 ILE B N 1
ATOM 3291 C CA . ILE B 1 195 ? -6.121 12.359 19.688 1 98.38 195 ILE B CA 1
ATOM 3292 C C . ILE B 1 195 ? -5.195 13.18 20.578 1 98.38 195 ILE B C 1
ATOM 3294 O O . ILE B 1 195 ? -4.09 12.75 20.906 1 9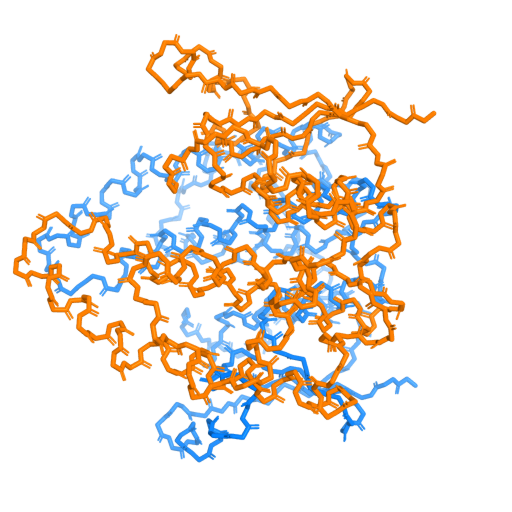8.38 195 ILE B O 1
ATOM 3298 N N . SER B 1 196 ? -5.656 14.312 20.953 1 97.88 196 SER B N 1
ATOM 3299 C CA . SER B 1 196 ? -4.871 15.188 21.812 1 97.88 196 SER B CA 1
ATOM 3300 C C . SER B 1 196 ? -4.504 14.484 23.125 1 97.88 196 SER B C 1
ATOM 3302 O O . SER B 1 196 ? -3.357 14.547 23.562 1 97.88 196 SER B O 1
ATOM 3304 N N . ILE B 1 197 ? -5.441 13.844 23.719 1 97.56 197 ILE B N 1
ATOM 3305 C CA . ILE B 1 197 ? -5.211 13.117 24.969 1 97.56 197 ILE B CA 1
ATOM 3306 C C . ILE B 1 197 ? -4.203 12 24.734 1 97.56 197 ILE B C 1
ATOM 3308 O O . ILE B 1 197 ? -3.271 11.82 25.531 1 97.56 197 ILE B O 1
ATOM 3312 N N . TYR B 1 198 ? -4.406 11.281 23.688 1 97.25 198 TYR B N 1
ATOM 3313 C CA . TYR B 1 198 ? -3.5 10.188 23.344 1 97.25 198 TYR B CA 1
ATOM 3314 C C . TYR B 1 198 ? -2.072 10.695 23.188 1 97.25 198 TYR B C 1
ATOM 3316 O O . TYR B 1 198 ? -1.127 10.086 23.688 1 97.25 198 TYR B O 1
ATOM 3324 N N . LEU B 1 199 ? -1.894 11.82 22.484 1 95.94 199 LEU B N 1
ATOM 3325 C CA . LEU B 1 199 ? -0.57 12.367 22.188 1 95.94 199 LEU B CA 1
ATOM 3326 C C . LEU B 1 199 ? 0.134 12.789 23.469 1 95.94 199 LEU B C 1
ATOM 3328 O O . LEU B 1 199 ? 1.362 12.734 23.562 1 95.94 199 LEU B O 1
ATOM 3332 N N . GLN B 1 200 ? -0.587 13.07 24.453 1 94.31 200 GLN B N 1
ATOM 3333 C CA . GLN B 1 200 ? -0.023 13.516 25.719 1 94.31 200 GLN B CA 1
ATOM 3334 C C . GLN B 1 200 ? 0.345 12.328 26.609 1 94.31 200 GLN B C 1
ATOM 3336 O O . GLN B 1 200 ? 1.183 12.453 27.5 1 94.31 200 GLN B O 1
ATOM 3341 N N . THR B 1 201 ? -0.284 11.203 26.344 1 92.06 201 THR B N 1
ATOM 3342 C CA . THR B 1 201 ? -0.148 10.102 27.297 1 92.06 201 THR B CA 1
ATOM 3343 C C . THR B 1 201 ? 0.618 8.938 26.672 1 92.06 201 THR B C 1
ATOM 3345 O O . THR B 1 201 ? 1.057 8.031 27.375 1 92.06 201 THR B O 1
ATOM 3348 N N . ARG B 1 202 ? 0.752 9.008 25.391 1 88.81 202 ARG B N 1
ATOM 3349 C CA . ARG B 1 202 ? 1.422 7.875 24.766 1 88.81 202 ARG B CA 1
ATOM 3350 C C . ARG B 1 202 ? 2.883 7.797 25.203 1 88.81 202 ARG B C 1
ATOM 3352 O O . ARG B 1 202 ? 3.484 8.812 25.562 1 88.81 202 ARG B O 1
ATOM 3359 N N . PRO B 1 203 ? 3.383 6.598 25.25 1 84.06 203 PRO B N 1
ATOM 3360 C CA . PRO B 1 203 ? 4.793 6.461 25.625 1 84.06 203 PRO B CA 1
ATOM 3361 C C . PRO B 1 203 ? 5.723 7.289 24.734 1 84.06 203 PRO B C 1
ATOM 3363 O O . PRO B 1 203 ? 5.488 7.406 23.531 1 84.06 203 PRO B O 1
ATOM 3366 N N . GLN B 1 204 ? 6.645 7.91 25.469 1 76.5 204 GLN B N 1
ATOM 3367 C CA . GLN B 1 204 ? 7.637 8.68 24.719 1 76.5 204 GLN B CA 1
ATOM 3368 C C . GLN B 1 204 ? 8.609 7.758 23.984 1 76.5 204 GLN B C 1
ATOM 3370 O O . GLN B 1 204 ? 9.07 6.762 24.547 1 76.5 204 GLN B O 1
ATOM 3375 N N . SER B 1 205 ? 8.523 7.758 22.766 1 69.88 205 SER B N 1
ATOM 3376 C CA . SER B 1 205 ? 9.445 6.934 22 1 69.88 205 SER B CA 1
ATOM 3377 C C . SER B 1 205 ? 10.062 7.723 20.844 1 69.88 205 SER B C 1
ATOM 3379 O O . SER B 1 205 ? 9.508 8.734 20.422 1 69.88 205 SER B O 1
ATOM 3381 N N . LYS B 1 206 ? 11.391 7.25 20.797 1 59.41 206 LYS B N 1
ATOM 3382 C CA . LYS B 1 206 ? 12.008 7.801 19.594 1 59.41 206 LYS B CA 1
ATOM 3383 C C . LYS B 1 206 ? 11.203 7.43 18.344 1 59.41 206 LYS B C 1
ATOM 3385 O O . LYS B 1 206 ? 10.398 6.496 18.375 1 59.41 206 LYS B O 1
ATOM 3390 N N . VAL B 1 207 ? 11.414 8.031 17.328 1 53.53 207 VAL B N 1
ATOM 3391 C CA . VAL B 1 207 ? 10.742 7.773 16.062 1 53.53 207 VAL B CA 1
ATOM 3392 C C . VAL B 1 207 ? 10.719 6.273 15.781 1 53.53 207 VAL B C 1
ATOM 3394 O O . VAL B 1 207 ? 11.68 5.562 16.094 1 53.53 207 VAL B O 1
#

pLDDT: mean 96.27, std 5.33, range [53.12, 98.94]

Nearest PDB structures (foldseek):
  5b7c-assembly1_A-2  TM=8.981E-01  e=7.062E-17  Octopus vulgaris
  2on5-assembly4_E  TM=8.811E-01  e=2.851E-16  Necator americanus
  1tw9-assembly3_F  TM=9.200E-01  e=4.412E-15  Heligmosomoides polygyrus
  3fr3-assembly1_A-2  TM=8.855E-01  e=1.240E-14  Plasmodium falciparum
  1zl9-assembly1_B  TM=8.562E-01  e=1.644E-13  Caenorhabditis elegans

InterPro domains:
  IPR004045 Glutathione S-transferase, N-terminal [PF02798] (5-75)
  IPR004045 Glutathione S-transferase, N-terminal [PS50404] (2-81)
  IPR004046 Glutathione S-transferase, C-terminal [PF14497] (98-202)
  IPR010987 Glutathione S-transferase, C-terminal-like [PS50405] (83-207)
  IPR036249 Thioredoxin-like superfamily [SSF52833] (2-78)
  IPR036282 Glutathione S-transferase, C-terminal domain superfamily [SSF47616] (79-205)
  IPR040079 Glutathione transferase family [SFLDS00019] (1-205)
  IPR050213 Glutathione S-transferase superfamily [PTHR11571] (1-204)

Secondary structure (DSSP, 8-state):
---EEEEEESSSGGGHHHHHHHHHHT---EEEEE-TTTTHHHHGGGSTTS-S-EEEETTTEEEESHHHHHHHHHHHTT-S-SHHHHHHHHHHHHHHHHHHHHHHHHHHH---HHHHHHHHHHIIIIIHHHHHHHHHHHHHHTGGGTS-SSTTS--HHHHHHHHHHHHHHHH-TTTTTT-HHHHHHHHHHHTSHHHHHHHHHS-----/---EEEEEESSSGGGHHHHHHHHHHT---EEEEE-TTTTHHHHGGGSTTS-S-EEEETTTEEEESHHHHHHHHHHHTT-S-SHHHHHHHHHHHHHHHHHHHHHHHHHHH---HHHHHHHHHHIIIIIHHHHHHHHHHHHHTTGGGTS-SSTTS--HHHHHHHHHHHHHHHH-TTTTTT-HHHHHHHHHHHTSHHHHHHHHHS-----